Protein AF-A0A956L9K9-F1 (afdb_monomer_lite)

Secondary structure (DSSP, 8-state):
-HHHHHHHHHHH-TTSHHHHHHHHH--SHHHHHHHHHHHHHHHHHT--SSHHHHHHHHHHHHHHHHTT--HHHHHHHHHHHHHHTTT-HHHHHHHHHHHHHTT-HHHHHHHHHHHHHH-TT-HHHHHHHHHHHHHTT-HHHHHHHHHHHHHTT---HHHHHHHHT---GGGG--TT-S-HHHHHTT-SSHHHHHHHHHHHHHHGGGGGGTS---GGGGT--GGGPBPTT-S-HHHHHHHHHHHHTT----EEEEE--TT--SEEE-SSSPEEEEEGGGGGS-HHHHHHHHHHHHHHHHTT-THHHHS-HHHHHHHHHHHHHTTSTTTTTTTS-HHHHHHHHHHHHHHS-GGGHHHHHHHHHHHHTS-PPPHHHHHHHHHHHHH-

pLDDT: mean 89.5, std 8.59, range [49.66, 98.19]

Sequence (384 aa):
AIDTLAEAVAISGPRSASAKEMIERASSIEHWERYCDALQGYLNERASPGRARVALFDEIAQIQHERLADDNASMSTLIRGLRDSDGDSGLRMRLAQRLIGVRRPADAIQQLQILLLDEASRGETWRMLARCYGELGRHREQLLALHGLVALDEARPDEREQLHVWRSHTHGIRPGALVPGAWVELQLGGDPQTAVGNLLAAICDGLGKLRPPDLSVWGVASRDRIAPRSDHPLRVLVDRLGTFFALEELDVYVHRHQGQGVGIENTSRPSLLLPIWLGELPPSQQVFLVTQALAHIARGTYPVHLMPPRELALAVAAAIRSAVPGYGSKLAAPEVLDDRARLLLRGVPRRKRRVLESAAQVCATMIIPEPNVLVYWLHQTASR

Structure (mmCIF, N/CA/C/O backbone):
data_AF-A0A956L9K9-F1
#
_entry.id   AF-A0A956L9K9-F1
#
loop_
_atom_site.group_PDB
_atom_site.id
_atom_site.type_symbol
_atom_site.label_atom_id
_atom_site.label_alt_id
_atom_site.label_comp_id
_atom_site.label_asym_id
_atom_site.label_entity_id
_atom_site.label_seq_id
_atom_site.pdbx_PDB_ins_code
_atom_site.Cartn_x
_atom_site.Cartn_y
_atom_site.Cartn_z
_atom_site.occupancy
_atom_site.B_iso_or_equiv
_atom_site.auth_seq_id
_atom_site.auth_comp_id
_atom_site.auth_asym_id
_atom_site.auth_atom_id
_atom_site.pdbx_PDB_model_num
ATOM 1 N N . ALA A 1 1 ? -17.737 15.339 44.146 1.00 84.25 1 ALA A N 1
ATOM 2 C CA . ALA A 1 1 ? -17.066 14.020 44.219 1.00 84.25 1 ALA A CA 1
ATOM 3 C C . ALA A 1 1 ? -16.602 13.569 42.838 1.00 84.25 1 ALA A C 1
ATOM 5 O O . ALA A 1 1 ? -15.407 13.396 42.668 1.00 84.25 1 ALA A O 1
ATOM 6 N N . ILE A 1 2 ? -17.506 13.446 41.853 1.00 90.00 2 ILE A N 1
ATOM 7 C CA . ILE A 1 2 ? -17.137 13.126 40.460 1.00 90.00 2 ILE A CA 1
ATOM 8 C C . ILE A 1 2 ? -16.182 14.171 39.863 1.00 90.00 2 ILE A C 1
ATOM 10 O O . ILE A 1 2 ? -15.194 13.782 39.260 1.00 90.00 2 ILE A O 1
ATOM 14 N N . ASP A 1 3 ? -16.395 15.467 40.117 1.00 88.31 3 ASP A N 1
ATOM 15 C CA . ASP A 1 3 ? -15.497 16.529 39.620 1.00 88.31 3 ASP A CA 1
ATOM 16 C C . ASP A 1 3 ? -14.072 16.406 40.163 1.00 88.31 3 ASP A C 1
ATOM 18 O O . ASP A 1 3 ? -13.104 16.439 39.414 1.00 88.31 3 ASP A O 1
ATOM 22 N N . THR A 1 4 ? -13.940 16.152 41.464 1.00 91.50 4 THR A N 1
ATOM 23 C CA . THR A 1 4 ? -12.642 15.928 42.113 1.00 91.50 4 THR A CA 1
ATOM 24 C C . THR A 1 4 ? -11.936 14.686 41.562 1.00 91.50 4 THR A C 1
ATOM 26 O O . THR A 1 4 ? -10.717 14.676 41.412 1.00 91.50 4 THR A O 1
ATOM 29 N N . LEU A 1 5 ? -12.694 13.630 41.242 1.00 91.38 5 LEU A N 1
ATOM 30 C CA . LEU A 1 5 ? -12.146 12.440 40.591 1.00 91.38 5 LEU A CA 1
ATOM 31 C C . LEU A 1 5 ? -11.712 12.743 39.151 1.00 91.38 5 LEU A C 1
ATOM 33 O O . LEU A 1 5 ? -10.634 12.305 38.759 1.00 91.38 5 LEU A O 1
ATOM 37 N N . ALA A 1 6 ? -12.483 13.531 38.398 1.00 90.31 6 ALA A N 1
ATOM 38 C CA . ALA A 1 6 ? -12.145 13.949 37.038 1.00 90.31 6 ALA A CA 1
ATOM 39 C C . ALA A 1 6 ? -10.842 14.765 37.004 1.00 90.31 6 ALA A C 1
ATOM 41 O O . ALA A 1 6 ? -9.939 14.457 36.228 1.00 90.31 6 ALA A O 1
ATOM 42 N N . GLU A 1 7 ? -10.686 15.736 37.906 1.00 91.25 7 GLU A N 1
ATOM 43 C CA . GLU A 1 7 ? -9.437 16.494 38.061 1.00 91.25 7 GLU A CA 1
ATOM 44 C C . GLU A 1 7 ? -8.253 15.572 38.396 1.00 91.25 7 GLU A C 1
ATOM 46 O O . GLU A 1 7 ? -7.176 15.677 37.804 1.00 91.25 7 GLU A O 1
ATOM 51 N N . ALA A 1 8 ? -8.451 14.606 39.299 1.00 90.88 8 ALA A N 1
ATOM 52 C CA . ALA A 1 8 ? -7.413 13.640 39.645 1.00 90.88 8 ALA A CA 1
ATOM 53 C C . ALA A 1 8 ? -7.035 12.727 38.461 1.00 90.88 8 ALA A C 1
ATOM 55 O O . ALA A 1 8 ? -5.852 12.418 38.280 1.00 90.88 8 ALA A O 1
ATOM 56 N N . VAL A 1 9 ? -8.005 12.329 37.630 1.00 92.75 9 VAL A N 1
ATOM 57 C CA . VAL A 1 9 ? -7.776 11.574 36.386 1.00 92.75 9 VAL A CA 1
ATOM 58 C C . VAL A 1 9 ? -7.002 12.411 35.372 1.00 92.75 9 VAL A C 1
ATOM 60 O O . VAL A 1 9 ? -6.033 11.908 34.805 1.00 92.75 9 VAL A O 1
ATOM 63 N N . ALA A 1 10 ? -7.352 13.686 35.193 1.00 91.50 10 ALA A N 1
ATOM 64 C CA . ALA A 1 10 ? -6.631 14.594 34.299 1.00 91.50 10 ALA A CA 1
ATOM 65 C C . ALA A 1 10 ? -5.149 14.751 34.693 1.00 91.50 10 ALA A C 1
ATOM 67 O O . ALA A 1 10 ? -4.294 15.028 33.852 1.00 91.50 10 ALA A O 1
ATOM 68 N N . ILE A 1 11 ? -4.824 14.522 35.969 1.00 89.69 11 ILE A N 1
ATOM 69 C CA . ILE A 1 11 ? -3.457 14.578 36.491 1.00 89.69 11 ILE A CA 1
ATOM 70 C C . ILE A 1 11 ? -2.741 13.226 36.374 1.00 89.69 11 ILE A C 1
ATOM 72 O O . ILE A 1 11 ? -1.579 13.190 35.960 1.00 89.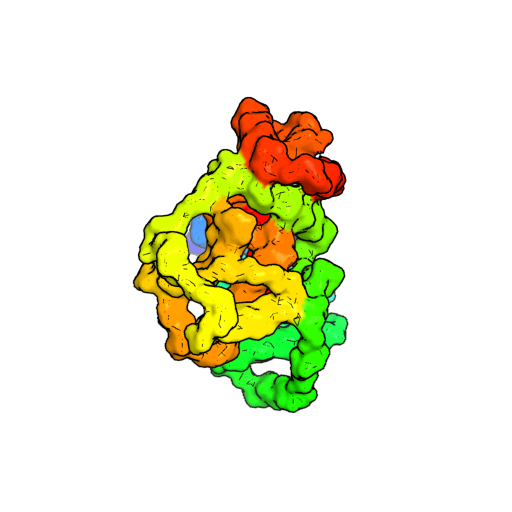69 11 ILE A O 1
ATOM 76 N N . SER A 1 12 ? -3.414 12.142 36.770 1.00 87.81 12 SER A N 1
ATOM 77 C CA . SER A 1 12 ? -2.809 10.824 37.020 1.00 87.81 12 SER A CA 1
ATOM 78 C C . SER A 1 12 ? -3.019 9.806 35.892 1.00 87.81 12 SER A C 1
ATOM 80 O O . SER A 1 12 ? -2.321 8.794 35.844 1.00 87.81 12 SER A O 1
ATOM 82 N N . GLY A 1 13 ? -3.950 10.062 34.971 1.00 88.38 13 GLY A N 1
ATOM 83 C CA . GLY A 1 13 ? -4.200 9.265 33.771 1.00 88.38 13 GLY A CA 1
ATOM 84 C C . GLY A 1 13 ? -5.172 8.081 33.940 1.00 88.38 13 GLY A C 1
ATOM 85 O O . GLY A 1 13 ? -5.669 7.813 35.042 1.00 88.38 13 GLY A O 1
ATOM 86 N N . PRO A 1 14 ? -5.426 7.333 32.844 1.00 85.44 14 PRO A N 1
ATOM 87 C CA . PRO A 1 14 ? -6.498 6.326 32.717 1.00 85.44 14 PRO A CA 1
ATOM 88 C C . PRO A 1 14 ? -6.347 5.085 33.610 1.00 85.44 14 PRO A C 1
ATOM 90 O O . PRO A 1 14 ? -7.319 4.408 33.915 1.00 85.44 14 PRO A O 1
ATOM 93 N N . ARG A 1 15 ? -5.129 4.769 34.068 1.00 86.56 15 ARG A N 1
ATOM 94 C CA . ARG A 1 15 ? -4.852 3.582 34.906 1.00 86.56 15 ARG A CA 1
ATOM 95 C C . ARG A 1 15 ? -4.701 3.900 36.393 1.00 86.56 15 ARG A C 1
ATOM 97 O O . ARG A 1 15 ? -4.296 3.034 37.169 1.00 86.56 15 ARG A O 1
ATOM 104 N N . SER A 1 16 ? -4.984 5.139 36.783 1.00 91.06 16 SER A N 1
ATOM 105 C CA . SER A 1 16 ? -4.906 5.583 38.172 1.00 91.06 16 SER A CA 1
ATOM 106 C C . SER A 1 16 ? -6.020 4.971 39.032 1.00 91.06 16 SER A C 1
ATOM 108 O O . SER A 1 16 ? -7.044 4.513 38.522 1.00 91.06 16 SER A O 1
ATOM 110 N N . ALA A 1 17 ? -5.835 4.970 40.356 1.00 92.25 17 ALA A N 1
ATOM 111 C CA . ALA A 1 17 ? -6.894 4.578 41.289 1.00 92.25 17 ALA A CA 1
ATOM 112 C C . ALA A 1 17 ? -8.138 5.471 41.122 1.00 92.25 17 ALA A C 1
ATOM 114 O O . ALA A 1 17 ? -9.254 4.960 41.094 1.00 92.25 17 ALA A O 1
ATOM 115 N N . SER A 1 18 ? -7.930 6.772 40.891 1.00 92.00 18 SER A N 1
ATOM 116 C CA . SER A 1 18 ? -8.997 7.744 40.641 1.00 92.00 18 SER A CA 1
ATOM 117 C C . SER A 1 18 ? -9.810 7.420 39.388 1.00 92.00 18 SER A C 1
ATOM 119 O O . SER A 1 18 ? -11.026 7.563 39.407 1.00 92.00 18 SER A O 1
ATOM 121 N N . ALA A 1 19 ? -9.167 6.941 38.315 1.00 91.00 19 ALA A N 1
ATOM 122 C CA . ALA A 1 19 ? -9.867 6.524 37.098 1.00 91.00 19 ALA A CA 1
ATOM 123 C C . ALA A 1 19 ? -10.775 5.316 37.348 1.00 91.00 19 ALA A C 1
ATOM 125 O O . ALA A 1 19 ? -11.935 5.328 36.945 1.00 91.00 19 ALA A O 1
ATOM 126 N N . LYS A 1 20 ? -10.278 4.305 38.072 1.00 92.94 20 LYS A N 1
ATOM 127 C CA . LYS A 1 20 ? -11.080 3.128 38.444 1.00 92.94 20 LYS A CA 1
ATOM 128 C C . LYS A 1 20 ? -12.277 3.515 39.306 1.00 92.94 20 LYS A C 1
ATOM 130 O O . LYS A 1 20 ? -13.398 3.126 39.002 1.00 92.94 20 LYS A O 1
ATOM 135 N N . GLU A 1 21 ? -12.046 4.334 40.328 1.00 93.56 21 GLU A N 1
ATOM 136 C CA . GLU A 1 21 ? -13.108 4.801 41.217 1.00 93.56 21 GLU A CA 1
ATOM 137 C C . GLU A 1 21 ? -14.141 5.667 40.478 1.00 93.56 21 GLU A C 1
ATOM 139 O O . GLU A 1 21 ? -15.338 5.582 40.750 1.00 93.56 21 GLU A O 1
ATOM 144 N N . MET A 1 22 ? -13.706 6.477 39.508 1.00 93.06 22 MET A N 1
ATOM 145 C CA . MET A 1 22 ? -14.616 7.263 38.677 1.00 93.06 22 MET A CA 1
ATOM 146 C C . MET A 1 22 ? -15.483 6.373 37.784 1.00 93.06 22 MET A C 1
ATOM 148 O O . MET A 1 22 ? -16.692 6.583 37.740 1.00 93.06 22 MET A O 1
ATOM 152 N N . ILE A 1 23 ? -14.896 5.359 37.136 1.00 93.44 23 ILE A N 1
ATOM 153 C CA . ILE A 1 23 ? -15.621 4.364 36.326 1.00 93.44 23 ILE A CA 1
ATOM 154 C C . ILE A 1 23 ? -16.667 3.630 37.176 1.00 93.44 23 ILE A C 1
ATOM 156 O O . ILE A 1 23 ? -17.806 3.475 36.743 1.00 93.44 23 ILE A O 1
ATOM 160 N N . GLU A 1 24 ? -16.311 3.211 38.393 1.00 94.06 24 GLU A N 1
ATOM 161 C CA . GLU A 1 24 ? -17.222 2.507 39.308 1.00 94.06 24 GLU A CA 1
ATOM 162 C C . GLU A 1 24 ? -18.395 3.383 39.774 1.00 94.06 24 GLU A C 1
ATOM 164 O O . GLU A 1 24 ? -19.498 2.883 40.000 1.00 94.06 24 GLU A O 1
ATOM 169 N N . ARG A 1 25 ? -18.178 4.697 39.906 1.00 93.81 25 ARG A N 1
ATOM 170 C CA . ARG A 1 25 ? -19.196 5.665 40.350 1.00 93.81 25 ARG A CA 1
ATOM 171 C C . ARG A 1 25 ? -19.960 6.331 39.198 1.00 93.81 25 ARG A C 1
ATOM 173 O O . ARG A 1 25 ? -20.903 7.088 39.447 1.00 93.81 25 ARG A O 1
ATOM 180 N N . ALA A 1 26 ? -19.569 6.096 37.947 1.00 93.38 26 ALA A N 1
ATOM 181 C CA . ALA A 1 26 ? -20.209 6.691 36.782 1.00 93.38 26 ALA A CA 1
ATOM 182 C C . ALA A 1 26 ? -21.558 6.010 36.490 1.00 93.38 26 ALA A C 1
ATOM 184 O O . ALA A 1 26 ? -21.621 4.870 36.035 1.00 93.38 26 ALA A O 1
ATOM 185 N N . SER A 1 27 ? -22.656 6.724 36.748 1.00 92.94 27 SER A N 1
ATOM 186 C CA . SER A 1 27 ? -24.030 6.233 36.590 1.00 92.94 27 SER A CA 1
ATOM 187 C C . SER A 1 27 ? -24.868 7.051 35.605 1.00 92.94 27 SER A C 1
ATOM 189 O O . SER A 1 27 ? -25.936 6.597 35.202 1.00 92.94 27 SER A O 1
ATOM 191 N N . SER A 1 28 ? -24.399 8.233 35.200 1.00 94.50 28 SER A N 1
ATOM 192 C CA . SER A 1 28 ? -25.081 9.135 34.269 1.00 94.50 28 SER A CA 1
ATOM 193 C C . SER A 1 28 ? -24.191 9.479 33.075 1.00 94.50 28 SER A C 1
ATOM 195 O O . SER A 1 28 ? -22.968 9.347 33.144 1.00 94.50 28 SER A O 1
ATOM 197 N N . ILE A 1 29 ? -24.810 9.950 31.989 1.00 94.56 29 ILE A N 1
ATOM 198 C CA . ILE A 1 29 ? -24.112 10.443 30.789 1.00 94.56 29 ILE A CA 1
ATOM 199 C C . ILE A 1 29 ? -23.121 11.553 31.170 1.00 94.56 29 ILE A C 1
ATOM 201 O O . ILE A 1 29 ? -21.955 11.473 30.803 1.00 94.56 29 ILE A O 1
ATOM 205 N N . GLU A 1 30 ? -23.535 12.499 32.019 1.00 95.38 30 GLU A N 1
ATOM 206 C CA . GLU A 1 30 ? -22.679 13.595 32.498 1.00 95.38 30 GLU A CA 1
ATOM 207 C C . GLU A 1 30 ? -21.405 13.100 33.211 1.00 95.38 30 GLU A C 1
ATOM 209 O O . GLU A 1 30 ? -20.343 13.708 33.086 1.00 95.38 30 GLU A O 1
ATOM 214 N N . HIS A 1 31 ? -21.470 11.990 33.961 1.00 95.81 31 HIS A N 1
ATOM 215 C CA . HIS A 1 31 ? -20.274 11.426 34.602 1.00 95.81 31 HIS A CA 1
ATOM 216 C C . HIS A 1 31 ? -19.278 10.896 33.560 1.00 95.81 31 HIS A C 1
ATOM 218 O O . HIS A 1 31 ? -18.069 11.061 33.728 1.00 95.81 31 HIS A O 1
ATOM 224 N N . TRP A 1 32 ? -19.780 10.278 32.487 1.00 96.38 32 TRP A N 1
ATOM 225 C CA . TRP A 1 32 ? -18.957 9.762 31.394 1.00 96.38 32 TRP A CA 1
ATOM 226 C C . TRP A 1 32 ? -18.377 10.879 30.524 1.00 96.38 32 TRP A C 1
ATOM 228 O O . TRP A 1 32 ? -17.215 10.780 30.137 1.00 96.38 32 TRP A O 1
ATOM 238 N N . GLU A 1 33 ? -19.126 11.958 30.284 1.00 95.94 33 GLU A N 1
ATOM 239 C CA . GLU A 1 33 ? -18.621 13.160 29.603 1.00 95.94 33 GLU A CA 1
ATOM 240 C C . GLU A 1 33 ? -17.442 13.761 30.373 1.00 95.94 33 GLU A C 1
ATOM 242 O O . GLU A 1 33 ? -16.356 13.914 29.817 1.00 95.94 33 GLU A O 1
ATOM 247 N N . ARG A 1 34 ? -17.597 13.964 31.690 1.00 95.06 34 ARG A N 1
ATOM 248 C CA . ARG A 1 34 ? -16.509 14.467 32.547 1.00 95.06 34 ARG A CA 1
ATOM 249 C C . ARG A 1 34 ? -15.291 1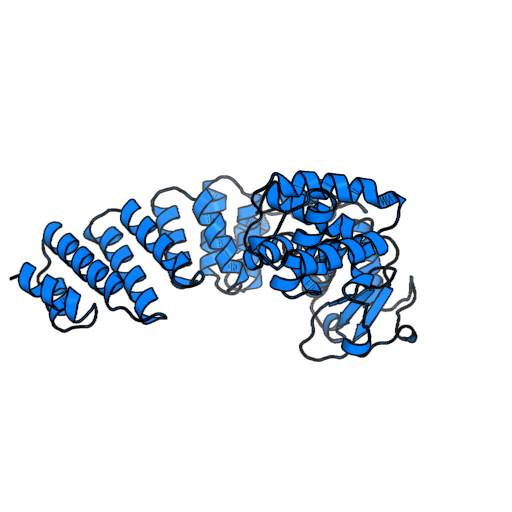3.548 32.554 1.00 95.06 34 ARG A C 1
ATOM 251 O O . ARG A 1 34 ? -14.159 14.026 32.621 1.00 95.06 34 ARG A O 1
ATOM 258 N N . TYR A 1 35 ? -15.500 12.233 32.495 1.00 96.06 35 TYR A N 1
ATOM 259 C CA . TYR A 1 35 ? -14.394 11.281 32.412 1.00 96.06 35 TYR A CA 1
ATOM 260 C C . TYR A 1 35 ? -13.666 11.383 31.066 1.00 96.06 35 TYR A C 1
ATOM 262 O O . TYR A 1 35 ? -12.437 11.456 31.039 1.00 96.06 35 TYR A O 1
ATOM 270 N N . CYS A 1 36 ? -14.405 11.464 29.955 1.00 95.69 36 CYS A N 1
ATOM 271 C CA . CYS A 1 36 ? -13.832 11.705 28.632 1.00 95.69 36 CYS A CA 1
ATOM 272 C C . CYS A 1 36 ? -13.038 13.016 28.581 1.00 95.69 36 CYS A C 1
ATOM 274 O O . CYS A 1 36 ? -11.918 13.008 28.072 1.00 95.69 36 CYS A O 1
ATOM 276 N N . ASP A 1 37 ? -13.566 14.105 29.140 1.00 95.62 37 ASP A N 1
ATOM 277 C CA . ASP A 1 37 ? -12.887 15.403 29.183 1.00 95.62 37 ASP A CA 1
ATOM 278 C C . ASP A 1 37 ? -11.585 15.333 29.989 1.00 95.62 37 ASP A C 1
ATOM 280 O O . ASP A 1 37 ? -10.541 15.808 29.536 1.00 95.62 37 ASP A O 1
ATOM 284 N N . ALA A 1 38 ? -11.603 14.656 31.142 1.00 95.62 38 ALA A N 1
ATOM 285 C CA . ALA A 1 38 ? -10.405 14.428 31.946 1.00 95.62 38 ALA A CA 1
ATOM 286 C C . ALA A 1 38 ? -9.336 13.623 31.186 1.00 95.62 38 ALA A C 1
ATOM 288 O O . ALA A 1 38 ? -8.153 13.978 31.197 1.00 95.62 38 ALA A O 1
ATOM 289 N N . LEU A 1 39 ? -9.743 12.559 30.486 1.00 95.69 39 LEU A N 1
ATOM 290 C CA . LEU A 1 39 ? -8.845 11.757 29.653 1.00 95.69 39 LEU A CA 1
ATOM 291 C C . LEU A 1 39 ? -8.289 12.557 28.466 1.00 95.69 39 LEU A C 1
ATOM 293 O O . LEU A 1 39 ? -7.109 12.421 28.142 1.00 95.69 39 LEU A O 1
ATOM 297 N N . GLN A 1 40 ? -9.099 13.414 27.839 1.00 94.69 40 GLN A N 1
ATOM 298 C CA . GLN A 1 40 ? -8.647 14.310 26.773 1.00 94.69 40 GLN A CA 1
ATOM 299 C C . GLN A 1 40 ? -7.657 15.363 27.288 1.00 94.69 40 GLN A C 1
ATOM 301 O O . GLN A 1 40 ? -6.653 15.621 26.621 1.00 94.69 40 GLN A O 1
ATOM 306 N N . GLY A 1 41 ? -7.889 15.925 28.477 1.00 93.31 41 GLY A N 1
ATOM 307 C CA . GLY A 1 41 ? -6.947 16.830 29.142 1.00 93.31 41 GLY A CA 1
ATOM 308 C C . GLY A 1 41 ? -5.596 16.155 29.386 1.00 93.31 41 GLY A C 1
ATOM 309 O O . GLY A 1 41 ? -4.558 16.653 28.945 1.00 93.31 41 GLY A O 1
ATOM 310 N N . TYR A 1 42 ? -5.610 14.952 29.970 1.00 94.06 42 TYR A N 1
ATOM 311 C CA . TYR A 1 42 ? -4.392 14.162 30.174 1.00 94.06 42 TYR A CA 1
ATOM 312 C C . TYR A 1 42 ? -3.685 13.827 28.848 1.00 94.06 42 TYR A C 1
ATOM 314 O O . TYR A 1 42 ? -2.458 13.926 28.747 1.00 94.06 42 TYR A O 1
ATOM 322 N N . LEU A 1 43 ? -4.448 13.463 27.811 1.00 93.50 43 LEU A N 1
ATOM 323 C CA . LEU A 1 43 ? -3.929 13.176 26.473 1.00 93.50 43 LEU A CA 1
ATOM 324 C C . LEU A 1 43 ? -3.199 14.384 25.870 1.00 93.50 43 LEU A C 1
ATOM 326 O O . LEU A 1 43 ? -2.131 14.220 25.281 1.00 93.50 43 LEU A O 1
ATOM 330 N N . ASN A 1 44 ? -3.760 15.584 25.999 1.00 90.56 44 ASN A N 1
ATOM 331 C CA . ASN A 1 44 ? -3.202 16.786 25.383 1.00 90.56 44 ASN A CA 1
ATOM 332 C C . ASN A 1 44 ? -1.967 17.308 26.128 1.00 90.56 44 ASN A C 1
ATOM 334 O O . ASN A 1 44 ? -1.026 17.768 25.487 1.00 90.56 44 ASN A O 1
ATOM 338 N N . GLU A 1 45 ? -1.951 17.220 27.459 1.00 90.56 45 GLU A N 1
ATOM 339 C CA . GLU A 1 45 ? -0.919 17.872 28.272 1.00 90.56 45 GLU A CA 1
ATOM 340 C C . GLU A 1 45 ? 0.215 16.942 28.719 1.00 90.56 45 GLU A C 1
ATOM 342 O O . GLU A 1 45 ? 1.333 17.404 28.945 1.00 90.56 45 GLU A O 1
ATOM 347 N N . ARG A 1 46 ? -0.059 15.643 28.911 1.00 88.38 46 ARG A N 1
ATOM 348 C CA . ARG A 1 46 ? 0.834 14.762 29.692 1.00 88.38 46 ARG A CA 1
ATOM 349 C C . ARG A 1 46 ? 1.134 13.415 29.051 1.00 88.38 46 ARG A C 1
ATOM 351 O O . ARG A 1 46 ? 2.144 12.799 29.393 1.00 88.38 46 ARG A O 1
ATOM 358 N N . ALA A 1 47 ? 0.288 12.931 28.146 1.00 87.06 47 ALA A N 1
ATOM 359 C CA . ALA A 1 47 ? 0.472 11.610 27.556 1.00 87.06 47 ALA A CA 1
ATOM 360 C C . ALA A 1 47 ? 1.707 11.559 26.641 1.00 87.06 47 ALA A C 1
ATOM 362 O O . ALA A 1 47 ? 1.728 12.154 25.559 1.00 87.06 47 ALA A O 1
ATOM 363 N N . SER A 1 48 ? 2.713 10.786 27.059 1.00 85.19 48 SER A N 1
ATOM 364 C CA . SER A 1 48 ? 3.921 10.539 26.269 1.00 85.19 48 SER A CA 1
ATOM 365 C C . SER A 1 48 ? 3.599 9.820 24.950 1.00 85.19 48 SER A C 1
ATOM 367 O O . SER A 1 48 ? 2.718 8.957 24.939 1.00 85.19 48 SER A O 1
ATOM 369 N N . PRO A 1 49 ? 4.318 10.115 23.850 1.00 85.38 49 PRO A N 1
ATOM 370 C CA . PRO A 1 49 ? 4.152 9.410 22.580 1.00 85.38 49 PRO A CA 1
ATOM 371 C C . PRO A 1 49 ? 4.324 7.888 22.707 1.00 85.38 49 PRO A C 1
ATOM 373 O O . PRO A 1 49 ? 5.064 7.396 23.561 1.00 85.38 49 PRO A O 1
ATOM 376 N N . GLY A 1 50 ? 3.664 7.137 21.823 1.00 87.06 50 GLY A N 1
ATOM 377 C CA . GLY A 1 50 ? 3.763 5.677 21.740 1.00 87.06 50 GLY A CA 1
ATOM 378 C C . GLY A 1 50 ? 2.510 4.937 22.216 1.00 87.06 50 GLY A C 1
ATOM 379 O O . GLY A 1 50 ? 1.411 5.489 22.259 1.00 87.06 50 GLY A O 1
ATOM 380 N N . ARG A 1 51 ? 2.667 3.654 22.576 1.00 86.75 51 ARG A N 1
ATOM 381 C CA . ARG A 1 51 ? 1.540 2.724 22.816 1.00 86.75 51 ARG A CA 1
ATOM 382 C C . ARG A 1 51 ? 0.557 3.184 23.896 1.00 86.75 51 ARG A C 1
ATOM 384 O O . ARG A 1 51 ? -0.633 2.917 23.784 1.00 86.75 51 ARG A O 1
ATOM 391 N N . ALA A 1 52 ? 1.033 3.867 24.937 1.00 87.25 52 ALA A N 1
ATOM 392 C CA . ALA A 1 52 ? 0.164 4.375 26.000 1.00 87.25 52 ALA A CA 1
ATOM 393 C C . ALA A 1 52 ? -0.795 5.462 25.487 1.00 87.25 52 ALA A C 1
ATOM 395 O O . ALA A 1 52 ? -1.960 5.487 25.875 1.00 87.25 52 ALA A O 1
ATOM 396 N N . ARG A 1 53 ? -0.323 6.318 24.572 1.00 91.88 53 ARG A N 1
ATOM 397 C CA . ARG A 1 53 ? -1.133 7.352 23.921 1.00 91.88 53 ARG A CA 1
ATOM 398 C C . ARG A 1 53 ? -2.176 6.741 22.990 1.00 91.88 53 ARG A C 1
ATOM 400 O O . ARG A 1 53 ? -3.330 7.153 23.028 1.00 91.88 53 ARG A O 1
ATOM 407 N N . VAL A 1 54 ? -1.789 5.725 22.216 1.00 93.38 54 VAL A N 1
ATOM 408 C CA . VAL A 1 54 ? -2.707 4.951 21.361 1.00 93.38 54 VAL A CA 1
ATOM 409 C C . VAL A 1 54 ? -3.832 4.338 22.195 1.00 93.38 54 VAL A C 1
ATOM 411 O O . VAL A 1 54 ? -4.999 4.545 21.881 1.00 93.38 54 VAL A O 1
ATOM 414 N N . ALA A 1 55 ? -3.497 3.675 23.306 1.00 92.25 55 ALA A N 1
ATOM 415 C CA . ALA A 1 55 ? -4.486 3.088 24.212 1.00 92.25 55 ALA A CA 1
ATOM 416 C C . ALA A 1 55 ? -5.453 4.126 24.814 1.00 92.25 55 ALA A C 1
ATOM 418 O O . ALA A 1 55 ? -6.601 3.804 25.094 1.00 92.25 55 ALA A O 1
ATOM 419 N N . LEU A 1 56 ? -5.012 5.374 24.991 1.00 94.38 56 LEU A N 1
ATOM 420 C CA . LEU A 1 56 ? -5.861 6.445 25.507 1.00 94.38 56 LEU A CA 1
ATOM 421 C C . LEU A 1 56 ? -6.859 6.955 24.456 1.00 94.38 56 LEU A C 1
ATOM 423 O O . LEU A 1 56 ? -8.029 7.150 24.772 1.00 94.38 56 LEU A O 1
ATOM 427 N N . PHE A 1 57 ? -6.429 7.128 23.201 1.00 96.81 57 PHE A N 1
ATOM 428 C CA . PHE A 1 57 ? -7.349 7.411 22.088 1.00 96.81 57 PHE A CA 1
ATOM 429 C C . PHE A 1 57 ? -8.430 6.341 21.964 1.00 96.81 57 PHE A C 1
ATOM 431 O O . PHE A 1 57 ? -9.610 6.639 21.788 1.00 96.81 57 PHE A O 1
ATOM 438 N N . ASP A 1 58 ? -7.985 5.100 22.073 1.00 95.31 58 ASP A N 1
ATOM 439 C CA . ASP A 1 58 ? -8.785 3.899 21.976 1.00 95.31 58 ASP A CA 1
ATOM 440 C C . ASP A 1 58 ? -9.858 3.816 23.078 1.00 95.31 58 ASP A C 1
ATOM 442 O O . ASP A 1 58 ? -11.022 3.526 22.800 1.00 95.31 58 ASP A O 1
ATOM 446 N N . GLU A 1 59 ? -9.482 4.140 24.317 1.00 95.38 59 GLU A N 1
ATOM 447 C CA . GLU A 1 59 ? -10.368 4.199 25.483 1.00 95.38 59 GLU A CA 1
ATOM 448 C C . GLU A 1 59 ? -11.384 5.347 25.390 1.00 95.38 59 GLU A C 1
ATOM 450 O O . GLU A 1 59 ? -12.582 5.120 25.566 1.00 95.38 59 GLU A O 1
ATOM 455 N N . ILE A 1 60 ? -10.943 6.561 25.034 1.00 97.06 60 ILE A N 1
ATOM 456 C CA . ILE A 1 60 ? -11.841 7.717 24.861 1.00 97.06 60 ILE A CA 1
ATOM 457 C C . ILE A 1 60 ? -12.892 7.415 23.786 1.00 97.06 60 ILE A C 1
ATOM 459 O O . ILE A 1 60 ? -14.086 7.612 24.015 1.00 97.06 60 ILE A O 1
ATOM 463 N N . ALA A 1 61 ? -12.463 6.896 22.631 1.00 97.31 61 ALA A N 1
ATOM 464 C CA . ALA A 1 61 ? -13.371 6.549 21.544 1.00 97.31 61 ALA A CA 1
ATOM 465 C C . ALA A 1 61 ? -14.360 5.443 21.942 1.00 97.31 61 ALA A C 1
ATOM 467 O O . ALA A 1 61 ? -15.517 5.466 21.513 1.00 97.31 61 ALA A O 1
ATOM 468 N N . GLN A 1 62 ? -13.925 4.481 22.760 1.00 96.00 62 GLN A N 1
ATOM 469 C CA . GLN A 1 62 ? -14.783 3.418 23.273 1.00 96.00 62 GLN A CA 1
ATOM 470 C C . GLN A 1 62 ? -15.882 3.971 24.185 1.00 96.00 62 GLN A C 1
ATOM 472 O O . GLN A 1 62 ? -17.047 3.631 23.996 1.00 96.00 62 GLN A O 1
ATOM 477 N N . ILE A 1 63 ? -15.535 4.853 25.126 1.00 96.38 63 ILE A N 1
ATOM 478 C CA . ILE A 1 63 ? -16.501 5.467 26.050 1.00 96.38 63 ILE A CA 1
ATOM 479 C C . ILE A 1 63 ? -17.507 6.328 25.279 1.00 96.38 63 ILE A C 1
ATOM 481 O O . ILE A 1 63 ? -18.711 6.210 25.508 1.00 96.38 63 ILE A O 1
ATOM 485 N N . GLN A 1 64 ? -17.034 7.127 24.318 1.00 97.12 64 GLN A N 1
ATOM 486 C CA . GLN A 1 64 ? -17.898 7.934 23.449 1.00 97.12 64 GLN A CA 1
ATOM 487 C C . GLN A 1 64 ? -18.931 7.074 22.712 1.00 97.12 64 GLN A C 1
ATOM 489 O O . GLN A 1 64 ? -20.107 7.419 22.672 1.00 97.12 64 GLN A O 1
ATOM 494 N N . HIS A 1 65 ? -18.522 5.915 22.198 1.00 96.12 65 HIS A N 1
ATOM 495 C CA . HIS A 1 65 ? -19.443 5.004 21.527 1.00 96.12 65 HIS A CA 1
ATOM 496 C C . HIS A 1 65 ? -20.386 4.280 22.501 1.00 96.12 65 HIS A C 1
ATOM 498 O O . HIS A 1 65 ? -21.600 4.327 22.341 1.00 96.12 65 HIS A O 1
ATOM 504 N N . GLU A 1 66 ? -19.849 3.588 23.508 1.00 95.25 66 GLU A N 1
ATOM 505 C CA . GLU A 1 66 ? -20.633 2.652 24.327 1.00 95.25 66 GLU A CA 1
ATOM 506 C C . GLU A 1 66 ? -21.433 3.324 25.440 1.00 95.25 66 GLU A C 1
ATOM 508 O O . GLU A 1 66 ? -22.480 2.815 25.839 1.00 95.25 66 GLU A O 1
ATOM 513 N N . ARG A 1 67 ? -20.918 4.426 25.993 1.00 96.06 67 ARG A N 1
ATOM 514 C CA . ARG A 1 67 ? -21.517 5.100 27.155 1.00 96.06 67 ARG A CA 1
ATOM 5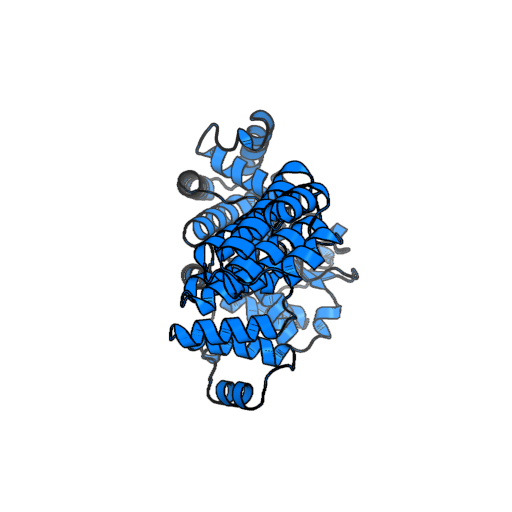15 C C . ARG A 1 67 ? -22.253 6.371 26.772 1.00 96.06 67 ARG A C 1
ATOM 517 O O . ARG A 1 67 ? -23.282 6.656 27.376 1.00 96.06 67 ARG A O 1
ATOM 524 N N . LEU A 1 68 ? -21.742 7.104 25.782 1.00 96.31 68 LEU A N 1
ATOM 525 C CA . LEU A 1 68 ? -22.339 8.362 25.324 1.00 96.31 68 LEU A CA 1
ATOM 526 C C . LEU A 1 68 ? -23.197 8.203 24.060 1.00 96.31 68 LEU A C 1
ATOM 528 O O . LEU A 1 68 ? -23.942 9.120 23.731 1.00 96.31 68 LEU A O 1
ATOM 532 N N . ALA A 1 69 ? -23.122 7.057 23.370 1.00 95.19 69 ALA A N 1
ATOM 533 C CA . ALA A 1 69 ? -23.786 6.827 22.083 1.00 95.19 69 ALA A CA 1
ATOM 534 C C . ALA A 1 69 ? -23.461 7.902 21.018 1.00 95.19 69 ALA A C 1
ATOM 536 O O . ALA A 1 69 ? -24.264 8.163 20.123 1.00 95.19 69 ALA A O 1
ATOM 537 N N . ASP A 1 70 ? -22.274 8.513 21.101 1.00 95.88 70 ASP A N 1
ATOM 538 C CA . ASP A 1 70 ? -21.786 9.516 20.154 1.00 95.88 70 ASP A CA 1
ATOM 539 C C . ASP A 1 70 ? -20.745 8.903 19.208 1.00 95.88 70 ASP A C 1
ATOM 541 O O . ASP A 1 70 ? -19.524 8.953 19.418 1.00 95.88 70 ASP A O 1
ATOM 545 N N . ASP A 1 71 ? -21.250 8.312 18.126 1.00 94.44 71 ASP A N 1
ATOM 546 C CA . ASP A 1 71 ? -20.424 7.723 17.074 1.00 94.44 71 ASP A CA 1
ATOM 547 C C . ASP A 1 71 ? -19.538 8.753 16.365 1.00 94.44 71 ASP A C 1
ATOM 549 O O . ASP A 1 71 ? -18.423 8.430 15.948 1.00 94.44 71 ASP A O 1
ATOM 553 N N . ASN A 1 72 ? -19.999 9.999 16.226 1.00 94.62 72 ASN A N 1
ATOM 554 C CA . ASN A 1 72 ? -19.249 11.036 15.520 1.00 94.62 72 ASN A CA 1
ATOM 555 C C . ASN A 1 72 ? -18.037 11.485 16.334 1.00 94.62 72 ASN A C 1
ATOM 557 O O . ASN A 1 72 ? -16.934 11.581 15.784 1.00 94.62 72 ASN A O 1
ATOM 561 N N . ALA A 1 73 ? -18.214 11.703 17.639 1.00 95.75 73 ALA A N 1
ATOM 562 C CA . ALA A 1 73 ? -17.104 11.990 18.539 1.00 95.75 73 ALA A CA 1
ATOM 563 C C . ALA A 1 73 ? -16.122 10.812 18.599 1.00 95.75 73 ALA A C 1
ATOM 565 O O . ALA A 1 73 ? -14.917 11.024 18.445 1.00 95.75 73 ALA A O 1
ATOM 566 N N . SER A 1 74 ? -16.631 9.576 18.709 1.00 97.06 74 SER A N 1
ATOM 567 C CA . SER A 1 74 ? -15.812 8.355 18.691 1.00 97.06 74 SER A CA 1
ATOM 568 C C . SER A 1 74 ? -14.944 8.264 17.429 1.00 97.06 74 SER A C 1
ATOM 570 O O . SER A 1 74 ? -13.720 8.128 17.512 1.00 97.06 74 SER A O 1
ATOM 572 N N . MET A 1 75 ? -15.545 8.428 16.245 1.00 96.31 75 MET A N 1
ATOM 573 C CA . MET A 1 75 ? -14.818 8.417 14.971 1.00 96.31 75 MET A CA 1
ATOM 574 C C . MET A 1 75 ? -13.799 9.558 14.873 1.00 96.31 75 MET A C 1
ATOM 576 O O . MET A 1 75 ? -12.676 9.330 14.421 1.00 96.31 75 MET A O 1
ATOM 580 N N . SER A 1 76 ? -14.152 10.771 15.311 1.00 95.81 76 SER A N 1
ATOM 581 C CA . SER A 1 76 ? -13.238 11.922 15.326 1.00 95.81 76 SER A CA 1
ATOM 582 C C . SER A 1 76 ? -12.004 11.653 16.194 1.00 95.81 76 SER A C 1
ATOM 584 O O . SER A 1 76 ? -10.869 11.882 15.761 1.00 95.81 76 SER A O 1
ATOM 586 N N . THR A 1 77 ? -12.208 11.073 17.381 1.00 97.25 77 THR A N 1
ATOM 587 C CA . THR A 1 77 ? -11.134 10.663 18.292 1.00 97.25 77 THR A CA 1
ATOM 588 C C . THR A 1 77 ? -10.221 9.616 17.652 1.00 97.25 77 THR A C 1
ATOM 590 O O . THR A 1 77 ? -9.000 9.773 17.698 1.00 97.25 77 THR A O 1
ATOM 593 N N . LEU A 1 78 ? -10.781 8.591 16.997 1.00 96.62 78 LEU A N 1
ATOM 594 C CA . LEU A 1 78 ? -10.003 7.557 16.298 1.00 96.62 78 LEU A CA 1
ATOM 595 C C . LEU A 1 78 ? -9.196 8.134 15.129 1.00 96.62 78 LEU A C 1
ATOM 597 O O . LEU A 1 78 ? -8.023 7.803 14.969 1.00 96.62 78 LEU A O 1
ATOM 601 N N . ILE A 1 79 ? -9.787 9.033 14.336 1.00 93.38 79 ILE A N 1
ATOM 602 C CA . ILE A 1 79 ? -9.097 9.707 13.225 1.00 93.38 79 ILE A CA 1
ATOM 603 C C . ILE A 1 79 ? -7.939 10.562 13.748 1.00 93.38 79 ILE A C 1
ATOM 605 O O . ILE A 1 79 ? -6.857 10.546 13.158 1.00 93.38 79 ILE A O 1
ATOM 609 N N . ARG A 1 80 ? -8.136 11.288 14.857 1.00 93.00 80 ARG A N 1
ATOM 610 C CA . ARG A 1 80 ? -7.053 12.034 15.513 1.00 93.00 80 ARG A CA 1
ATOM 611 C C . ARG A 1 80 ? -5.955 11.083 15.993 1.00 93.00 80 ARG A C 1
ATOM 613 O O . ARG A 1 80 ? -4.789 11.324 15.706 1.00 93.00 80 ARG A O 1
ATOM 620 N N . GLY A 1 81 ? -6.330 9.974 16.629 1.00 93.31 81 GLY A N 1
ATOM 621 C CA . GLY A 1 81 ? -5.390 8.954 17.087 1.00 93.31 81 GLY A CA 1
ATOM 622 C C . GLY A 1 81 ? -4.557 8.350 15.959 1.00 93.31 81 GLY A C 1
ATOM 623 O O . GLY A 1 81 ? -3.346 8.218 16.107 1.00 93.31 81 GLY A O 1
ATOM 624 N N . LEU A 1 82 ? -5.165 8.060 14.807 1.00 91.12 82 LEU A N 1
ATOM 625 C CA . LEU A 1 82 ? -4.456 7.547 13.629 1.00 91.12 82 LEU A CA 1
ATOM 626 C C . LEU A 1 82 ? -3.428 8.536 13.072 1.00 91.12 82 LEU A C 1
ATOM 628 O O . LEU A 1 82 ? -2.366 8.106 12.631 1.00 91.12 82 LEU A O 1
ATOM 632 N N . ARG A 1 83 ? -3.720 9.843 13.103 1.00 88.81 83 ARG A N 1
ATOM 633 C CA . ARG A 1 83 ? -2.762 10.885 12.692 1.00 88.81 83 ARG A CA 1
ATOM 634 C C . ARG A 1 83 ? -1.588 10.998 13.665 1.00 88.81 83 ARG A C 1
ATOM 636 O O . ARG A 1 83 ? -0.464 11.180 13.223 1.00 88.81 83 ARG A O 1
ATOM 643 N N . ASP A 1 84 ? -1.851 10.858 14.963 1.00 88.12 84 ASP A N 1
ATOM 644 C CA . ASP A 1 84 ? -0.841 10.964 16.025 1.00 88.12 84 ASP A CA 1
ATOM 645 C C . ASP A 1 84 ? 0.045 9.709 16.169 1.00 88.12 84 ASP A C 1
ATOM 647 O O . ASP A 1 84 ? 1.068 9.758 16.851 1.00 88.12 84 ASP A O 1
ATOM 651 N N . SER A 1 85 ? -0.362 8.570 15.600 1.00 85.44 85 SER A N 1
ATOM 652 C CA . SER A 1 85 ? 0.273 7.256 15.811 1.00 85.44 85 SER A CA 1
ATOM 653 C C . SER A 1 85 ? 0.794 6.597 14.535 1.00 85.44 85 SER A C 1
ATOM 655 O O . SER A 1 85 ? 0.970 5.381 14.507 1.00 85.44 85 SER A O 1
ATOM 657 N N . ASP A 1 86 ? 1.014 7.384 13.479 1.00 83.94 86 ASP A N 1
ATOM 658 C CA . ASP A 1 86 ? 1.461 6.901 12.166 1.00 83.94 86 ASP A CA 1
ATOM 659 C C . ASP A 1 86 ? 0.595 5.751 11.610 1.00 83.94 86 ASP A C 1
ATOM 661 O O . ASP A 1 86 ? 1.067 4.872 10.892 1.00 83.94 86 ASP A O 1
ATOM 665 N N . GLY A 1 87 ? -0.711 5.778 11.905 1.00 84.00 87 GLY A N 1
ATOM 666 C CA . GLY A 1 87 ? -1.687 4.869 11.311 1.00 84.00 87 GLY A CA 1
ATOM 667 C C . GLY A 1 87 ? -1.867 3.511 11.994 1.00 84.00 87 GLY A C 1
ATOM 668 O O . GLY A 1 87 ? -2.227 2.574 11.283 1.00 84.00 87 GLY A O 1
ATOM 669 N N . ASP A 1 88 ? -1.688 3.426 13.319 1.00 91.06 88 ASP A N 1
ATOM 670 C CA . ASP A 1 88 ? -1.859 2.211 14.140 1.00 91.06 88 ASP A CA 1
ATOM 671 C C . ASP A 1 88 ? -3.010 1.279 13.692 1.00 91.06 88 ASP A C 1
ATOM 673 O O . ASP A 1 88 ? -4.176 1.682 13.571 1.00 91.06 88 ASP A O 1
ATOM 677 N N . SER A 1 89 ? -2.681 -0.001 13.485 1.00 90.00 89 SER A N 1
ATOM 678 C CA . SER A 1 89 ? -3.606 -1.028 12.988 1.00 90.00 89 SER A CA 1
ATOM 679 C C . SER A 1 89 ? -4.791 -1.279 13.929 1.00 90.00 89 SER A C 1
ATOM 681 O O . SER A 1 89 ? -5.909 -1.544 13.477 1.00 90.00 89 SER A O 1
ATOM 683 N N . GLY A 1 90 ? -4.587 -1.179 15.246 1.00 92.38 90 GLY A N 1
ATOM 684 C CA . GLY A 1 90 ? -5.641 -1.375 16.240 1.00 92.38 90 GLY A CA 1
ATOM 685 C C . GLY A 1 90 ? -6.711 -0.290 16.149 1.00 92.38 90 GLY A C 1
ATOM 686 O O . GLY A 1 90 ? -7.899 -0.599 15.996 1.00 92.38 90 GLY A O 1
ATOM 687 N N . LEU A 1 91 ? -6.288 0.977 16.151 1.00 94.56 91 LEU A N 1
ATOM 688 C CA . LEU A 1 91 ? -7.193 2.122 15.991 1.00 94.56 91 LEU A CA 1
ATOM 689 C C . LEU A 1 91 ? -7.927 2.087 14.648 1.00 94.56 91 LEU A C 1
ATOM 691 O O . LEU A 1 91 ? -9.124 2.382 14.580 1.00 94.56 91 LEU A O 1
ATOM 695 N N . ARG A 1 92 ? -7.234 1.690 13.576 1.00 94.88 92 ARG A N 1
ATOM 696 C CA . ARG A 1 92 ? -7.823 1.607 12.235 1.00 94.88 92 ARG A CA 1
ATOM 697 C C . ARG A 1 92 ? -8.897 0.528 12.156 1.00 94.88 92 ARG A C 1
ATOM 699 O O . ARG A 1 92 ? -9.941 0.761 11.545 1.00 94.88 92 ARG A O 1
ATOM 706 N N . MET A 1 93 ? -8.683 -0.613 12.814 1.00 95.06 93 MET A N 1
ATOM 707 C CA . MET A 1 93 ? -9.695 -1.665 12.916 1.00 95.06 93 MET A CA 1
ATOM 708 C C . MET A 1 93 ? -10.940 -1.164 13.649 1.00 95.06 93 MET A C 1
ATOM 710 O O . MET A 1 93 ? -12.053 -1.336 13.149 1.00 95.06 93 MET A O 1
ATOM 714 N N . ARG A 1 94 ? -10.773 -0.470 14.782 1.00 95.88 94 ARG A N 1
ATOM 715 C CA . ARG A 1 94 ? -11.920 0.112 15.497 1.00 95.88 94 ARG A CA 1
ATOM 716 C C . ARG A 1 94 ? -12.664 1.134 14.651 1.00 95.88 94 ARG A C 1
ATOM 718 O O . ARG A 1 94 ? -13.891 1.101 14.610 1.00 95.88 94 ARG A O 1
ATOM 725 N N . LEU A 1 95 ? -11.952 1.989 13.917 1.00 95.94 95 LEU A N 1
ATOM 726 C CA . LEU A 1 95 ? -12.585 2.947 13.011 1.00 95.94 95 LEU A CA 1
ATOM 727 C C . LEU A 1 95 ? -13.413 2.233 11.933 1.00 95.94 95 LEU A C 1
ATOM 729 O O . LEU A 1 95 ? -14.557 2.615 11.692 1.00 95.94 95 LEU A O 1
ATOM 733 N N . ALA A 1 96 ? -12.880 1.169 11.327 1.00 95.56 96 ALA A N 1
ATOM 734 C CA . ALA A 1 96 ? -13.617 0.367 10.353 1.00 95.56 96 ALA A CA 1
ATOM 735 C C . ALA A 1 96 ? -14.882 -0.267 10.961 1.00 95.56 96 ALA A C 1
ATOM 737 O O . ALA A 1 96 ? -15.951 -0.202 10.355 1.00 95.56 96 ALA A O 1
ATOM 738 N N . GLN A 1 97 ? -14.789 -0.827 12.173 1.00 95.88 97 GLN A N 1
ATOM 739 C CA . GLN A 1 97 ? -15.939 -1.386 12.894 1.00 95.88 97 GLN A CA 1
ATOM 740 C C . GLN A 1 97 ? -17.017 -0.324 13.163 1.00 95.88 97 GLN A C 1
ATOM 742 O O . GLN A 1 97 ? -18.199 -0.581 12.924 1.00 95.88 97 GLN A O 1
ATOM 747 N N . ARG A 1 98 ? -16.623 0.885 13.591 1.00 95.19 98 ARG A N 1
ATOM 748 C CA . ARG A 1 98 ? -17.553 2.008 13.812 1.00 95.19 98 ARG A CA 1
ATOM 749 C C . ARG A 1 98 ? -18.238 2.436 12.521 1.00 95.19 98 ARG A C 1
ATOM 751 O O . ARG A 1 98 ? -19.460 2.540 12.501 1.00 95.19 98 ARG A O 1
ATOM 758 N N . LEU A 1 99 ? -17.481 2.592 11.432 1.00 94.88 99 LEU A N 1
ATOM 759 C CA . LEU A 1 99 ? -18.018 2.949 10.114 1.00 94.88 99 LEU A CA 1
ATOM 760 C C . LEU A 1 99 ? -19.058 1.936 9.612 1.00 94.88 99 LEU A C 1
ATOM 762 O O . LEU A 1 99 ? -20.082 2.333 9.059 1.00 94.88 99 LEU A O 1
ATOM 766 N N . ILE A 1 100 ? -18.838 0.639 9.844 1.00 95.50 100 ILE A N 1
ATOM 767 C CA . ILE A 1 100 ? -19.833 -0.402 9.538 1.00 95.50 100 ILE A CA 1
ATOM 768 C C . ILE A 1 100 ? -21.078 -0.238 10.419 1.00 95.50 100 ILE A C 1
ATOM 770 O O . ILE A 1 100 ? -22.196 -0.286 9.903 1.00 95.50 100 ILE A O 1
ATOM 774 N N . GLY A 1 101 ? -20.895 -0.005 11.724 1.00 93.69 101 GLY A N 1
ATOM 775 C CA . GLY A 1 101 ? -21.987 0.222 12.677 1.00 93.69 101 GLY A CA 1
ATOM 776 C C . GLY A 1 101 ? -22.912 1.373 12.270 1.00 93.69 101 GLY A C 1
ATOM 777 O O . GLY A 1 101 ? -24.130 1.208 12.275 1.00 93.69 101 GLY A O 1
ATOM 778 N N . VAL A 1 102 ? -22.344 2.487 11.796 1.00 94.62 102 VAL A N 1
ATOM 779 C CA . VAL A 1 102 ? -23.099 3.658 11.304 1.00 94.62 102 VAL A CA 1
ATOM 780 C C . VAL A 1 102 ? -23.513 3.566 9.830 1.00 94.62 102 VAL A C 1
ATOM 782 O O . VAL A 1 102 ? -23.866 4.574 9.219 1.00 94.62 102 VAL A O 1
ATOM 785 N N . ARG A 1 103 ? -23.478 2.367 9.230 1.00 94.50 103 ARG A N 1
ATOM 786 C CA . ARG A 1 103 ? -23.929 2.099 7.848 1.00 94.50 103 ARG A CA 1
ATOM 787 C C . ARG A 1 103 ? -23.169 2.906 6.786 1.00 94.50 103 ARG A C 1
ATOM 789 O O . ARG A 1 103 ? -23.733 3.288 5.762 1.00 94.50 103 ARG A O 1
ATOM 796 N N . ARG A 1 104 ? -21.861 3.098 6.987 1.00 93.06 104 ARG A N 1
ATOM 797 C CA . ARG A 1 104 ? -20.916 3.696 6.022 1.00 93.06 104 ARG A CA 1
ATOM 798 C C . ARG A 1 104 ? -19.900 2.662 5.498 1.00 93.06 104 ARG A C 1
ATOM 800 O O . ARG A 1 104 ? -18.689 2.851 5.646 1.00 93.06 104 ARG A O 1
ATOM 807 N N . PRO A 1 105 ? -20.344 1.562 4.855 1.00 92.62 105 PRO A N 1
ATOM 808 C CA . PRO A 1 105 ? -19.453 0.483 4.418 1.00 92.62 105 PRO A CA 1
ATOM 809 C C . PRO A 1 105 ? -18.434 0.927 3.356 1.00 92.62 105 PRO A C 1
ATOM 811 O O . PRO A 1 105 ? -17.340 0.374 3.298 1.00 92.62 105 PRO A O 1
ATOM 814 N N . ALA A 1 106 ? -18.746 1.945 2.544 1.00 86.19 106 ALA A N 1
ATOM 815 C CA . ALA A 1 106 ? -17.818 2.478 1.543 1.00 86.19 106 ALA A CA 1
ATOM 816 C C . ALA A 1 106 ? -16.544 3.069 2.175 1.00 86.19 106 ALA A C 1
ATOM 818 O O . ALA A 1 106 ? -15.438 2.801 1.705 1.00 86.19 106 ALA A O 1
ATOM 819 N N . ASP A 1 107 ? -16.693 3.807 3.275 1.00 84.69 107 ASP A N 1
ATOM 820 C CA . ASP A 1 107 ? -15.565 4.384 4.010 1.00 84.69 107 ASP A CA 1
ATOM 821 C C . ASP A 1 107 ? -14.806 3.302 4.793 1.00 84.69 107 ASP A C 1
ATOM 823 O O . ASP A 1 107 ? -13.574 3.317 4.855 1.00 84.69 107 ASP A O 1
ATOM 827 N N . ALA A 1 108 ? -15.526 2.315 5.345 1.00 91.81 108 ALA A N 1
ATOM 828 C CA . ALA A 1 108 ? -14.924 1.180 6.044 1.00 91.81 108 ALA A CA 1
ATOM 829 C C . ALA A 1 108 ? -14.024 0.345 5.121 1.00 91.81 108 ALA A C 1
ATOM 831 O O . ALA A 1 108 ? -12.928 -0.046 5.522 1.00 91.81 108 ALA A O 1
ATOM 832 N N . ILE A 1 109 ? -14.448 0.120 3.870 1.00 87.38 109 ILE A N 1
ATOM 833 C CA . ILE A 1 109 ? -13.664 -0.600 2.855 1.00 87.38 109 ILE A CA 1
ATOM 834 C C . ILE A 1 109 ? -12.275 0.021 2.689 1.00 87.38 109 ILE A C 1
ATOM 836 O O . ILE A 1 109 ? -11.295 -0.719 2.645 1.00 87.38 109 ILE A O 1
ATOM 840 N N . GLN A 1 110 ? -12.164 1.353 2.639 1.00 83.69 110 GLN A N 1
ATOM 841 C CA . GLN A 1 110 ? -10.863 2.017 2.498 1.00 83.69 110 GLN A CA 1
ATOM 842 C C . GLN A 1 110 ? -9.945 1.711 3.689 1.00 83.69 110 GLN A C 1
ATOM 844 O O . GLN A 1 110 ? -8.773 1.392 3.500 1.00 83.69 110 GLN A O 1
ATOM 849 N N . GLN A 1 111 ? -10.479 1.746 4.914 1.00 87.75 111 GLN A N 1
ATOM 850 C CA . GLN A 1 111 ? -9.704 1.456 6.125 1.00 87.75 111 GLN A CA 1
ATOM 851 C C . GLN A 1 111 ? -9.276 -0.015 6.206 1.00 87.75 111 GLN A C 1
ATOM 853 O O . GLN A 1 111 ? -8.124 -0.303 6.524 1.00 87.75 111 GLN A O 1
ATOM 858 N N . LEU A 1 112 ? -10.175 -0.944 5.868 1.00 90.56 112 LEU A N 1
ATOM 859 C CA . LEU A 1 112 ? -9.896 -2.385 5.851 1.00 90.56 112 LEU A CA 1
ATOM 860 C C . LEU A 1 112 ? -8.851 -2.755 4.796 1.00 90.56 112 LEU A C 1
ATOM 862 O O . LEU A 1 112 ? -7.987 -3.586 5.047 1.00 90.56 112 LEU A O 1
ATOM 866 N N . GLN A 1 113 ? -8.894 -2.118 3.626 1.00 85.81 113 GLN A N 1
ATOM 867 C CA . GLN A 1 113 ? -7.881 -2.322 2.593 1.00 85.81 113 GLN A CA 1
ATOM 868 C C . GLN A 1 113 ? -6.494 -1.876 3.053 1.00 85.81 113 GLN A C 1
ATOM 870 O O . GLN A 1 113 ? -5.528 -2.536 2.694 1.00 85.81 113 GLN A O 1
ATOM 875 N N . ILE A 1 114 ? -6.406 -0.803 3.850 1.00 83.38 114 ILE A N 1
ATOM 876 C CA . ILE A 1 114 ? -5.146 -0.372 4.469 1.00 83.38 114 ILE A CA 1
ATOM 877 C C . ILE A 1 114 ? -4.635 -1.397 5.471 1.00 83.38 114 ILE A C 1
ATOM 879 O O . ILE A 1 114 ? -3.484 -1.807 5.370 1.00 83.38 114 ILE A O 1
ATOM 883 N N . LEU A 1 115 ? -5.504 -1.912 6.341 1.00 87.31 115 LEU A N 1
ATOM 884 C CA . LEU A 1 115 ? -5.126 -2.977 7.275 1.00 87.31 115 LEU A CA 1
ATOM 885 C C . LEU A 1 115 ? -4.576 -4.223 6.583 1.00 87.31 115 LEU A C 1
ATOM 887 O O . LEU A 1 115 ? -3.615 -4.810 7.063 1.00 87.31 115 LEU A O 1
ATOM 891 N N . LEU A 1 116 ? -5.166 -4.628 5.457 1.00 85.69 116 LEU A N 1
ATOM 892 C CA . LEU A 1 116 ? -4.725 -5.819 4.729 1.00 85.69 116 LEU A CA 1
ATOM 893 C C . LEU A 1 116 ? -3.334 -5.694 4.106 1.00 85.69 116 LEU A C 1
ATOM 895 O O . LEU A 1 116 ? -2.790 -6.702 3.668 1.00 85.69 116 LEU A O 1
ATOM 899 N N . LEU A 1 117 ? -2.759 -4.496 4.035 1.00 75.69 117 LEU A N 1
ATOM 900 C CA . LEU A 1 117 ? -1.402 -4.323 3.513 1.00 75.69 117 LEU A CA 1
ATOM 901 C C . LEU A 1 117 ? -0.347 -4.440 4.590 1.00 75.69 117 LEU A C 1
ATOM 903 O O . LEU A 1 117 ? 0.736 -4.941 4.301 1.00 75.69 117 LEU A O 1
ATOM 907 N N . ASP A 1 118 ? -0.693 -4.046 5.808 1.00 77.56 118 ASP A N 1
ATOM 908 C CA . ASP A 1 118 ? 0.176 -4.221 6.962 1.00 77.56 118 ASP A CA 1
ATOM 909 C C . ASP A 1 118 ? 0.055 -5.656 7.506 1.00 77.56 118 ASP A C 1
ATOM 911 O O . ASP A 1 118 ? 1.053 -6.309 7.801 1.00 77.56 118 ASP A O 1
ATOM 915 N N . GLU A 1 119 ? -1.172 -6.184 7.581 1.00 83.19 119 GLU A N 1
ATOM 916 C CA . GLU A 1 119 ? -1.497 -7.474 8.200 1.00 83.19 119 GLU A CA 1
ATOM 917 C C . GLU A 1 119 ? -2.487 -8.286 7.345 1.00 83.19 119 GLU A C 1
ATOM 919 O O . GLU A 1 119 ? -3.641 -8.529 7.714 1.00 83.19 119 GLU A O 1
ATOM 924 N N . ALA A 1 120 ? -2.021 -8.766 6.188 1.00 85.69 120 ALA A N 1
ATOM 925 C CA . ALA A 1 120 ? -2.818 -9.597 5.278 1.00 85.69 120 ALA A CA 1
ATOM 926 C C . ALA A 1 120 ? -3.273 -10.939 5.886 1.00 85.69 120 ALA A C 1
ATOM 928 O O . ALA A 1 120 ? -4.214 -11.549 5.383 1.00 85.69 120 ALA A O 1
ATOM 929 N N . SER A 1 121 ? -2.616 -11.417 6.947 1.00 86.44 121 SER A N 1
ATOM 930 C CA . SER A 1 121 ? -2.927 -12.690 7.609 1.00 86.44 121 SER A CA 1
ATOM 931 C C . SER A 1 121 ? -4.132 -12.628 8.547 1.00 86.44 121 SER A C 1
ATOM 933 O O . SER A 1 121 ? -4.575 -13.661 9.037 1.00 86.44 121 SER A O 1
ATOM 935 N N . ARG A 1 122 ? -4.688 -11.440 8.813 1.00 90.44 122 ARG A N 1
ATOM 936 C CA . ARG A 1 122 ? -5.815 -11.292 9.736 1.00 90.44 122 ARG A CA 1
ATOM 937 C C . ARG A 1 122 ? -7.140 -11.613 9.039 1.00 90.44 122 ARG A C 1
ATOM 939 O O . ARG A 1 122 ? -7.736 -10.749 8.392 1.00 90.44 122 ARG A O 1
ATOM 946 N N . GLY A 1 123 ? -7.647 -12.837 9.208 1.00 92.50 123 GLY A N 1
ATOM 947 C CA . GLY A 1 123 ? -8.899 -13.268 8.572 1.00 92.50 123 GLY A CA 1
ATOM 948 C C . GLY A 1 123 ? -10.132 -12.444 8.964 1.00 92.50 123 GLY A C 1
ATOM 949 O O . GLY A 1 123 ? -11.027 -12.240 8.146 1.00 92.50 123 GLY A O 1
ATOM 950 N N . GLU A 1 124 ? -10.177 -11.870 10.171 1.00 95.31 124 GLU A N 1
ATOM 951 C CA . GLU A 1 124 ? -11.248 -10.939 10.571 1.00 95.31 124 GLU A CA 1
ATOM 952 C C . GLU A 1 124 ? -11.391 -9.761 9.588 1.00 95.31 124 GLU A C 1
ATOM 954 O O . GLU A 1 124 ? -12.506 -9.436 9.171 1.00 95.31 124 GLU A O 1
ATOM 959 N N . THR A 1 125 ? -10.269 -9.180 9.148 1.00 95.31 125 THR A N 1
ATOM 960 C CA . THR A 1 125 ? -10.242 -8.049 8.211 1.00 95.31 125 THR A CA 1
ATOM 961 C C . THR A 1 125 ? -10.843 -8.435 6.858 1.00 95.31 125 THR A C 1
ATOM 963 O O . THR A 1 125 ? -11.678 -7.705 6.320 1.00 95.31 125 THR A O 1
ATOM 966 N N . TRP A 1 126 ? -10.482 -9.609 6.328 1.00 95.75 126 TRP A N 1
ATOM 967 C CA . TRP A 1 126 ? -11.038 -10.142 5.077 1.00 95.75 126 TRP A CA 1
ATOM 968 C C . TRP A 1 126 ? -12.544 -10.379 5.164 1.00 95.75 126 TRP A C 1
ATOM 970 O O . TRP A 1 126 ? -13.288 -10.009 4.256 1.00 95.75 126 TRP A O 1
ATOM 980 N N . ARG A 1 127 ? -13.011 -10.949 6.278 1.00 96.44 127 ARG A N 1
ATOM 981 C CA . ARG A 1 127 ? -14.433 -11.234 6.504 1.00 96.44 127 ARG A CA 1
ATOM 982 C C . ARG A 1 127 ? -15.261 -9.952 6.610 1.00 96.44 127 ARG A C 1
ATOM 984 O O . ARG A 1 127 ? -16.330 -9.856 6.005 1.00 96.44 127 ARG A O 1
ATOM 991 N N . MET A 1 128 ? -14.754 -8.941 7.318 1.00 96.94 128 MET A N 1
ATOM 992 C CA . MET A 1 128 ? -15.379 -7.615 7.367 1.00 96.94 128 MET A CA 1
ATOM 993 C C . MET A 1 128 ? -15.416 -6.952 5.987 1.00 96.94 128 MET A C 1
ATOM 995 O O . MET A 1 128 ? -16.434 -6.364 5.616 1.00 96.94 128 MET A O 1
ATOM 999 N N . LEU A 1 129 ? -14.340 -7.080 5.207 1.00 95.81 129 LEU A N 1
ATOM 1000 C CA . LEU A 1 129 ? -14.263 -6.530 3.858 1.00 95.81 129 LEU A CA 1
ATOM 1001 C C . LEU A 1 129 ? -15.286 -7.195 2.923 1.00 95.81 129 LEU A C 1
ATOM 1003 O O . LEU A 1 129 ? -16.028 -6.495 2.232 1.00 95.81 129 LEU A O 1
ATOM 1007 N N . ALA A 1 130 ? -15.386 -8.528 2.961 1.00 95.94 130 ALA A N 1
ATOM 1008 C CA . ALA A 1 130 ? -16.387 -9.286 2.213 1.00 95.94 130 ALA A CA 1
ATOM 1009 C C . ALA A 1 130 ? -17.813 -8.842 2.570 1.00 95.94 130 ALA A C 1
ATOM 1011 O O . ALA A 1 130 ? -18.624 -8.586 1.678 1.00 95.94 130 ALA A O 1
ATOM 1012 N N . ARG A 1 131 ? -18.104 -8.669 3.867 1.00 96.44 131 ARG A N 1
ATOM 1013 C CA . ARG A 1 131 ? -19.400 -8.162 4.336 1.00 96.44 131 ARG A CA 1
ATOM 1014 C C . ARG A 1 131 ? -19.707 -6.769 3.783 1.00 96.44 131 ARG A C 1
ATOM 1016 O O . ARG A 1 131 ? -20.801 -6.563 3.267 1.00 96.44 131 ARG A O 1
ATOM 1023 N N . CYS A 1 132 ? -18.757 -5.835 3.844 1.00 96.19 132 CYS A N 1
ATOM 1024 C CA . CYS A 1 132 ? -18.960 -4.479 3.324 1.00 96.19 132 CYS A CA 1
ATOM 1025 C C . CYS A 1 132 ? -19.254 -4.479 1.818 1.00 96.19 132 CYS A C 1
ATOM 1027 O O . CYS A 1 132 ? -20.124 -3.741 1.359 1.00 96.19 132 CYS A O 1
ATOM 1029 N N . TYR A 1 133 ? -18.556 -5.316 1.043 1.00 94.25 133 TYR A N 1
ATOM 1030 C CA . TYR A 1 133 ? -18.837 -5.463 -0.385 1.00 94.25 133 TYR A CA 1
ATOM 1031 C C . TYR A 1 133 ? -20.220 -6.064 -0.651 1.00 94.25 133 TYR A C 1
ATOM 1033 O O . TYR A 1 133 ? -20.928 -5.564 -1.525 1.00 94.25 133 TYR A O 1
ATOM 1041 N N . GLY A 1 134 ? -20.630 -7.069 0.127 1.00 94.25 134 GLY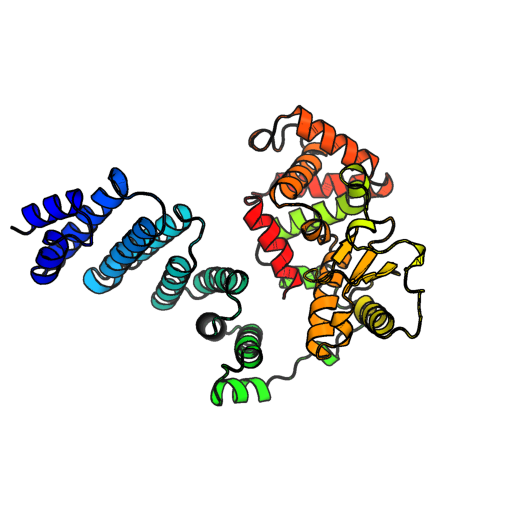 A N 1
ATOM 1042 C CA . GLY A 1 134 ? -21.972 -7.647 0.047 1.00 94.25 134 GLY A CA 1
ATOM 1043 C C . GLY A 1 134 ? -23.076 -6.625 0.342 1.00 94.25 134 GLY A C 1
ATOM 1044 O O . GLY A 1 134 ? -24.036 -6.533 -0.419 1.00 94.25 134 GLY A O 1
ATOM 1045 N N . GLU A 1 135 ? -22.910 -5.795 1.379 1.00 95.50 135 GLU A N 1
ATOM 1046 C CA . GLU A 1 135 ? -23.861 -4.722 1.725 1.00 95.50 135 GLU A CA 1
ATOM 1047 C C . GLU A 1 135 ? -23.996 -3.660 0.615 1.00 95.50 135 GLU A C 1
ATOM 1049 O O . GLU A 1 135 ? -25.052 -3.048 0.474 1.00 95.50 135 GLU A O 1
ATOM 1054 N N . LEU A 1 136 ? -22.956 -3.473 -0.205 1.00 91.31 136 LEU A N 1
ATOM 1055 C CA . LEU A 1 136 ? -22.958 -2.571 -1.363 1.00 91.31 136 LEU A CA 1
ATOM 1056 C C . LEU A 1 136 ? -23.370 -3.250 -2.685 1.00 91.31 136 LEU A C 1
ATOM 1058 O O . LEU A 1 136 ? -23.310 -2.609 -3.733 1.00 91.31 136 LEU A O 1
ATOM 1062 N N . GLY A 1 137 ? -23.730 -4.539 -2.676 1.00 90.12 137 GLY A N 1
ATOM 1063 C CA . GLY A 1 137 ? -24.051 -5.301 -3.893 1.00 90.12 137 GLY A CA 1
ATOM 1064 C C . GLY A 1 137 ? -22.845 -5.576 -4.806 1.00 90.12 137 GLY A C 1
ATOM 1065 O O . GLY A 1 137 ? -23.003 -5.981 -5.958 1.00 90.12 137 GLY A O 1
ATOM 1066 N N . ARG A 1 138 ? -21.619 -5.376 -4.309 1.00 85.81 138 ARG A N 1
ATOM 1067 C CA . ARG A 1 138 ? -20.359 -5.602 -5.034 1.00 85.81 138 ARG A CA 1
ATOM 1068 C C . ARG A 1 138 ? -19.943 -7.071 -4.944 1.00 85.81 138 ARG A C 1
ATOM 1070 O O . ARG A 1 138 ? -18.960 -7.430 -4.297 1.00 85.81 138 ARG A O 1
ATOM 1077 N N . HIS A 1 139 ? -20.738 -7.941 -5.567 1.00 86.69 139 HIS A N 1
ATOM 1078 C CA . HIS A 1 139 ? -20.611 -9.397 -5.427 1.00 86.69 139 HIS A CA 1
ATOM 1079 C C . HIS A 1 139 ? -19.251 -9.950 -5.858 1.00 86.69 139 HIS A C 1
ATOM 1081 O O . HIS A 1 139 ? -18.726 -10.862 -5.224 1.00 86.69 139 HIS A O 1
ATOM 1087 N N . ARG A 1 140 ? -18.650 -9.402 -6.920 1.00 82.38 140 ARG A N 1
ATOM 1088 C CA . ARG A 1 140 ? -17.336 -9.863 -7.385 1.00 82.38 140 ARG A CA 1
ATOM 1089 C C . ARG A 1 140 ? -16.270 -9.626 -6.315 1.00 82.38 140 ARG A C 1
ATOM 1091 O O . ARG A 1 140 ? -15.492 -10.523 -6.013 1.00 82.38 140 ARG A O 1
ATOM 1098 N N . GLU A 1 141 ? -16.244 -8.436 -5.735 1.00 83.31 141 GLU A N 1
ATOM 1099 C CA . GLU A 1 141 ? -15.281 -8.033 -4.715 1.00 83.31 141 GLU A CA 1
ATOM 1100 C C . GLU A 1 141 ? -15.519 -8.742 -3.383 1.00 83.31 141 GLU A C 1
ATOM 1102 O O . GLU A 1 141 ? -14.558 -9.104 -2.706 1.00 83.31 141 GLU A O 1
ATOM 1107 N N . GLN A 1 142 ? -16.781 -9.017 -3.043 1.00 91.44 142 GLN A N 1
ATOM 1108 C CA . GLN A 1 142 ? -17.133 -9.881 -1.919 1.00 91.44 142 GLN A CA 1
ATOM 1109 C C . GLN A 1 142 ? -16.484 -11.265 -2.065 1.00 91.44 142 GLN A C 1
ATOM 1111 O O . GLN A 1 142 ? -15.806 -11.720 -1.146 1.00 91.44 142 GLN A O 1
ATOM 1116 N N . LEU A 1 143 ? -16.643 -11.912 -3.224 1.00 88.62 143 LEU A N 1
ATOM 1117 C CA . LEU A 1 143 ? -16.068 -13.236 -3.485 1.00 88.62 143 LEU A CA 1
ATOM 1118 C C . LEU A 1 143 ? -14.533 -13.201 -3.484 1.00 88.62 143 LEU A C 1
ATOM 1120 O O . LEU A 1 143 ? -13.899 -14.088 -2.919 1.00 88.62 143 LEU A O 1
ATOM 1124 N N . LEU A 1 144 ? -13.920 -12.150 -4.040 1.00 86.88 144 LEU A N 1
ATOM 1125 C CA . LEU A 1 144 ? -12.466 -11.960 -3.966 1.00 86.88 144 LEU A CA 1
ATOM 1126 C C . LEU A 1 144 ? -11.970 -11.841 -2.517 1.00 86.88 144 LEU A C 1
ATOM 1128 O O . LEU A 1 144 ? -10.956 -12.441 -2.168 1.00 86.88 144 LEU A O 1
ATOM 1132 N N . ALA A 1 145 ? -12.693 -11.121 -1.657 1.00 90.50 145 ALA A N 1
ATOM 1133 C CA . ALA A 1 145 ? -12.349 -11.029 -0.242 1.00 90.50 145 ALA A CA 1
ATOM 1134 C C . ALA A 1 145 ? -12.504 -12.382 0.485 1.00 90.50 145 ALA A C 1
ATOM 1136 O O . ALA A 1 145 ? -11.650 -12.739 1.297 1.00 90.50 145 ALA A O 1
ATOM 1137 N N . LEU A 1 146 ? -13.530 -13.176 0.151 1.00 93.44 146 LEU A N 1
ATOM 1138 C CA . LEU A 1 146 ? -13.696 -14.541 0.675 1.00 93.44 146 LEU A CA 1
ATOM 1139 C C . LEU A 1 146 ? -12.583 -15.492 0.209 1.00 93.44 146 LEU A C 1
ATOM 1141 O O . LEU A 1 146 ? -12.151 -16.352 0.974 1.00 93.44 146 LEU A O 1
ATOM 1145 N N . HIS A 1 147 ? -12.055 -15.322 -1.005 1.00 87.94 147 HIS A N 1
ATOM 1146 C CA . HIS A 1 147 ? -10.876 -16.071 -1.448 1.00 87.94 147 HIS A CA 1
ATOM 1147 C C . HIS A 1 147 ? -9.639 -15.802 -0.588 1.00 87.94 147 HIS A C 1
ATOM 1149 O O . HIS A 1 147 ? -8.841 -16.720 -0.392 1.00 87.94 147 HIS A O 1
ATOM 1155 N N . GLY A 1 148 ? -9.506 -14.596 -0.024 1.00 87.12 148 GLY A N 1
ATOM 1156 C CA . GLY A 1 148 ? -8.484 -14.297 0.981 1.00 87.12 148 GLY A CA 1
ATOM 1157 C C . GLY A 1 148 ? -8.583 -15.230 2.192 1.00 87.12 148 GLY A C 1
ATOM 1158 O O . GLY A 1 148 ? -7.583 -15.807 2.605 1.00 87.12 148 GLY A O 1
ATOM 1159 N N . LEU A 1 149 ? -9.797 -15.489 2.690 1.00 91.44 149 LEU A N 1
ATOM 1160 C CA . LEU A 1 149 ? -10.024 -16.435 3.791 1.00 91.44 149 LEU A CA 1
ATOM 1161 C C . LEU A 1 149 ? -9.661 -17.875 3.416 1.00 91.44 149 LEU A C 1
ATOM 1163 O O . LEU A 1 149 ? -9.159 -18.614 4.257 1.00 91.44 149 LEU A O 1
ATOM 1167 N N . VAL A 1 150 ? -9.895 -18.285 2.166 1.00 89.38 150 VAL A N 1
ATOM 1168 C CA . VAL A 1 150 ? -9.479 -19.614 1.685 1.00 89.38 150 VAL A CA 1
ATOM 1169 C C . VAL A 1 150 ? -7.959 -19.716 1.631 1.00 89.38 150 VAL A C 1
ATOM 1171 O O . VAL A 1 150 ? -7.407 -20.732 2.038 1.00 89.38 150 VAL A O 1
ATOM 1174 N N . ALA A 1 151 ? -7.281 -18.667 1.162 1.00 84.62 151 ALA A N 1
ATOM 1175 C CA . ALA A 1 151 ? -5.822 -18.631 1.099 1.00 84.62 151 ALA A CA 1
ATOM 1176 C C . ALA A 1 151 ? -5.167 -18.704 2.490 1.00 84.62 151 ALA A C 1
ATOM 1178 O O . ALA A 1 151 ? -4.075 -19.251 2.614 1.00 84.62 151 ALA A O 1
ATOM 1179 N N . LEU A 1 152 ? -5.845 -18.188 3.520 1.00 85.56 152 LEU A N 1
ATOM 1180 C CA . LEU A 1 152 ? -5.430 -18.278 4.923 1.00 85.56 152 LEU A CA 1
ATOM 1181 C C . LEU A 1 152 ? -5.867 -19.579 5.620 1.00 85.56 152 LEU A C 1
ATOM 1183 O O . LEU A 1 152 ? -5.554 -19.768 6.788 1.00 85.56 152 LEU A O 1
ATOM 1187 N N . ASP A 1 153 ? -6.610 -20.451 4.931 1.00 88.88 153 ASP A N 1
ATOM 1188 C CA . ASP A 1 153 ? -7.293 -21.623 5.502 1.00 88.88 153 ASP A CA 1
ATOM 1189 C C . ASP A 1 153 ? -8.252 -21.295 6.673 1.00 88.88 153 ASP A C 1
ATOM 1191 O O . ASP A 1 153 ? -8.576 -22.135 7.507 1.00 88.88 153 ASP A O 1
ATOM 1195 N N . GLU A 1 154 ? -8.781 -20.068 6.707 1.00 93.25 154 GLU A N 1
ATOM 1196 C CA . GLU A 1 154 ? -9.740 -19.582 7.714 1.00 93.25 154 GLU A CA 1
ATOM 1197 C C . GLU A 1 154 ? -11.187 -19.489 7.190 1.00 93.25 154 GLU A C 1
ATOM 1199 O O . GLU A 1 154 ? -12.094 -19.032 7.898 1.00 93.25 154 GLU A O 1
ATOM 1204 N N . ALA A 1 155 ? -11.419 -19.882 5.933 1.00 94.06 155 ALA A N 1
ATOM 1205 C CA . ALA A 1 155 ? -12.746 -19.866 5.321 1.00 94.06 155 ALA A CA 1
ATOM 1206 C C . ALA A 1 155 ? -13.669 -20.924 5.938 1.00 94.06 155 ALA A C 1
ATOM 1208 O O . ALA A 1 155 ? -13.360 -22.122 5.919 1.00 94.06 155 ALA A O 1
ATOM 1209 N N . ARG A 1 156 ? -14.835 -20.476 6.410 1.00 95.75 156 ARG A N 1
ATOM 1210 C CA . ARG A 1 156 ? -15.914 -21.317 6.944 1.00 95.75 156 ARG A CA 1
ATOM 1211 C C . ARG A 1 156 ? -16.614 -22.115 5.830 1.00 95.75 156 ARG A C 1
ATOM 1213 O O . ARG A 1 156 ? -16.521 -21.732 4.664 1.00 95.75 156 ARG A O 1
ATOM 1220 N N . PRO A 1 157 ? -17.321 -23.218 6.145 1.00 94.81 157 PRO A N 1
ATOM 1221 C CA . PRO A 1 157 ? -17.982 -24.042 5.128 1.00 94.81 157 PRO A CA 1
ATOM 1222 C C . PRO A 1 157 ? -18.983 -23.280 4.245 1.00 94.81 157 PRO A C 1
ATOM 1224 O O . PRO A 1 157 ? -18.975 -23.460 3.031 1.00 94.81 157 PRO A O 1
ATOM 1227 N N . ASP A 1 158 ? -19.783 -22.387 4.828 1.00 93.75 158 ASP A N 1
ATOM 1228 C CA . ASP A 1 158 ? -20.735 -21.517 4.124 1.00 93.75 158 ASP A CA 1
ATOM 1229 C C . ASP A 1 158 ? -20.029 -20.492 3.218 1.00 93.75 158 ASP A C 1
ATOM 1231 O O . ASP A 1 158 ? -20.465 -20.228 2.097 1.00 93.75 158 ASP A O 1
ATOM 1235 N N . GLU A 1 159 ? -18.895 -19.951 3.670 1.00 94.19 159 GLU A N 1
ATOM 1236 C CA . GLU A 1 159 ? -18.035 -19.069 2.870 1.00 94.19 159 GLU A CA 1
ATOM 1237 C C . GLU A 1 159 ? -17.422 -19.826 1.677 1.00 94.19 159 GLU A C 1
ATOM 1239 O O . GLU A 1 159 ? -17.371 -19.292 0.569 1.00 94.19 159 GLU A O 1
ATOM 1244 N N . ARG A 1 160 ? -17.007 -21.088 1.869 1.00 91.81 160 ARG A N 1
ATOM 1245 C CA . ARG A 1 160 ? -16.491 -21.958 0.792 1.00 91.81 160 ARG A CA 1
ATOM 1246 C C . ARG A 1 160 ? -17.584 -22.324 -0.217 1.00 91.81 160 ARG A C 1
ATOM 1248 O O . ARG A 1 160 ? -17.323 -22.330 -1.419 1.00 91.81 160 ARG A O 1
ATOM 1255 N N . GLU A 1 161 ? -18.808 -22.577 0.242 1.00 89.94 161 GLU A N 1
ATOM 1256 C CA . GLU A 1 161 ? -19.955 -22.869 -0.626 1.00 89.94 161 GLU A CA 1
ATOM 1257 C C . GLU A 1 161 ? -20.286 -21.697 -1.560 1.00 89.94 161 GLU A C 1
ATOM 1259 O O . GLU A 1 161 ? -20.468 -21.898 -2.763 1.00 89.94 161 GLU A O 1
ATOM 1264 N N . GLN A 1 162 ? -20.249 -20.460 -1.051 1.00 87.88 162 GLN A N 1
ATOM 1265 C CA . GLN A 1 162 ? -20.430 -19.257 -1.875 1.00 87.88 162 GLN A CA 1
ATOM 1266 C C . GLN A 1 162 ? -19.396 -19.162 -3.008 1.00 87.88 162 GLN A C 1
ATOM 1268 O O . GLN A 1 162 ? -19.719 -18.723 -4.115 1.00 87.88 162 GLN A O 1
ATOM 1273 N N . LEU A 1 163 ? -18.163 -19.610 -2.761 1.00 87.31 163 LEU A N 1
ATOM 1274 C CA . LEU A 1 163 ? -17.095 -19.604 -3.759 1.00 87.31 163 LEU A CA 1
ATOM 1275 C C . LEU A 1 163 ? -17.254 -20.704 -4.815 1.00 87.31 163 LEU A C 1
ATOM 1277 O O . LEU A 1 163 ? -16.835 -20.505 -5.953 1.00 87.31 163 LEU A O 1
ATOM 1281 N N . HIS A 1 164 ? -17.893 -21.833 -4.496 1.00 83.06 164 HIS A N 1
ATOM 1282 C CA . HIS A 1 164 ? -18.123 -22.910 -5.469 1.00 83.06 164 HIS A CA 1
ATOM 1283 C C . HIS A 1 164 ? -19.018 -22.485 -6.642 1.00 83.06 164 HIS A C 1
ATOM 1285 O O . HIS A 1 164 ? -18.884 -23.013 -7.748 1.00 83.06 164 HIS A O 1
ATOM 1291 N N . VAL A 1 165 ? -19.899 -21.506 -6.425 1.00 78.12 165 VAL A N 1
ATOM 1292 C CA . VAL A 1 165 ? -20.756 -20.933 -7.475 1.00 78.12 165 VAL A CA 1
ATOM 1293 C C . VAL A 1 165 ? -19.974 -19.959 -8.367 1.00 78.12 165 VAL A C 1
ATOM 1295 O O . VAL A 1 165 ? -20.354 -19.706 -9.514 1.00 78.12 165 VAL A O 1
ATOM 1298 N N . TRP A 1 166 ? -18.848 -19.428 -7.883 1.00 72.44 166 TRP A N 1
ATOM 1299 C CA . TRP A 1 166 ? -18.062 -18.460 -8.627 1.00 72.44 166 TRP A CA 1
ATOM 1300 C C . TRP A 1 166 ? -17.225 -19.125 -9.718 1.00 72.44 166 TRP A C 1
ATOM 1302 O O . TRP A 1 166 ? -16.265 -19.852 -9.470 1.00 72.44 166 TRP A O 1
ATOM 1312 N N . ARG A 1 167 ? -17.547 -18.807 -10.972 1.00 63.88 167 ARG A N 1
ATOM 1313 C CA . ARG A 1 167 ? -16.673 -19.099 -12.108 1.00 63.88 167 ARG A CA 1
ATOM 1314 C C . ARG A 1 167 ? -15.841 -17.867 -12.416 1.00 63.88 167 ARG A C 1
ATOM 1316 O O . ARG A 1 167 ? -16.348 -16.874 -12.947 1.00 63.88 167 ARG A O 1
ATOM 1323 N N . SER A 1 168 ? -14.549 -17.936 -12.103 1.00 59.69 168 SER A N 1
ATOM 1324 C CA . SER A 1 168 ? -13.615 -16.904 -12.536 1.00 59.69 168 SER A CA 1
ATOM 1325 C C . SER A 1 168 ? -13.602 -16.836 -14.066 1.00 59.69 168 SER A C 1
ATOM 1327 O O . SER A 1 168 ? -13.224 -17.791 -14.753 1.00 59.69 168 SER A O 1
ATOM 1329 N N . HIS A 1 169 ? -13.980 -15.677 -14.602 1.00 57.47 169 HIS A N 1
ATOM 1330 C CA . HIS A 1 169 ? -13.967 -15.396 -16.040 1.00 57.47 169 HIS A CA 1
ATOM 1331 C C . HIS A 1 169 ? -12.534 -15.242 -16.591 1.00 57.47 169 HIS A C 1
ATOM 1333 O O . HIS A 1 169 ? -12.344 -14.988 -17.779 1.00 57.47 169 HIS A O 1
ATOM 1339 N N . THR A 1 170 ? -11.509 -15.435 -15.750 1.00 56.62 170 THR A N 1
ATOM 1340 C CA . THR A 1 170 ? -10.090 -15.314 -16.118 1.00 56.62 170 THR A CA 1
ATOM 1341 C C . THR A 1 170 ? -9.647 -16.299 -17.200 1.00 56.62 170 THR A C 1
ATOM 1343 O O . THR A 1 170 ? -8.669 -16.032 -17.889 1.00 56.62 170 THR A O 1
ATOM 1346 N N . HIS A 1 171 ? -10.390 -17.388 -17.423 1.00 51.59 171 HIS A N 1
ATOM 1347 C CA . HIS A 1 171 ? -10.133 -18.351 -18.502 1.00 51.59 171 HIS A CA 1
ATOM 1348 C C . HIS A 1 171 ? -10.295 -17.748 -19.913 1.00 51.59 171 HIS A C 1
ATOM 1350 O O . HIS A 1 171 ? -9.831 -18.341 -20.883 1.00 51.59 171 HIS A O 1
ATOM 1356 N N . GLY A 1 172 ? -10.939 -16.579 -20.039 1.00 57.00 172 GLY A N 1
ATOM 1357 C CA . GLY A 1 172 ? -11.148 -15.871 -21.307 1.00 57.00 172 GLY A CA 1
ATOM 1358 C C . GLY A 1 172 ? -10.236 -14.661 -21.538 1.00 57.00 172 GLY A C 1
ATOM 1359 O O . GLY A 1 172 ? -10.451 -13.935 -22.511 1.00 57.00 172 GLY A O 1
ATOM 1360 N N . ILE A 1 173 ? -9.254 -14.403 -20.664 1.00 68.94 173 ILE A N 1
ATOM 1361 C CA . ILE A 1 173 ? -8.335 -13.265 -20.822 1.00 68.94 173 ILE A CA 1
ATOM 1362 C C . ILE A 1 173 ? -7.477 -13.505 -22.066 1.00 68.94 173 ILE A C 1
ATOM 1364 O O . ILE A 1 173 ? -6.678 -14.437 -22.129 1.00 68.94 173 ILE A O 1
ATOM 1368 N N . ARG A 1 174 ? -7.665 -12.662 -23.084 1.00 78.75 174 ARG A N 1
ATOM 1369 C CA . ARG A 1 174 ? -6.881 -12.712 -24.322 1.00 78.75 174 ARG A CA 1
ATOM 1370 C C . ARG A 1 174 ? -5.475 -12.142 -24.083 1.00 78.75 174 ARG A C 1
ATOM 1372 O O . ARG A 1 174 ? -5.310 -11.292 -23.207 1.00 78.75 174 ARG A O 1
ATOM 1379 N N . PRO A 1 175 ? -4.461 -12.546 -24.867 1.00 81.56 175 PRO A N 1
ATOM 1380 C CA . PRO A 1 175 ? -3.197 -11.817 -24.922 1.00 81.56 175 PRO A CA 1
ATOM 1381 C C . PRO A 1 175 ? -3.447 -10.318 -25.138 1.00 81.56 175 PRO A C 1
ATOM 1383 O O . PRO A 1 175 ? -4.298 -9.940 -25.944 1.00 81.56 175 PRO A O 1
ATOM 1386 N N . GLY A 1 176 ? -2.753 -9.476 -24.377 1.00 80.62 176 GLY A N 1
ATOM 1387 C CA . GLY A 1 176 ? -2.946 -8.028 -24.374 1.00 80.62 176 GLY A CA 1
ATOM 1388 C C . GLY A 1 176 ? -4.277 -7.546 -23.787 1.00 80.62 176 GLY A C 1
ATOM 1389 O O . GLY A 1 176 ? -4.653 -6.409 -24.037 1.00 80.62 176 GLY A O 1
ATOM 1390 N N . ALA A 1 177 ? -5.024 -8.363 -23.039 1.00 79.75 177 ALA A N 1
ATOM 1391 C CA . ALA A 1 177 ? -6.250 -7.904 -22.376 1.00 79.75 177 ALA A CA 1
ATOM 1392 C C . ALA A 1 177 ? -5.976 -7.048 -21.126 1.00 79.75 177 ALA A C 1
ATOM 1394 O O . ALA A 1 177 ? -6.832 -6.265 -20.717 1.00 79.75 177 ALA A O 1
ATOM 1395 N N . LEU A 1 178 ? -4.787 -7.162 -20.533 1.00 77.50 178 LEU A N 1
ATOM 1396 C CA . LEU A 1 178 ? -4.361 -6.362 -19.388 1.00 77.50 178 LEU A CA 1
ATOM 1397 C C . LEU A 1 178 ? -3.704 -5.053 -19.870 1.00 77.50 178 LEU A C 1
ATOM 1399 O O . LEU A 1 178 ? -2.499 -4.842 -19.751 1.00 77.50 178 LEU A O 1
ATOM 1403 N N . VAL A 1 179 ? -4.517 -4.194 -20.494 1.00 71.38 179 VAL A N 1
ATOM 1404 C CA . VAL A 1 179 ? -4.119 -2.896 -21.076 1.00 71.38 179 VAL A CA 1
ATOM 1405 C C . VAL A 1 179 ? -4.270 -1.733 -20.093 1.00 71.38 179 VAL A C 1
ATOM 1407 O O . VAL A 1 179 ? -5.033 -1.847 -19.136 1.00 71.38 179 VAL A O 1
ATOM 1410 N N . PRO A 1 180 ? -3.636 -0.569 -20.364 1.00 68.62 180 PRO A N 1
ATOM 1411 C CA . PRO A 1 180 ? -3.778 0.657 -19.578 1.00 68.62 180 PRO A CA 1
ATOM 1412 C C . PRO A 1 180 ? -5.185 0.983 -19.061 1.00 68.62 180 PRO A C 1
ATOM 1414 O O . PRO A 1 180 ? -5.331 1.354 -17.899 1.00 68.62 180 PRO A O 1
ATOM 1417 N N . GLY A 1 181 ? -6.218 0.790 -19.888 1.00 66.19 181 GLY A N 1
ATOM 1418 C CA . GLY A 1 181 ? -7.611 1.033 -19.500 1.00 66.19 181 GLY A CA 1
ATOM 1419 C C . GLY A 1 181 ? -8.145 0.078 -18.426 1.00 66.19 181 GLY A C 1
ATOM 1420 O O . GLY A 1 181 ? -8.891 0.512 -17.557 1.00 66.19 181 GLY A O 1
ATOM 1421 N N . ALA A 1 182 ? -7.712 -1.187 -18.422 1.00 68.94 182 ALA A N 1
ATOM 1422 C CA . ALA A 1 182 ? -8.107 -2.164 -17.406 1.00 68.94 182 ALA A CA 1
ATOM 1423 C C . ALA A 1 182 ? -7.491 -1.850 -16.029 1.00 68.94 182 ALA A C 1
ATOM 1425 O O . ALA A 1 182 ? -8.047 -2.217 -14.997 1.00 68.94 182 ALA A O 1
ATOM 1426 N N . TRP A 1 183 ? -6.362 -1.130 -15.990 1.00 70.31 183 TRP A N 1
ATOM 1427 C CA . TRP A 1 183 ? -5.696 -0.778 -14.734 1.00 70.31 183 TRP A CA 1
ATOM 1428 C C . TRP A 1 183 ? -6.440 0.262 -13.920 1.00 70.31 183 TRP A C 1
ATOM 1430 O O . TRP A 1 183 ? -6.284 0.269 -12.703 1.00 70.31 183 TRP A O 1
ATOM 1440 N N . VAL A 1 184 ? -7.213 1.139 -14.563 1.00 67.75 184 VAL A N 1
ATOM 1441 C CA . VAL A 1 184 ? -7.973 2.189 -13.869 1.00 67.75 184 VAL A CA 1
ATOM 1442 C C . VAL A 1 184 ? -8.948 1.565 -12.868 1.00 67.75 184 VAL A C 1
ATOM 1444 O O . VAL A 1 184 ? -9.071 2.057 -11.752 1.00 67.75 184 VAL A O 1
ATOM 1447 N N . GLU A 1 185 ? -9.543 0.418 -1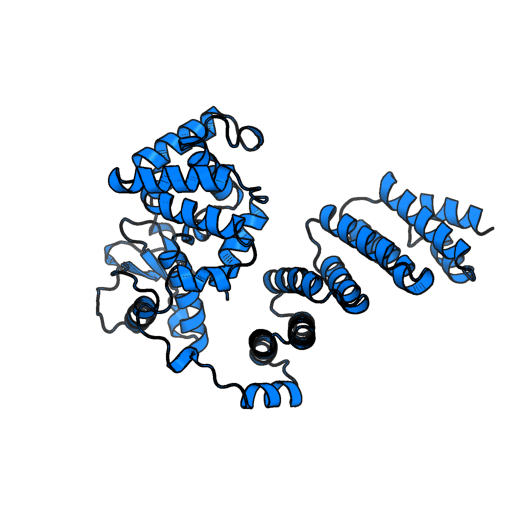3.205 1.00 65.06 185 GLU A N 1
ATOM 1448 C CA . GLU A 1 185 ? -10.455 -0.314 -12.315 1.00 65.06 185 GLU A CA 1
ATOM 1449 C C . GLU A 1 185 ? -9.757 -0.931 -11.089 1.00 65.06 185 GLU A C 1
ATOM 1451 O O . GLU A 1 185 ? -10.402 -1.198 -10.075 1.00 65.06 185 GLU A O 1
ATOM 1456 N N . LEU A 1 186 ? -8.437 -1.141 -11.152 1.00 67.00 186 LEU A N 1
ATOM 1457 C CA . LEU A 1 186 ? -7.635 -1.696 -10.054 1.00 67.00 186 LEU A CA 1
ATOM 1458 C C . LEU A 1 186 ? -7.028 -0.605 -9.149 1.00 67.00 186 LEU A C 1
ATOM 1460 O O . LEU A 1 186 ? -6.360 -0.912 -8.153 1.00 67.00 186 LEU A O 1
ATOM 1464 N N . GLN A 1 187 ? -7.224 0.674 -9.482 1.00 68.62 187 GLN A N 1
ATOM 1465 C CA . GLN A 1 187 ? -6.700 1.799 -8.710 1.00 68.62 187 GLN A CA 1
ATOM 1466 C C . GLN A 1 187 ? -7.558 2.120 -7.487 1.00 68.62 187 GLN A C 1
ATOM 1468 O O . GLN A 1 187 ? -8.775 1.961 -7.483 1.00 68.62 187 GLN A O 1
ATOM 1473 N N . LEU A 1 188 ? -6.895 2.590 -6.431 1.00 66.75 188 LEU A N 1
ATOM 1474 C CA . LEU A 1 188 ? -7.526 3.000 -5.176 1.00 66.75 188 LEU A CA 1
ATOM 1475 C C . LEU A 1 188 ? -7.445 4.505 -4.948 1.00 66.75 188 LEU A C 1
ATOM 1477 O O . LEU A 1 188 ? -8.375 5.091 -4.403 1.00 66.75 188 LEU A O 1
ATOM 1481 N N . GLY A 1 189 ? -6.360 5.135 -5.395 1.00 65.88 189 GLY A N 1
ATOM 1482 C CA . GLY A 1 189 ? -6.158 6.576 -5.277 1.00 65.88 189 GLY A CA 1
ATOM 1483 C C . GLY A 1 189 ? -6.780 7.390 -6.413 1.00 65.88 189 GLY A C 1
ATOM 1484 O O . GLY A 1 189 ? -6.471 8.571 -6.512 1.00 65.88 189 GLY A O 1
ATOM 1485 N N . GLY A 1 190 ? -7.603 6.781 -7.277 1.00 78.38 190 GLY A N 1
ATOM 1486 C CA . GLY A 1 190 ? -8.324 7.456 -8.365 1.00 78.38 190 GLY A CA 1
ATOM 1487 C C . GLY A 1 190 ? -7.425 8.274 -9.301 1.00 78.38 190 GLY A C 1
ATOM 1488 O O . GLY A 1 190 ? -6.316 7.857 -9.647 1.00 78.38 190 GLY A O 1
ATOM 1489 N N . ASP A 1 191 ? -7.893 9.462 -9.692 1.00 82.62 191 ASP A N 1
ATOM 1490 C CA . ASP A 1 191 ? -7.196 10.339 -10.642 1.00 82.62 191 ASP A CA 1
ATOM 1491 C C . ASP A 1 191 ? -5.772 10.731 -10.198 1.00 82.62 191 ASP A C 1
ATOM 1493 O O . ASP A 1 191 ? -4.857 10.629 -11.025 1.00 82.62 191 ASP A O 1
ATOM 1497 N N . PRO A 1 192 ? -5.510 11.097 -8.921 1.00 84.50 192 PRO A N 1
ATOM 1498 C CA . PRO A 1 192 ? -4.148 11.318 -8.434 1.00 84.50 192 PRO A CA 1
ATOM 1499 C C . PRO A 1 192 ? -3.209 10.130 -8.668 1.00 84.50 192 PRO A C 1
ATOM 1501 O O . PRO A 1 192 ? -2.063 10.310 -9.089 1.00 84.50 192 PRO A O 1
ATOM 1504 N N . GLN A 1 193 ? -3.685 8.905 -8.435 1.00 85.00 193 GLN A N 1
ATOM 1505 C CA . GLN A 1 193 ? -2.878 7.708 -8.645 1.00 85.00 193 GLN A CA 1
ATOM 1506 C C . GLN A 1 193 ? -2.592 7.467 -10.132 1.00 85.00 193 GLN A C 1
ATOM 1508 O O . GLN A 1 193 ? -1.453 7.144 -10.486 1.00 85.00 193 GLN A O 1
ATOM 1513 N N . THR A 1 194 ? -3.588 7.653 -11.006 1.00 86.38 194 THR A N 1
ATOM 1514 C CA . THR A 1 194 ? -3.389 7.587 -12.463 1.00 86.38 194 THR A CA 1
ATOM 1515 C C . THR A 1 194 ? -2.358 8.613 -12.917 1.00 86.38 194 THR A C 1
ATOM 1517 O O . THR A 1 194 ? -1.434 8.264 -13.655 1.00 86.38 194 THR A O 1
ATOM 1520 N N . ALA A 1 195 ? -2.481 9.862 -12.463 1.00 89.94 195 ALA A N 1
ATOM 1521 C CA . ALA A 1 195 ? -1.580 10.938 -12.849 1.00 89.94 195 ALA A CA 1
ATOM 1522 C C . ALA A 1 195 ? -0.127 10.589 -12.495 1.00 89.94 195 ALA A C 1
ATOM 1524 O O . ALA A 1 195 ? 0.743 10.592 -13.372 1.00 89.94 195 ALA A O 1
ATOM 1525 N N . VAL A 1 196 ? 0.130 10.196 -11.241 1.00 91.19 196 VAL A N 1
ATOM 1526 C CA . VAL A 1 196 ? 1.492 9.852 -10.812 1.00 91.19 196 VAL A CA 1
ATOM 1527 C C . VAL A 1 196 ? 2.003 8.587 -11.501 1.00 91.19 196 VAL A C 1
ATOM 1529 O O . VAL A 1 196 ? 3.163 8.551 -11.906 1.00 91.19 196 VAL A O 1
ATOM 1532 N N . GLY A 1 197 ? 1.154 7.576 -11.707 1.00 90.62 197 GLY A N 1
ATOM 1533 C CA . GLY A 1 197 ? 1.520 6.379 -12.468 1.00 90.62 197 GLY A CA 1
ATOM 1534 C C . GLY A 1 197 ? 1.972 6.706 -13.895 1.00 90.62 197 GLY A C 1
ATOM 1535 O O . GLY A 1 197 ? 3.024 6.238 -14.330 1.00 90.62 197 GLY A O 1
ATOM 1536 N N . ASN A 1 198 ? 1.239 7.578 -14.591 1.00 92.06 198 ASN A N 1
ATOM 1537 C CA . ASN A 1 198 ? 1.586 8.030 -15.940 1.00 92.06 198 ASN A CA 1
ATOM 1538 C C . ASN A 1 198 ? 2.891 8.835 -15.963 1.00 92.06 198 ASN A C 1
ATOM 1540 O O . ASN A 1 198 ? 3.705 8.680 -16.876 1.00 92.06 198 ASN A O 1
ATOM 1544 N N . LEU A 1 199 ? 3.112 9.678 -14.952 1.00 94.50 199 LEU A N 1
ATOM 1545 C CA . LEU A 1 199 ? 4.356 10.428 -14.814 1.00 94.50 199 LEU A CA 1
ATOM 1546 C C . LEU A 1 199 ? 5.554 9.500 -14.574 1.00 94.50 199 LEU A C 1
ATOM 1548 O O . LEU A 1 199 ? 6.590 9.679 -15.212 1.00 94.50 199 LEU A O 1
ATOM 1552 N N . LEU A 1 200 ? 5.408 8.491 -13.707 1.00 93.81 200 LEU A N 1
ATOM 1553 C CA . LEU A 1 200 ? 6.440 7.476 -13.474 1.00 93.81 200 LEU A CA 1
ATOM 1554 C C . LEU A 1 200 ? 6.783 6.728 -14.764 1.00 93.81 200 LEU A C 1
ATOM 1556 O O . LEU A 1 200 ? 7.954 6.674 -15.143 1.00 93.81 200 LEU A O 1
ATOM 1560 N N . ALA A 1 201 ? 5.767 6.269 -15.495 1.00 92.62 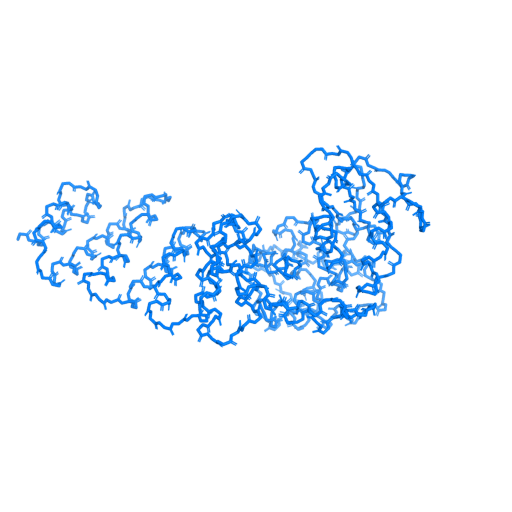201 ALA A N 1
ATOM 1561 C CA . ALA A 1 201 ? 5.954 5.609 -16.782 1.00 92.62 201 ALA A CA 1
ATOM 1562 C C . ALA A 1 201 ? 6.707 6.492 -17.793 1.00 92.62 201 ALA A C 1
ATOM 1564 O O . ALA A 1 201 ? 7.539 6.000 -18.558 1.00 92.62 201 ALA A O 1
ATOM 1565 N N . ALA A 1 202 ? 6.455 7.806 -17.780 1.00 93.88 202 ALA A N 1
ATOM 1566 C CA . ALA A 1 202 ? 7.126 8.758 -18.660 1.00 93.88 202 ALA A CA 1
ATOM 1567 C C . ALA A 1 202 ? 8.602 9.001 -18.293 1.00 93.88 202 ALA A C 1
ATOM 1569 O O . ALA A 1 202 ? 9.399 9.316 -19.182 1.00 93.88 202 ALA A O 1
ATOM 1570 N N . ILE A 1 203 ? 8.982 8.848 -17.017 1.00 93.19 203 ILE A N 1
ATOM 1571 C CA . ILE A 1 203 ? 10.367 9.051 -16.561 1.00 93.19 203 ILE A CA 1
ATOM 1572 C C . ILE A 1 203 ? 11.207 7.777 -16.497 1.00 93.19 203 ILE A C 1
ATOM 1574 O O . ILE A 1 203 ? 12.422 7.910 -16.375 1.00 93.19 203 ILE A O 1
ATOM 1578 N N . CYS A 1 204 ? 10.619 6.579 -16.606 1.00 91.06 204 CYS A N 1
ATOM 1579 C CA . CYS A 1 204 ? 11.328 5.295 -16.498 1.00 91.06 204 CYS A CA 1
ATOM 1580 C C . CYS A 1 204 ? 12.627 5.230 -17.320 1.00 91.06 204 CYS A C 1
ATOM 1582 O O . CYS A 1 204 ? 13.693 4.943 -16.771 1.00 91.06 204 CYS A O 1
ATOM 1584 N N . ASP A 1 205 ? 12.576 5.616 -18.600 1.00 86.38 205 ASP A N 1
ATOM 1585 C CA . ASP A 1 205 ? 13.756 5.658 -19.480 1.00 86.38 205 ASP A CA 1
ATOM 1586 C C . ASP A 1 205 ? 14.859 6.603 -18.955 1.00 86.38 205 ASP A C 1
ATOM 1588 O O . ASP A 1 205 ? 16.048 6.402 -19.201 1.00 86.38 205 ASP A O 1
ATOM 1592 N N . GLY A 1 206 ? 14.472 7.659 -18.235 1.00 89.12 206 GLY A N 1
ATOM 1593 C CA . GLY A 1 206 ? 15.378 8.646 -17.657 1.00 89.12 206 GLY A CA 1
ATOM 1594 C C . GLY A 1 206 ? 16.000 8.240 -16.325 1.00 89.12 206 GLY A C 1
ATOM 1595 O O . GLY A 1 206 ? 17.021 8.810 -15.932 1.00 89.12 206 GLY A O 1
ATOM 1596 N N . LEU A 1 207 ? 15.434 7.243 -15.639 1.00 90.94 207 LEU A N 1
ATOM 1597 C CA . LEU A 1 207 ? 15.858 6.870 -14.288 1.00 90.94 207 LEU A CA 1
ATOM 1598 C C . LEU A 1 207 ? 17.292 6.350 -14.230 1.00 90.94 207 LEU A C 1
ATOM 1600 O O . LEU A 1 207 ? 17.958 6.589 -13.229 1.00 90.94 207 LEU A O 1
ATOM 1604 N N . GLY A 1 208 ? 17.811 5.753 -15.308 1.00 90.94 208 GLY A N 1
ATOM 1605 C CA . GLY A 1 208 ? 19.205 5.297 -15.382 1.00 90.94 208 GLY A CA 1
ATOM 1606 C C . GLY A 1 208 ? 20.241 6.412 -15.164 1.00 90.94 208 GLY A C 1
ATOM 1607 O O . GLY A 1 208 ? 21.392 6.133 -14.840 1.00 90.94 208 GLY A O 1
ATOM 1608 N N . LYS A 1 209 ? 19.850 7.688 -15.329 1.00 93.38 209 LYS A N 1
ATOM 1609 C CA . LYS A 1 209 ? 20.700 8.853 -15.026 1.00 93.38 209 LYS A CA 1
ATOM 1610 C C . LYS A 1 209 ? 20.654 9.286 -13.562 1.00 93.38 209 LYS A C 1
ATOM 1612 O O . LYS A 1 209 ? 21.599 9.928 -13.119 1.00 93.38 209 LYS A O 1
ATOM 1617 N N . LEU A 1 210 ? 19.581 8.968 -12.840 1.00 91.19 210 LEU A N 1
ATOM 1618 C CA . LEU A 1 210 ? 19.485 9.192 -11.394 1.00 91.19 210 LEU A CA 1
ATOM 1619 C C . LEU A 1 210 ? 20.078 8.021 -10.612 1.00 91.19 210 LEU A C 1
ATOM 1621 O O . LEU A 1 210 ? 20.790 8.225 -9.636 1.00 91.19 210 LEU A O 1
ATOM 1625 N N . ARG A 1 211 ? 19.774 6.806 -11.062 1.00 91.69 211 ARG A N 1
ATOM 1626 C CA . ARG A 1 211 ? 20.210 5.544 -10.483 1.00 91.69 211 ARG A CA 1
ATOM 1627 C C . ARG A 1 211 ? 20.618 4.615 -11.628 1.00 91.69 211 ARG A C 1
ATOM 1629 O O . ARG A 1 211 ? 19.738 4.045 -12.277 1.00 91.69 211 ARG A O 1
ATOM 1636 N N . PRO A 1 212 ? 21.924 4.479 -11.907 1.00 92.31 212 PRO A N 1
ATOM 1637 C CA . PRO A 1 212 ? 22.411 3.482 -12.848 1.00 92.31 212 PRO A CA 1
ATOM 1638 C C . PRO A 1 212 ? 21.962 2.072 -12.426 1.00 92.31 212 PRO A C 1
ATOM 1640 O O . PRO A 1 212 ? 21.920 1.800 -11.226 1.00 92.31 212 PRO A O 1
ATOM 1643 N N . PRO A 1 213 ? 21.618 1.187 -13.376 1.00 93.44 213 PRO A N 1
ATOM 1644 C CA . PRO A 1 213 ? 21.245 -0.185 -13.049 1.00 93.44 213 PRO A CA 1
ATOM 1645 C C . PRO A 1 213 ? 22.429 -0.947 -12.454 1.00 93.44 213 PRO A C 1
ATOM 1647 O O . PRO A 1 213 ? 23.551 -0.825 -12.951 1.00 93.44 213 PRO A O 1
ATOM 1650 N N . ASP A 1 214 ? 22.163 -1.776 -11.444 1.00 93.69 214 ASP A N 1
ATOM 1651 C CA . ASP A 1 214 ? 23.187 -2.579 -10.779 1.00 93.69 214 ASP A CA 1
ATOM 1652 C C . ASP A 1 214 ? 22.729 -4.030 -10.568 1.00 93.69 214 ASP A C 1
ATOM 1654 O O . ASP A 1 214 ? 22.108 -4.391 -9.570 1.00 93.69 214 ASP A O 1
ATOM 1658 N N . LEU A 1 215 ? 23.080 -4.893 -11.525 1.00 95.50 215 LEU A N 1
ATOM 1659 C CA . LEU A 1 215 ? 22.808 -6.330 -11.440 1.00 95.50 215 LEU A CA 1
ATOM 1660 C C . LEU A 1 215 ? 23.649 -7.031 -10.358 1.00 95.50 215 LEU A C 1
ATOM 1662 O O . LEU A 1 215 ? 23.274 -8.109 -9.892 1.00 95.50 215 LEU A O 1
ATOM 1666 N N . SER A 1 216 ? 24.762 -6.428 -9.921 1.00 94.38 216 SER A N 1
ATOM 1667 C CA . SER A 1 216 ? 25.664 -7.051 -8.948 1.00 94.38 216 SER A CA 1
ATOM 1668 C C . SER A 1 216 ? 25.037 -7.154 -7.556 1.00 94.38 216 SER A C 1
ATOM 1670 O O . SER A 1 216 ? 25.273 -8.143 -6.859 1.00 94.38 216 SER A O 1
ATOM 1672 N N . VAL A 1 217 ? 24.134 -6.226 -7.205 1.00 92.69 217 VAL A N 1
ATOM 1673 C CA . VAL A 1 217 ? 23.290 -6.291 -5.993 1.00 92.69 217 VAL A CA 1
ATOM 1674 C C . VAL A 1 217 ? 22.478 -7.586 -5.945 1.00 92.69 217 VAL A C 1
ATOM 1676 O O . VAL A 1 217 ? 22.211 -8.119 -4.871 1.00 92.69 217 VAL A O 1
ATOM 1679 N N . TRP A 1 218 ? 22.153 -8.135 -7.114 1.00 94.31 218 TRP A N 1
ATOM 1680 C CA . TRP A 1 218 ? 21.394 -9.368 -7.275 1.00 94.31 218 TRP A CA 1
ATOM 1681 C C . TRP A 1 218 ? 22.278 -10.597 -7.501 1.00 94.31 218 TRP A C 1
ATOM 1683 O O . TRP A 1 218 ? 21.773 -11.703 -7.672 1.00 94.31 218 TRP A O 1
ATOM 1693 N N . GLY A 1 219 ? 23.604 -10.437 -7.468 1.00 95.12 219 GLY A N 1
ATOM 1694 C CA . GLY A 1 219 ? 24.548 -11.541 -7.640 1.00 95.12 219 GLY A CA 1
ATOM 1695 C C . GLY A 1 219 ? 24.515 -12.153 -9.041 1.00 95.12 219 GLY A C 1
ATOM 1696 O O . GLY A 1 219 ? 24.930 -13.298 -9.210 1.00 95.12 219 GLY A O 1
ATOM 1697 N N . VAL A 1 220 ? 24.013 -11.408 -10.030 1.00 96.75 220 VAL A N 1
ATOM 1698 C CA . VAL A 1 220 ? 23.952 -11.816 -11.436 1.00 96.75 220 VAL A CA 1
ATOM 1699 C C . VAL A 1 220 ? 24.695 -10.809 -12.307 1.00 96.75 220 VAL A C 1
ATOM 1701 O O . VAL A 1 220 ? 24.876 -9.644 -11.955 1.00 96.75 220 VAL A O 1
ATOM 1704 N N . ALA A 1 221 ? 25.139 -11.258 -13.470 1.00 96.31 221 ALA A N 1
ATOM 1705 C CA . ALA A 1 221 ? 25.753 -10.439 -14.500 1.00 96.31 221 ALA A CA 1
ATOM 1706 C C . ALA A 1 221 ? 25.028 -10.642 -15.835 1.00 96.31 221 ALA A C 1
ATOM 1708 O O . ALA A 1 221 ? 24.264 -11.585 -16.014 1.00 96.31 221 ALA A O 1
ATOM 1709 N N . SER A 1 222 ? 25.315 -9.797 -16.828 1.00 95.00 222 SER A N 1
ATOM 1710 C CA . SER A 1 222 ? 24.670 -9.871 -18.151 1.00 95.00 222 SER A CA 1
ATOM 1711 C C . SER A 1 222 ? 24.819 -11.233 -18.851 1.00 95.00 222 SER A C 1
ATOM 1713 O O . SER A 1 222 ? 23.988 -11.583 -19.684 1.00 95.00 222 SER A O 1
ATOM 1715 N N . ARG A 1 223 ? 25.855 -12.015 -18.512 1.00 95.81 223 ARG A N 1
ATOM 1716 C CA . ARG A 1 223 ? 26.062 -13.383 -19.024 1.00 95.81 223 ARG A CA 1
ATOM 1717 C C . ARG A 1 223 ? 25.091 -14.414 -18.441 1.00 95.81 223 ARG A C 1
ATOM 1719 O O . ARG A 1 223 ? 24.868 -15.437 -19.070 1.00 95.81 223 ARG A O 1
ATOM 1726 N N . ASP A 1 224 ? 24.525 -14.135 -17.269 1.00 97.00 224 ASP A N 1
ATOM 1727 C CA . ASP A 1 224 ? 23.596 -15.025 -16.562 1.00 97.00 224 ASP A CA 1
ATOM 1728 C C . ASP A 1 224 ? 22.151 -14.840 -17.058 1.00 97.00 224 ASP A C 1
ATOM 1730 O O . ASP A 1 224 ? 21.214 -15.445 -16.536 1.00 97.00 224 ASP A O 1
ATOM 1734 N N . ARG A 1 225 ? 21.955 -13.987 -18.073 1.00 97.31 225 ARG A N 1
ATOM 1735 C CA . ARG A 1 225 ? 20.658 -13.741 -18.695 1.00 97.31 225 ARG A CA 1
ATOM 1736 C C . ARG A 1 225 ? 20.120 -15.022 -19.322 1.00 97.31 225 ARG A C 1
ATOM 1738 O O . ARG A 1 225 ? 20.748 -15.611 -20.204 1.00 97.31 225 ARG A O 1
ATOM 1745 N N . ILE A 1 226 ? 18.896 -15.381 -18.957 1.00 96.81 226 ILE A N 1
ATOM 1746 C CA . ILE A 1 226 ? 18.173 -16.482 -19.580 1.00 96.81 226 ILE A CA 1
ATOM 1747 C C . ILE A 1 226 ? 17.754 -16.073 -20.993 1.00 96.81 226 ILE A C 1
ATOM 1749 O O . ILE A 1 226 ? 16.999 -15.112 -21.183 1.00 96.81 226 ILE A O 1
ATOM 1753 N N . ALA A 1 227 ? 18.227 -16.823 -21.989 1.00 95.00 227 ALA A N 1
ATOM 1754 C CA . ALA A 1 227 ? 17.958 -16.541 -23.391 1.00 95.00 227 ALA A CA 1
ATOM 1755 C C . ALA A 1 227 ? 16.444 -16.500 -23.703 1.00 95.00 227 ALA A C 1
ATOM 1757 O O . ALA A 1 227 ? 15.670 -17.278 -23.121 1.00 95.00 227 ALA A O 1
ATOM 1758 N N . PRO A 1 228 ? 16.017 -15.621 -24.633 1.00 92.19 228 PRO A N 1
ATOM 1759 C CA . PRO A 1 228 ? 14.666 -15.635 -25.179 1.00 92.19 228 PRO A CA 1
ATOM 1760 C C . PRO A 1 228 ? 14.250 -17.011 -25.681 1.00 92.19 228 PRO A C 1
ATOM 1762 O O . PRO A 1 228 ? 15.034 -17.674 -26.356 1.00 92.19 228 PRO A O 1
ATOM 1765 N N . ARG A 1 229 ? 13.014 -17.422 -25.359 1.00 87.44 229 ARG A N 1
ATOM 1766 C CA . ARG A 1 229 ? 12.422 -18.704 -25.785 1.00 87.44 229 ARG A CA 1
ATOM 1767 C C . ARG A 1 229 ? 13.205 -19.950 -25.350 1.00 87.44 229 ARG A C 1
ATOM 1769 O O . ARG A 1 229 ? 13.109 -20.984 -26.000 1.00 87.44 229 ARG A O 1
ATOM 1776 N N . SER A 1 230 ? 13.999 -19.858 -24.286 1.00 94.38 230 SER A N 1
ATOM 1777 C CA . SER A 1 230 ? 14.612 -21.048 -23.689 1.00 94.38 230 SER A CA 1
ATOM 1778 C C . SER A 1 230 ? 13.575 -21.904 -22.960 1.00 94.38 230 SER A C 1
ATOM 1780 O O . SER A 1 230 ? 12.587 -21.387 -22.438 1.00 94.38 230 SER A O 1
ATOM 1782 N N . ASP A 1 231 ? 13.861 -23.199 -22.834 1.00 95.44 231 ASP A N 1
ATOM 1783 C CA . ASP A 1 231 ? 13.018 -24.163 -22.110 1.00 95.44 231 ASP A CA 1
ATOM 1784 C C . ASP A 1 231 ? 13.119 -24.035 -20.577 1.00 95.44 231 ASP A C 1
ATOM 1786 O O . ASP A 1 231 ? 12.610 -24.873 -19.832 1.00 95.44 231 ASP A O 1
ATOM 1790 N N . HIS A 1 232 ? 13.783 -22.991 -20.066 1.00 96.31 232 HIS A N 1
ATOM 1791 C CA . HIS A 1 232 ? 13.888 -22.763 -18.630 1.00 96.31 232 HIS A CA 1
ATOM 1792 C C . HIS A 1 232 ? 12.483 -22.519 -18.034 1.00 96.31 232 HIS A C 1
ATOM 1794 O O . HIS A 1 232 ? 11.798 -21.593 -18.477 1.00 96.31 232 HIS A O 1
ATOM 1800 N N . PRO A 1 233 ? 12.044 -23.243 -16.984 1.00 95.56 233 PRO A N 1
ATOM 1801 C CA . PRO A 1 233 ? 10.659 -23.178 -16.497 1.00 95.56 233 PRO A CA 1
ATOM 1802 C C . PRO A 1 233 ? 10.180 -21.763 -16.147 1.00 95.56 233 PRO A C 1
ATOM 1804 O O . PRO A 1 233 ? 9.103 -21.337 -16.563 1.00 95.56 233 PRO A O 1
ATOM 1807 N N . LEU A 1 234 ? 11.019 -20.990 -15.448 1.00 95.88 234 LEU A N 1
ATOM 1808 C CA . LEU A 1 234 ? 10.699 -19.599 -15.110 1.00 95.88 234 LEU A CA 1
ATOM 1809 C C . LEU A 1 234 ? 10.647 -18.682 -16.341 1.00 95.88 234 LEU A C 1
ATOM 1811 O O . LEU A 1 234 ? 9.877 -17.727 -16.353 1.00 95.88 234 LEU A O 1
ATOM 1815 N N . ARG A 1 235 ? 11.417 -18.978 -17.396 1.00 96.50 235 ARG A N 1
ATOM 1816 C CA . ARG A 1 235 ? 11.371 -18.212 -18.644 1.00 96.50 235 ARG A CA 1
ATOM 1817 C C . ARG A 1 235 ? 10.054 -18.448 -19.366 1.00 96.50 235 ARG A C 1
ATOM 1819 O O . ARG A 1 235 ? 9.395 -17.484 -19.737 1.00 96.50 235 ARG A O 1
ATOM 1826 N N . VAL A 1 236 ? 9.653 -19.712 -19.493 1.00 95.88 236 VAL A N 1
ATOM 1827 C CA . VAL A 1 236 ? 8.367 -20.105 -20.085 1.00 95.88 236 VAL A CA 1
ATOM 1828 C C . VAL A 1 236 ? 7.204 -19.454 -19.334 1.00 95.88 236 VAL A C 1
ATOM 1830 O O . VAL A 1 236 ? 6.278 -18.935 -19.957 1.00 95.88 236 VAL A O 1
ATOM 1833 N N . LEU A 1 237 ? 7.264 -19.431 -17.998 1.00 95.25 237 LEU A N 1
ATOM 1834 C CA . LEU A 1 237 ? 6.269 -18.753 -17.168 1.00 95.25 237 LEU A CA 1
ATOM 1835 C C . LEU A 1 237 ? 6.202 -17.248 -17.466 1.00 95.25 237 LEU A C 1
ATOM 1837 O O . LEU A 1 237 ? 5.107 -16.732 -17.693 1.00 95.25 237 LEU A O 1
ATOM 1841 N N . VAL A 1 238 ? 7.348 -16.559 -17.481 1.00 96.00 238 VAL A N 1
ATOM 1842 C CA . VAL A 1 238 ? 7.429 -15.116 -17.761 1.00 96.00 238 VAL A CA 1
ATOM 1843 C C . VAL A 1 238 ? 6.939 -14.793 -19.165 1.00 96.00 238 VAL A C 1
ATOM 1845 O O . VAL A 1 238 ? 6.110 -13.902 -19.309 1.00 96.00 238 VAL A O 1
ATOM 1848 N N . ASP A 1 239 ? 7.396 -15.525 -20.182 1.00 94.69 239 ASP A N 1
ATOM 1849 C CA . ASP A 1 239 ? 6.998 -15.293 -21.571 1.00 94.69 239 ASP A CA 1
ATOM 1850 C C . ASP A 1 239 ? 5.481 -15.497 -21.727 1.00 94.69 239 ASP A C 1
ATOM 1852 O O . ASP A 1 239 ? 4.799 -14.640 -22.288 1.00 94.69 239 ASP A O 1
ATOM 1856 N N . ARG A 1 240 ? 4.921 -16.571 -21.144 1.00 92.56 240 ARG A N 1
ATOM 1857 C CA . ARG A 1 240 ? 3.471 -16.825 -21.138 1.00 92.56 240 ARG A CA 1
ATOM 1858 C C . ARG A 1 240 ? 2.704 -15.680 -20.484 1.00 92.56 240 ARG A C 1
ATOM 1860 O O . ARG A 1 240 ? 1.750 -15.178 -21.074 1.00 92.56 240 ARG A O 1
ATOM 1867 N N . LEU A 1 241 ? 3.098 -15.279 -19.275 1.00 92.62 241 LEU A N 1
ATOM 1868 C CA . LEU A 1 241 ? 2.392 -14.235 -18.532 1.00 92.62 241 LEU A CA 1
ATOM 1869 C C . LEU A 1 241 ? 2.544 -12.861 -19.194 1.00 92.62 241 LEU A C 1
ATOM 1871 O O . LEU A 1 241 ? 1.567 -12.124 -19.286 1.00 92.62 241 LEU A O 1
ATOM 1875 N N . GLY A 1 242 ? 3.726 -12.546 -19.726 1.00 92.44 242 GLY A N 1
ATOM 1876 C CA . GLY A 1 242 ? 4.022 -11.292 -20.418 1.00 92.44 242 GLY A CA 1
ATOM 1877 C C . GLY A 1 242 ? 3.103 -11.030 -21.612 1.00 92.44 242 GLY A C 1
ATOM 1878 O O . GLY A 1 242 ? 2.742 -9.877 -21.857 1.00 92.44 242 GLY A O 1
ATOM 1879 N N . THR A 1 243 ? 2.628 -12.086 -22.289 1.00 91.75 243 THR A N 1
ATOM 1880 C CA . THR A 1 243 ? 1.657 -11.940 -23.388 1.00 91.75 243 THR A CA 1
ATOM 1881 C C . THR A 1 243 ? 0.350 -11.277 -22.952 1.00 91.75 243 THR A C 1
ATOM 1883 O O . THR A 1 243 ? -0.222 -10.512 -23.725 1.00 91.75 243 THR A O 1
ATOM 1886 N N . PHE A 1 244 ? -0.119 -11.493 -21.717 1.00 89.69 244 PHE A N 1
ATOM 1887 C CA . PHE A 1 244 ? -1.357 -10.875 -21.225 1.00 89.69 244 PHE A CA 1
ATOM 1888 C C . PHE A 1 244 ? -1.224 -9.361 -21.053 1.00 89.69 244 PHE A C 1
ATOM 1890 O O . PHE A 1 244 ? -2.200 -8.641 -21.255 1.00 89.69 244 PHE A O 1
ATOM 1897 N N . PHE A 1 245 ? -0.012 -8.891 -20.759 1.00 89.19 245 PHE A N 1
ATOM 1898 C CA . PHE A 1 245 ? 0.335 -7.484 -20.561 1.00 89.19 245 PHE A CA 1
ATOM 1899 C C . PHE A 1 245 ? 0.801 -6.776 -21.841 1.00 89.19 245 PHE A C 1
ATOM 1901 O O . PHE A 1 245 ? 1.146 -5.598 -21.787 1.00 89.19 245 PHE A O 1
ATOM 1908 N N . ALA A 1 246 ? 0.851 -7.486 -22.977 1.00 89.12 246 ALA A N 1
ATOM 1909 C CA . ALA A 1 246 ? 1.445 -6.997 -24.225 1.00 89.12 246 ALA A CA 1
ATOM 1910 C C . ALA A 1 246 ? 2.887 -6.472 -24.046 1.00 89.12 246 ALA A C 1
ATOM 1912 O O . ALA A 1 246 ? 3.289 -5.494 -24.676 1.00 89.12 246 ALA A O 1
ATOM 1913 N N . LEU A 1 247 ? 3.661 -7.116 -23.166 1.00 89.81 247 LEU A N 1
ATOM 1914 C CA . LEU A 1 247 ? 5.055 -6.754 -22.934 1.00 89.81 247 LEU A CA 1
ATOM 1915 C C . LEU A 1 247 ? 5.941 -7.256 -24.076 1.00 89.81 247 LEU A C 1
ATOM 1917 O O . LEU A 1 247 ? 5.801 -8.388 -24.540 1.00 89.81 247 LEU A O 1
ATOM 1921 N N . GLU A 1 248 ? 6.874 -6.406 -24.505 1.00 82.31 248 GLU A N 1
ATOM 1922 C CA . GLU A 1 248 ? 7.981 -6.810 -25.375 1.00 82.31 248 GLU A CA 1
ATOM 1923 C C . GLU A 1 248 ? 8.953 -7.746 -24.629 1.00 82.31 248 GLU A C 1
ATOM 1925 O O . GLU A 1 248 ? 8.807 -8.012 -23.435 1.00 82.31 248 GLU A O 1
ATOM 1930 N N . GLU A 1 249 ? 9.971 -8.254 -25.329 1.00 84.00 249 GLU A N 1
ATOM 1931 C CA . GLU A 1 249 ? 10.977 -9.136 -24.733 1.00 84.00 249 GLU A CA 1
ATOM 1932 C C . GLU A 1 249 ? 11.684 -8.487 -23.532 1.00 84.00 249 GLU A C 1
ATOM 1934 O O . GLU A 1 249 ? 12.444 -7.525 -23.682 1.00 84.00 249 GLU A O 1
ATOM 1939 N N . LEU A 1 250 ? 11.478 -9.076 -22.352 1.00 92.25 250 LEU A N 1
ATOM 1940 C CA . LEU A 1 250 ? 12.178 -8.735 -21.117 1.00 92.25 250 LEU A CA 1
ATOM 1941 C C . LEU A 1 250 ? 13.492 -9.512 -20.997 1.00 92.25 250 LEU A C 1
ATOM 1943 O O . LEU A 1 250 ? 13.600 -10.671 -21.423 1.00 92.25 250 LEU A O 1
ATOM 1947 N N . ASP A 1 251 ? 14.474 -8.886 -20.353 1.00 95.81 251 ASP A N 1
ATOM 1948 C CA . ASP A 1 251 ? 15.648 -9.603 -19.870 1.00 95.81 251 ASP A CA 1
ATOM 1949 C C . ASP A 1 251 ? 15.267 -10.326 -18.568 1.00 95.81 251 ASP A C 1
ATOM 1951 O O . ASP A 1 251 ? 14.685 -9.725 -17.668 1.00 95.81 251 ASP A O 1
ATOM 1955 N N . VAL A 1 252 ? 15.563 -11.624 -18.468 1.00 97.62 252 VAL A N 1
ATOM 1956 C CA . VAL A 1 252 ? 15.195 -12.457 -17.311 1.00 97.62 252 VAL A CA 1
ATOM 1957 C C . VAL A 1 252 ? 16.450 -13.078 -16.717 1.00 97.62 252 VAL A C 1
ATOM 1959 O O . VAL A 1 252 ? 17.264 -13.639 -17.451 1.00 97.62 252 VAL A O 1
ATOM 1962 N N . TYR A 1 253 ? 16.590 -13.012 -15.396 1.00 98.19 253 TYR A N 1
ATOM 1963 C CA . TYR A 1 253 ? 17.704 -13.600 -14.651 1.00 98.19 253 TYR A CA 1
ATOM 1964 C C . TYR A 1 253 ? 17.177 -14.427 -13.480 1.00 98.19 253 TYR A C 1
ATOM 1966 O O . TYR A 1 253 ? 16.105 -14.138 -12.947 1.00 98.19 253 TYR A O 1
ATOM 1974 N N . VAL A 1 254 ? 17.958 -15.422 -13.052 1.00 97.69 254 VAL A N 1
ATOM 1975 C CA . VAL A 1 254 ? 17.715 -16.155 -11.802 1.00 97.69 254 VAL A CA 1
ATOM 1976 C C . VAL A 1 254 ? 18.815 -15.828 -10.803 1.00 97.69 254 VAL A C 1
ATOM 1978 O O . VAL A 1 254 ? 19.990 -16.013 -11.114 1.00 97.69 254 VAL A O 1
ATOM 1981 N N . HIS A 1 255 ? 18.448 -15.386 -9.602 1.00 96.94 255 HIS A N 1
ATOM 1982 C CA . HIS A 1 255 ? 19.391 -15.116 -8.516 1.00 96.94 255 HIS A CA 1
ATOM 1983 C C . HIS A 1 255 ? 19.229 -16.094 -7.346 1.00 96.94 255 HIS A C 1
ATOM 1985 O O . HIS A 1 255 ? 18.229 -16.802 -7.215 1.00 96.94 255 HIS A O 1
ATOM 1991 N N . ARG A 1 256 ? 20.246 -16.134 -6.475 1.00 95.25 256 ARG A N 1
ATOM 1992 C CA . ARG A 1 256 ? 20.313 -17.029 -5.302 1.00 95.25 256 ARG A CA 1
ATOM 1993 C C . ARG A 1 256 ? 20.339 -16.301 -3.955 1.00 95.25 256 ARG A C 1
ATOM 1995 O O . ARG A 1 256 ? 20.505 -16.948 -2.926 1.00 95.25 256 ARG A O 1
ATOM 2002 N N . HIS A 1 257 ? 20.192 -14.976 -3.946 1.00 90.88 257 HIS A N 1
ATOM 2003 C CA . HIS A 1 257 ? 20.154 -14.204 -2.700 1.00 90.88 257 HIS A CA 1
ATOM 2004 C C . HIS A 1 257 ? 18.987 -14.618 -1.811 1.00 90.88 257 HIS A C 1
ATOM 2006 O O . HIS A 1 257 ? 17.827 -14.567 -2.220 1.00 90.88 257 HIS A O 1
ATOM 2012 N N . GLN A 1 258 ? 19.310 -15.010 -0.582 1.00 84.00 258 GLN A N 1
ATOM 2013 C CA . GLN A 1 258 ? 18.317 -15.347 0.428 1.00 84.00 258 GLN A CA 1
ATOM 2014 C C . GLN A 1 258 ? 17.620 -14.075 0.922 1.00 84.00 258 GLN A C 1
ATOM 2016 O O . GLN A 1 258 ? 18.253 -13.038 1.100 1.00 84.00 258 GLN A O 1
ATOM 2021 N N . GLY A 1 259 ? 16.304 -14.151 1.124 1.00 80.75 259 GLY A N 1
ATOM 2022 C CA . GLY A 1 259 ? 15.495 -13.025 1.603 1.00 80.75 259 GLY A CA 1
ATOM 2023 C C . GLY A 1 259 ? 15.129 -11.980 0.544 1.00 80.75 259 GLY A C 1
ATOM 2024 O O . GLY A 1 259 ? 14.325 -11.099 0.832 1.00 80.75 259 GLY A O 1
ATOM 2025 N N . GLN A 1 260 ? 15.651 -12.081 -0.682 1.00 87.38 260 GLN A N 1
ATOM 2026 C CA . GLN A 1 260 ? 15.204 -11.254 -1.804 1.00 87.38 260 GLN A CA 1
ATOM 2027 C C . GLN A 1 260 ? 14.110 -11.975 -2.604 1.00 87.38 260 GLN A C 1
ATOM 2029 O O . GLN A 1 260 ? 14.249 -13.149 -2.955 1.00 87.38 260 GLN A O 1
ATOM 2034 N N . GLY A 1 261 ? 13.010 -11.261 -2.852 1.00 91.31 261 GLY A N 1
ATOM 2035 C CA . GLY A 1 261 ? 11.891 -11.708 -3.681 1.00 91.31 261 GLY A CA 1
ATOM 2036 C C . GLY A 1 261 ? 12.122 -11.473 -5.172 1.00 91.31 261 GLY A C 1
ATOM 2037 O O . GLY A 1 261 ? 13.249 -11.293 -5.620 1.00 91.31 261 GLY A O 1
ATOM 2038 N N . VAL A 1 262 ? 11.029 -11.448 -5.937 1.00 94.69 262 VAL A N 1
ATOM 2039 C CA . VAL A 1 262 ? 11.062 -11.035 -7.345 1.00 94.69 262 VAL A CA 1
ATOM 2040 C C . VAL A 1 262 ? 11.474 -9.564 -7.434 1.00 94.69 262 VAL A C 1
ATOM 2042 O O . VAL A 1 262 ? 10.832 -8.697 -6.845 1.00 94.69 262 VAL A O 1
ATOM 2045 N N . GLY A 1 263 ? 12.545 -9.295 -8.175 1.00 94.38 263 GLY A N 1
ATOM 2046 C CA . GLY A 1 263 ? 13.114 -7.970 -8.385 1.00 94.38 263 GLY A CA 1
ATOM 2047 C C . GLY A 1 263 ? 12.913 -7.443 -9.799 1.00 94.38 263 GLY A C 1
ATOM 2048 O O . GLY A 1 263 ? 12.711 -8.200 -10.749 1.00 94.38 263 GLY A O 1
ATOM 2049 N N . ILE A 1 264 ? 13.018 -6.125 -9.945 1.00 95.69 264 ILE A N 1
ATOM 2050 C CA . ILE A 1 264 ? 13.046 -5.441 -11.239 1.00 95.69 264 ILE A CA 1
ATOM 2051 C C . ILE A 1 264 ? 14.247 -4.501 -11.225 1.00 95.69 264 ILE A C 1
ATOM 2053 O O . ILE A 1 264 ? 14.432 -3.790 -10.243 1.00 95.69 264 ILE A O 1
ATOM 2057 N N . GLU A 1 265 ? 15.037 -4.470 -12.296 1.00 94.75 265 GLU A N 1
ATOM 2058 C CA . GLU A 1 265 ? 16.149 -3.525 -12.452 1.00 94.75 265 GLU A CA 1
ATOM 2059 C C . GLU A 1 265 ? 16.003 -2.691 -13.732 1.00 94.75 265 GLU A C 1
ATOM 2061 O O . GLU A 1 265 ? 15.537 -3.177 -14.769 1.00 94.75 265 GLU A O 1
ATOM 2066 N N . ASN A 1 266 ? 16.399 -1.414 -13.663 1.00 92.88 266 ASN A N 1
ATOM 2067 C CA . ASN A 1 266 ? 16.205 -0.448 -14.748 1.00 92.88 266 ASN A CA 1
ATOM 2068 C C . ASN A 1 266 ? 17.333 -0.478 -15.789 1.00 92.88 266 ASN A C 1
ATOM 2070 O O . ASN A 1 266 ? 18.028 0.516 -16.027 1.00 92.88 266 ASN A O 1
ATOM 2074 N N . THR A 1 267 ? 17.544 -1.639 -16.397 1.00 91.81 267 THR A N 1
ATOM 2075 C CA . THR A 1 267 ? 18.422 -1.782 -17.562 1.00 91.81 267 THR A CA 1
ATOM 2076 C C . THR A 1 267 ? 17.764 -1.199 -18.822 1.00 91.81 267 THR A C 1
ATOM 2078 O O . THR A 1 267 ? 16.651 -0.682 -18.775 1.00 91.81 267 THR A O 1
ATOM 2081 N N . SER A 1 268 ? 18.447 -1.231 -19.972 1.00 85.62 268 SER A N 1
ATOM 2082 C CA . SER A 1 268 ? 17.932 -0.642 -21.227 1.00 85.62 268 SER A CA 1
ATOM 2083 C C . SER A 1 268 ? 16.567 -1.199 -21.649 1.00 85.62 268 SER A C 1
ATOM 2085 O O . SER A 1 268 ? 15.750 -0.478 -22.219 1.00 85.62 268 SER A O 1
ATOM 2087 N N . ARG A 1 269 ? 16.327 -2.474 -21.342 1.00 87.50 269 ARG A N 1
ATOM 2088 C CA . ARG A 1 269 ? 15.006 -3.090 -21.204 1.00 87.50 269 ARG A CA 1
ATOM 2089 C C . ARG A 1 269 ? 14.843 -3.453 -19.731 1.00 87.50 269 ARG A C 1
ATOM 2091 O O . ARG A 1 269 ? 15.837 -3.907 -19.171 1.00 87.50 269 ARG A O 1
ATOM 2098 N N . PRO A 1 270 ? 13.676 -3.284 -19.092 1.00 91.69 270 PRO A N 1
ATOM 2099 C CA . PRO A 1 270 ? 13.498 -3.701 -17.705 1.00 91.69 270 PRO A CA 1
ATOM 2100 C C . PRO A 1 270 ? 13.916 -5.166 -17.515 1.00 91.69 270 PRO A C 1
ATOM 2102 O O . PRO A 1 270 ? 13.451 -6.046 -18.243 1.00 91.69 270 PRO A O 1
ATOM 2105 N N . SER A 1 271 ? 14.821 -5.404 -16.566 1.00 95.44 271 SER A N 1
ATOM 2106 C CA . SER A 1 271 ? 15.278 -6.748 -16.210 1.00 95.44 271 SER A CA 1
ATOM 2107 C C . SER A 1 271 ? 14.402 -7.301 -15.101 1.00 95.44 271 SER A C 1
ATOM 2109 O O . SER A 1 271 ? 14.253 -6.654 -14.066 1.00 95.44 271 SER A O 1
ATOM 2111 N N . LEU A 1 272 ? 13.860 -8.498 -15.296 1.00 97.25 272 LEU A N 1
ATOM 2112 C CA . LEU A 1 272 ? 13.141 -9.245 -14.275 1.00 97.25 272 LEU A CA 1
ATOM 2113 C C . LEU A 1 272 ? 14.094 -10.229 -13.590 1.00 97.25 272 LEU A C 1
ATOM 2115 O O . LEU A 1 272 ? 14.743 -11.051 -14.242 1.00 97.25 272 LEU A O 1
ATOM 2119 N N . LEU A 1 273 ? 14.173 -10.139 -12.269 1.00 97.75 273 LEU A N 1
ATOM 2120 C CA . LEU A 1 273 ? 15.110 -10.885 -11.440 1.00 97.75 273 LEU A CA 1
ATOM 2121 C C . LEU A 1 273 ? 14.301 -11.847 -10.578 1.00 97.75 273 LEU A C 1
ATOM 2123 O O . LEU A 1 273 ? 13.499 -11.425 -9.750 1.00 97.75 273 LEU A O 1
ATOM 2127 N N . LEU A 1 274 ? 14.452 -13.143 -10.828 1.00 97.69 274 LEU A N 1
ATOM 2128 C CA . LEU A 1 274 ? 13.644 -14.172 -10.188 1.00 97.69 274 LEU A CA 1
ATOM 2129 C C . LEU A 1 274 ? 14.485 -14.949 -9.173 1.00 97.69 274 LEU A C 1
ATOM 2131 O O . LEU A 1 274 ? 15.571 -15.417 -9.524 1.00 97.69 274 LEU A O 1
ATOM 2135 N N . PRO A 1 275 ? 14.011 -15.148 -7.939 1.00 96.94 275 PRO A N 1
ATOM 2136 C CA . PRO A 1 275 ? 14.732 -15.981 -6.997 1.00 96.94 275 PRO A CA 1
ATOM 2137 C C . PRO A 1 275 ? 14.628 -17.452 -7.401 1.00 96.94 275 PRO A C 1
ATOM 2139 O O . PRO A 1 275 ? 13.586 -17.907 -7.871 1.00 96.94 275 PRO A O 1
ATOM 2142 N N . ILE A 1 276 ? 15.690 -18.226 -7.174 1.00 95.94 276 ILE A N 1
ATOM 2143 C CA . ILE A 1 276 ? 15.714 -19.655 -7.521 1.00 95.94 276 ILE A CA 1
ATOM 2144 C C . ILE A 1 276 ? 14.597 -20.459 -6.833 1.00 95.94 276 ILE A C 1
ATOM 2146 O O . ILE A 1 276 ? 13.989 -21.318 -7.469 1.00 95.94 276 ILE A O 1
ATOM 2150 N N . TRP A 1 277 ? 14.261 -20.119 -5.582 1.00 94.94 277 TRP A N 1
ATOM 2151 C CA . TRP A 1 277 ? 13.201 -20.775 -4.805 1.00 94.94 277 TRP A CA 1
ATOM 2152 C C . TRP A 1 277 ? 11.801 -20.558 -5.390 1.00 94.94 277 TRP A C 1
ATOM 2154 O O . TRP A 1 277 ? 10.874 -21.290 -5.057 1.00 94.94 277 TRP A O 1
ATOM 2164 N N . LEU A 1 278 ? 11.623 -19.589 -6.298 1.00 95.31 278 LEU A N 1
ATOM 2165 C CA . LEU A 1 278 ? 10.342 -19.367 -6.967 1.00 95.31 278 LEU A CA 1
ATOM 2166 C C . LEU A 1 278 ? 9.880 -20.625 -7.707 1.00 95.31 278 LEU A C 1
ATOM 2168 O O . LEU A 1 278 ? 8.691 -20.917 -7.716 1.00 95.31 278 LEU A O 1
ATOM 2172 N N . GLY A 1 279 ? 10.809 -21.393 -8.288 1.00 93.12 279 GLY A N 1
ATOM 2173 C CA . GLY A 1 279 ? 10.486 -22.633 -8.999 1.00 93.12 279 GLY A CA 1
ATOM 2174 C C . GLY A 1 279 ? 9.940 -23.750 -8.102 1.00 93.12 279 GLY A C 1
ATOM 2175 O O . GLY A 1 279 ? 9.313 -24.675 -8.613 1.00 93.12 279 GLY A O 1
ATOM 2176 N N . GLU A 1 280 ? 10.146 -23.654 -6.788 1.00 93.00 280 GLU A N 1
ATOM 2177 C CA . GLU A 1 280 ? 9.710 -24.642 -5.794 1.00 93.00 280 GLU A CA 1
ATOM 2178 C C . GLU A 1 280 ? 8.304 -24.344 -5.253 1.00 93.00 280 GLU A C 1
ATOM 2180 O O . GLU A 1 280 ? 7.673 -25.205 -4.641 1.00 93.00 280 GLU A O 1
ATOM 2185 N N . LEU A 1 281 ? 7.784 -23.133 -5.487 1.00 91.25 281 LEU A N 1
ATOM 2186 C CA . LEU A 1 281 ? 6.464 -22.742 -5.007 1.00 91.25 281 LEU A CA 1
ATOM 2187 C C . LEU A 1 281 ? 5.329 -23.407 -5.802 1.00 91.25 281 LEU A C 1
ATOM 2189 O O . LEU A 1 281 ? 5.493 -23.711 -6.986 1.00 91.25 281 LEU A O 1
ATOM 2193 N N . PRO A 1 282 ? 4.128 -23.553 -5.212 1.00 89.50 282 PRO A N 1
ATOM 2194 C CA . PRO A 1 282 ? 2.930 -23.931 -5.952 1.00 89.50 282 PRO A CA 1
ATOM 2195 C C . PRO A 1 282 ? 2.693 -23.026 -7.176 1.00 89.50 282 PRO A C 1
ATOM 2197 O O . PRO A 1 282 ? 2.890 -21.810 -7.080 1.00 89.50 282 PRO A O 1
ATOM 2200 N N . PRO A 1 283 ? 2.195 -23.558 -8.312 1.00 87.00 283 PRO A N 1
ATOM 2201 C CA . PRO A 1 283 ? 2.038 -22.786 -9.548 1.00 87.00 283 PRO A CA 1
ATOM 2202 C C . PRO A 1 283 ? 1.232 -21.488 -9.398 1.00 87.00 283 PRO A C 1
ATOM 2204 O O . PRO A 1 283 ? 1.540 -20.494 -10.050 1.00 87.00 283 PRO A O 1
ATOM 2207 N N . SER A 1 284 ? 0.221 -21.472 -8.526 1.00 81.81 284 SER A N 1
ATOM 2208 C CA . SER A 1 284 ? -0.577 -20.275 -8.234 1.00 81.81 284 SER A CA 1
ATOM 2209 C C . SER A 1 284 ? 0.254 -19.156 -7.603 1.00 81.81 284 SER A C 1
ATOM 2211 O O . SER A 1 284 ? 0.119 -18.000 -7.999 1.00 81.81 284 SER A O 1
ATOM 2213 N N . GLN A 1 285 ? 1.152 -19.493 -6.675 1.00 84.19 285 GLN A N 1
ATOM 2214 C CA . GLN A 1 285 ? 2.045 -18.531 -6.028 1.00 84.19 285 GLN A CA 1
ATOM 2215 C C . GLN A 1 285 ? 3.105 -18.013 -7.004 1.00 84.19 285 GLN A C 1
ATOM 2217 O O . GLN A 1 285 ? 3.373 -16.813 -7.034 1.00 84.19 285 GLN A O 1
ATOM 2222 N N . GLN A 1 286 ? 3.647 -18.889 -7.861 1.00 91.81 286 GLN A N 1
ATOM 2223 C CA . GLN A 1 286 ? 4.565 -18.475 -8.927 1.00 91.81 286 GLN A CA 1
ATOM 2224 C C . GLN A 1 286 ? 3.905 -17.457 -9.860 1.00 91.81 286 GLN A C 1
ATOM 2226 O O . GLN A 1 286 ? 4.470 -16.399 -10.135 1.00 91.81 286 GLN A O 1
ATOM 2231 N N . VAL A 1 287 ? 2.688 -17.768 -10.325 1.00 90.31 287 VAL A N 1
ATOM 2232 C CA . VAL A 1 287 ? 1.912 -16.875 -11.190 1.00 90.31 287 VAL A CA 1
ATOM 2233 C C . VAL A 1 287 ? 1.664 -15.546 -10.494 1.00 90.31 287 VAL A C 1
ATOM 2235 O O . VAL A 1 287 ? 1.907 -14.515 -11.112 1.00 90.31 287 VAL A O 1
ATOM 2238 N N . PHE A 1 288 ? 1.235 -15.550 -9.231 1.00 86.06 288 PHE A N 1
ATOM 2239 C CA . PHE A 1 288 ? 0.964 -14.326 -8.479 1.00 86.06 288 PHE A CA 1
ATOM 2240 C C . PHE A 1 288 ? 2.194 -13.406 -8.399 1.00 86.06 288 PHE A C 1
ATOM 2242 O O . PHE A 1 288 ? 2.133 -12.262 -8.852 1.00 86.06 288 PHE A O 1
ATOM 2249 N N . LEU A 1 289 ? 3.328 -13.924 -7.916 1.00 90.25 289 LEU A N 1
ATOM 2250 C CA . LEU A 1 289 ? 4.551 -13.136 -7.720 1.00 90.25 289 LEU A CA 1
ATOM 2251 C C . LEU A 1 289 ? 5.107 -12.579 -9.039 1.00 90.25 289 LEU A C 1
ATOM 2253 O O . LEU A 1 289 ? 5.512 -11.419 -9.111 1.00 90.25 289 LEU A O 1
ATOM 2257 N N . VAL A 1 290 ? 5.099 -13.384 -10.106 1.00 94.12 290 VAL A N 1
ATOM 2258 C CA . VAL A 1 290 ? 5.575 -12.936 -11.424 1.00 94.12 290 VAL A CA 1
ATOM 2259 C C . VAL A 1 290 ? 4.611 -11.919 -12.037 1.00 94.12 290 VAL A C 1
ATOM 2261 O O . VAL A 1 290 ? 5.050 -10.899 -12.562 1.00 94.12 290 VAL A O 1
ATOM 2264 N N . THR A 1 291 ? 3.301 -12.154 -11.944 1.00 91.12 291 THR A N 1
ATOM 2265 C CA . THR A 1 291 ? 2.271 -11.259 -12.501 1.00 91.12 291 THR A CA 1
ATOM 2266 C C . THR A 1 291 ? 2.326 -9.877 -11.856 1.00 91.12 291 THR A C 1
ATOM 2268 O O . THR A 1 291 ? 2.233 -8.881 -12.571 1.00 91.12 291 THR A O 1
ATOM 2271 N N . GLN A 1 292 ? 2.561 -9.795 -10.544 1.00 89.00 292 GLN A N 1
ATOM 2272 C CA . GLN A 1 292 ? 2.727 -8.523 -9.835 1.00 89.00 292 GLN A CA 1
ATOM 2273 C C . GLN A 1 292 ? 3.898 -7.702 -10.405 1.00 89.00 292 GLN A C 1
ATOM 2275 O O . GLN A 1 292 ? 3.753 -6.512 -10.698 1.00 89.00 292 GLN A O 1
ATOM 2280 N N . ALA A 1 293 ? 5.054 -8.336 -10.620 1.00 92.94 293 ALA A N 1
ATOM 2281 C CA . ALA A 1 293 ? 6.213 -7.667 -11.204 1.00 92.94 293 ALA A CA 1
ATOM 2282 C C . ALA A 1 293 ? 5.956 -7.234 -12.658 1.00 92.94 293 ALA A C 1
ATOM 2284 O O . ALA A 1 293 ? 6.256 -6.099 -13.034 1.00 92.94 293 ALA A O 1
ATOM 2285 N N . LEU A 1 294 ? 5.328 -8.096 -13.465 1.00 93.25 294 LEU A N 1
ATOM 2286 C CA . LEU A 1 294 ? 4.949 -7.768 -14.842 1.00 93.25 294 LEU A CA 1
ATOM 2287 C C . LEU A 1 294 ? 3.944 -6.610 -14.907 1.00 93.25 294 LEU A C 1
ATOM 2289 O O . LEU A 1 294 ? 4.078 -5.749 -15.775 1.00 93.25 294 LEU A O 1
ATOM 2293 N N . ALA A 1 295 ? 3.003 -6.520 -13.965 1.00 90.25 295 ALA A N 1
ATOM 2294 C CA . ALA A 1 295 ? 2.067 -5.402 -13.871 1.00 90.25 295 ALA A CA 1
ATOM 2295 C C . ALA A 1 295 ? 2.787 -4.071 -13.619 1.00 90.25 295 ALA A C 1
ATOM 2297 O O . ALA A 1 295 ? 2.472 -3.060 -14.252 1.00 90.25 295 ALA A O 1
ATOM 2298 N N . HIS A 1 296 ? 3.796 -4.066 -12.746 1.00 91.38 296 HIS A N 1
ATOM 2299 C CA . HIS A 1 296 ? 4.632 -2.889 -12.515 1.00 91.38 296 HIS A CA 1
ATOM 2300 C C . HIS A 1 296 ? 5.459 -2.492 -13.741 1.00 91.38 296 HIS A C 1
ATOM 2302 O O . HIS A 1 296 ? 5.593 -1.298 -14.024 1.00 91.38 296 HIS A O 1
ATOM 2308 N N . ILE A 1 297 ? 5.994 -3.468 -14.479 1.00 93.00 297 ILE A N 1
ATOM 2309 C CA . ILE A 1 297 ? 6.726 -3.216 -15.727 1.00 93.00 297 ILE A CA 1
ATOM 2310 C C . ILE A 1 297 ? 5.781 -2.630 -16.783 1.00 93.00 297 ILE A C 1
ATOM 2312 O O . ILE A 1 297 ? 6.060 -1.561 -17.322 1.00 93.00 297 ILE A O 1
ATOM 2316 N N . ALA A 1 298 ? 4.636 -3.271 -17.023 1.00 91.25 298 ALA A N 1
ATOM 2317 C CA . ALA A 1 298 ? 3.655 -2.859 -18.028 1.00 91.25 298 ALA A CA 1
ATOM 2318 C C . ALA A 1 298 ? 3.095 -1.457 -17.776 1.00 91.25 298 ALA A C 1
ATOM 2320 O O . ALA A 1 298 ? 2.840 -0.702 -18.713 1.00 91.25 298 ALA A O 1
ATOM 2321 N N . ARG A 1 299 ? 2.931 -1.087 -16.503 1.00 88.81 299 ARG A N 1
ATOM 2322 C CA . ARG A 1 299 ? 2.449 0.237 -16.097 1.00 88.81 299 ARG A CA 1
ATOM 2323 C C . ARG A 1 299 ? 3.554 1.281 -15.977 1.00 88.81 299 ARG A C 1
ATOM 2325 O O . ARG A 1 299 ? 3.239 2.440 -15.738 1.00 88.81 299 ARG A O 1
ATOM 2332 N N . GLY A 1 300 ? 4.826 0.892 -16.077 1.00 90.81 300 GLY A N 1
ATOM 2333 C CA . GLY A 1 300 ? 5.951 1.787 -15.808 1.00 90.81 300 GLY A CA 1
ATOM 2334 C C . GLY A 1 300 ? 5.999 2.288 -14.357 1.00 90.81 300 GLY A C 1
ATOM 2335 O O . GLY A 1 300 ? 6.508 3.371 -14.096 1.00 90.81 300 GLY A O 1
ATOM 2336 N N . THR A 1 301 ? 5.458 1.522 -13.405 1.00 91.75 301 THR A N 1
ATOM 2337 C CA . THR A 1 301 ? 5.449 1.867 -11.970 1.00 91.75 301 THR A CA 1
ATOM 2338 C C . THR A 1 301 ? 6.475 1.082 -11.159 1.00 91.75 301 THR A C 1
ATOM 2340 O O . THR A 1 301 ? 6.585 1.290 -9.954 1.00 91.75 301 THR A O 1
ATOM 2343 N N . TYR A 1 302 ? 7.289 0.241 -11.805 1.00 92.50 302 TYR A N 1
ATOM 2344 C CA . TYR A 1 302 ? 8.395 -0.476 -11.167 1.00 92.50 302 TYR A CA 1
ATOM 2345 C C . TYR A 1 302 ? 9.451 0.374 -10.431 1.00 92.50 302 TYR A C 1
ATOM 2347 O O . TYR A 1 302 ? 10.114 -0.195 -9.563 1.00 92.50 302 TYR A O 1
ATOM 2355 N N . PRO A 1 303 ? 9.617 1.698 -10.661 1.00 92.19 303 PRO A N 1
ATOM 2356 C CA . PRO A 1 303 ? 10.536 2.509 -9.858 1.00 92.19 303 PRO A CA 1
ATOM 2357 C C . PRO A 1 303 ? 10.250 2.488 -8.353 1.00 92.19 303 PRO A C 1
ATOM 2359 O O . PRO A 1 303 ? 11.156 2.740 -7.561 1.00 92.19 303 PRO A O 1
ATOM 2362 N N . VAL A 1 304 ? 9.022 2.135 -7.963 1.00 90.25 304 VAL A N 1
ATOM 2363 C CA . VAL A 1 304 ? 8.631 1.921 -6.566 1.00 90.25 304 VAL A CA 1
ATOM 2364 C C . VAL A 1 304 ? 9.456 0.824 -5.871 1.00 90.25 304 VAL A C 1
ATOM 2366 O O . VAL A 1 304 ? 9.685 0.905 -4.673 1.00 90.25 304 VAL A O 1
ATOM 2369 N N . HIS A 1 305 ? 9.962 -0.160 -6.624 1.00 87.81 305 HIS A N 1
ATOM 2370 C CA . HIS A 1 305 ? 10.823 -1.238 -6.109 1.00 87.81 305 HIS A CA 1
ATOM 2371 C C . HIS A 1 305 ? 12.301 -0.862 -6.084 1.00 87.81 305 HIS A C 1
ATOM 2373 O O . HIS A 1 305 ? 13.110 -1.531 -5.448 1.00 87.81 305 HIS A O 1
ATOM 2379 N N . LEU A 1 306 ? 12.671 0.193 -6.810 1.00 89.25 306 LEU A N 1
ATOM 2380 C CA . LEU A 1 306 ? 14.052 0.638 -6.906 1.00 89.25 306 LEU A CA 1
ATOM 2381 C C . LEU A 1 306 ? 14.362 1.599 -5.764 1.00 89.25 306 LEU A C 1
ATOM 2383 O O . LEU A 1 306 ? 15.386 1.472 -5.105 1.00 89.25 306 LEU A O 1
ATOM 2387 N N . MET A 1 307 ? 13.500 2.581 -5.527 1.00 90.06 307 MET A N 1
ATOM 2388 C CA . MET A 1 307 ? 13.838 3.730 -4.692 1.00 90.06 307 MET A CA 1
ATOM 2389 C C . MET A 1 307 ? 13.096 3.700 -3.355 1.00 90.06 307 MET A C 1
ATOM 2391 O O . MET A 1 307 ? 11.897 3.423 -3.339 1.00 90.06 307 MET A O 1
ATOM 2395 N N . PRO A 1 308 ? 13.750 4.080 -2.241 1.00 89.69 308 PRO A N 1
ATOM 2396 C CA . PRO A 1 308 ? 13.049 4.383 -1.001 1.00 89.69 308 PRO A CA 1
ATOM 2397 C C . PRO A 1 308 ? 11.950 5.440 -1.222 1.00 89.69 308 PRO A C 1
ATOM 2399 O O . PRO A 1 308 ? 12.125 6.323 -2.072 1.00 89.69 308 PRO A O 1
ATOM 2402 N N . PRO A 1 309 ? 10.865 5.450 -0.422 1.00 87.75 309 PRO A N 1
ATOM 2403 C CA . PRO A 1 309 ? 9.722 6.344 -0.637 1.00 87.75 309 PRO A CA 1
ATOM 2404 C C . PRO A 1 309 ? 10.095 7.819 -0.792 1.00 87.75 309 PRO A C 1
ATOM 2406 O O . PRO A 1 309 ? 9.607 8.510 -1.687 1.00 87.75 309 PRO A O 1
ATOM 2409 N N . ARG A 1 310 ? 11.030 8.300 0.035 1.00 88.38 310 ARG A N 1
ATOM 2410 C CA . ARG A 1 310 ? 11.519 9.680 -0.033 1.00 88.38 310 ARG A CA 1
ATOM 2411 C C . ARG A 1 310 ? 12.242 9.980 -1.347 1.00 88.38 310 ARG A C 1
ATOM 2413 O O . ARG A 1 310 ? 12.049 11.052 -1.911 1.00 88.38 310 ARG A O 1
ATOM 2420 N N . GLU A 1 311 ? 13.058 9.058 -1.849 1.00 92.12 311 GLU A N 1
ATOM 2421 C CA . GLU A 1 311 ? 13.758 9.242 -3.123 1.00 92.12 311 GLU A CA 1
ATOM 2422 C C . GLU A 1 311 ? 12.803 9.207 -4.314 1.00 92.12 311 GLU A C 1
ATOM 2424 O O . GLU A 1 311 ? 12.952 10.022 -5.229 1.00 92.12 311 GLU A O 1
ATOM 2429 N N . LEU A 1 312 ? 11.797 8.328 -4.269 1.00 92.19 312 LEU A N 1
ATOM 2430 C CA . LEU A 1 312 ? 10.737 8.274 -5.271 1.00 92.19 312 LEU A CA 1
ATOM 2431 C C . LEU A 1 312 ? 9.953 9.592 -5.309 1.00 92.19 312 LEU A C 1
ATOM 2433 O O . LEU A 1 312 ? 9.754 10.157 -6.383 1.00 92.19 312 LEU A O 1
ATOM 2437 N N . ALA A 1 313 ? 9.572 10.129 -4.147 1.00 90.81 313 ALA A N 1
ATOM 2438 C CA . ALA A 1 313 ? 8.883 11.415 -4.063 1.00 90.81 313 ALA A CA 1
ATOM 2439 C C . ALA A 1 313 ? 9.729 12.571 -4.615 1.00 90.81 313 ALA A C 1
ATOM 2441 O O . ALA A 1 313 ? 9.207 13.430 -5.325 1.00 90.81 313 ALA A O 1
ATOM 2442 N N . LEU A 1 314 ? 11.044 12.574 -4.362 1.00 92.94 314 LEU A N 1
ATOM 2443 C CA . LEU A 1 314 ? 11.958 13.549 -4.962 1.00 92.94 314 LEU A CA 1
ATOM 2444 C C . LEU A 1 314 ? 12.049 13.395 -6.486 1.00 92.94 314 LEU A C 1
ATOM 2446 O O . LEU A 1 314 ? 12.115 14.403 -7.187 1.00 92.94 314 LEU A O 1
ATOM 2450 N N . ALA A 1 315 ? 12.046 12.166 -7.011 1.00 93.94 315 ALA A N 1
ATOM 2451 C CA . ALA A 1 315 ? 12.040 11.920 -8.453 1.00 93.94 315 ALA A CA 1
ATOM 2452 C C . ALA A 1 315 ? 10.736 12.405 -9.109 1.00 93.94 315 ALA A C 1
ATOM 2454 O O . ALA A 1 315 ? 10.788 13.079 -10.137 1.00 93.94 315 ALA A O 1
ATOM 2455 N N . VAL A 1 316 ? 9.584 12.142 -8.483 1.00 94.19 316 VAL A N 1
ATOM 2456 C CA . VAL A 1 316 ? 8.269 12.639 -8.924 1.00 94.19 316 VAL A CA 1
ATOM 2457 C C . VAL A 1 316 ? 8.223 14.168 -8.888 1.00 94.19 316 VAL A C 1
ATOM 2459 O O . VAL A 1 316 ? 7.872 14.792 -9.887 1.00 94.19 316 VAL A O 1
ATOM 2462 N N . ALA A 1 317 ? 8.647 14.790 -7.785 1.00 94.44 317 ALA A N 1
ATOM 2463 C CA . ALA A 1 317 ? 8.677 16.246 -7.659 1.00 94.44 317 ALA A CA 1
ATOM 2464 C C . ALA A 1 317 ? 9.609 16.896 -8.694 1.00 94.44 317 ALA A C 1
ATOM 2466 O O . ALA A 1 317 ? 9.228 17.882 -9.322 1.00 94.44 317 ALA A O 1
ATOM 2467 N N . ALA A 1 318 ? 10.798 16.328 -8.920 1.00 95.25 318 ALA A N 1
ATOM 2468 C CA . ALA A 1 318 ? 11.730 16.795 -9.944 1.00 95.25 318 ALA A CA 1
ATOM 2469 C C . ALA A 1 318 ? 11.161 16.638 -11.366 1.00 95.25 318 ALA A C 1
ATOM 2471 O O . ALA A 1 318 ? 11.340 17.519 -12.208 1.00 95.25 318 ALA A O 1
ATOM 2472 N N . ALA A 1 319 ? 10.434 15.552 -11.637 1.00 95.88 319 ALA A N 1
ATOM 2473 C CA . ALA A 1 319 ? 9.754 15.349 -12.911 1.00 95.88 319 ALA A CA 1
ATOM 2474 C C . ALA A 1 319 ? 8.655 16.397 -13.147 1.00 95.88 319 ALA A C 1
ATOM 2476 O O . ALA A 1 319 ? 8.597 16.980 -14.228 1.00 95.88 319 ALA A O 1
ATOM 2477 N N . ILE A 1 320 ? 7.843 16.715 -12.133 1.00 96.12 320 ILE A N 1
ATOM 2478 C CA . ILE A 1 320 ? 6.824 17.777 -12.219 1.00 96.12 320 ILE A CA 1
ATOM 2479 C C . ILE A 1 320 ? 7.480 19.138 -12.444 1.00 96.12 320 ILE A C 1
ATOM 2481 O O . ILE A 1 320 ? 7.068 19.910 -13.312 1.00 96.12 320 ILE A O 1
ATOM 2485 N N . ARG A 1 321 ? 8.559 19.403 -11.704 1.00 95.00 321 ARG A N 1
ATOM 2486 C CA . ARG A 1 321 ? 9.318 20.650 -11.779 1.00 95.00 321 ARG A CA 1
ATOM 2487 C C . ARG A 1 321 ? 9.897 20.926 -13.167 1.00 95.00 321 ARG A C 1
ATOM 2489 O O . ARG A 1 321 ? 10.074 22.085 -13.524 1.00 95.00 321 ARG A O 1
ATOM 2496 N N . SER A 1 322 ? 10.129 19.884 -13.969 1.00 93.75 322 SER A N 1
ATOM 2497 C CA . SER A 1 322 ? 10.572 20.029 -15.360 1.00 93.75 322 SER A CA 1
ATOM 2498 C C . SER A 1 322 ? 9.566 20.761 -16.265 1.00 93.75 322 SER A C 1
ATOM 2500 O O . SER A 1 322 ? 9.986 21.352 -17.257 1.00 93.75 322 SER A O 1
ATOM 2502 N N . ALA A 1 323 ? 8.275 20.758 -15.909 1.00 94.19 323 ALA A N 1
ATOM 2503 C CA . ALA A 1 323 ? 7.206 21.473 -16.612 1.00 94.19 323 ALA A CA 1
ATOM 2504 C C . ALA A 1 323 ? 6.615 22.636 -15.791 1.00 94.19 323 ALA A C 1
ATOM 2506 O O . ALA A 1 323 ? 6.073 23.582 -16.360 1.00 94.19 323 ALA A O 1
ATOM 2507 N N . VAL A 1 324 ? 6.710 22.575 -14.457 1.00 94.25 324 VAL A N 1
ATOM 2508 C CA . VAL A 1 324 ? 6.169 23.583 -13.532 1.00 94.25 324 VAL A CA 1
ATOM 2509 C C . VAL A 1 324 ? 7.281 24.079 -12.596 1.00 94.25 324 VAL A C 1
ATOM 2511 O O . VAL A 1 324 ? 7.501 23.496 -11.528 1.00 94.25 324 VAL A O 1
ATOM 2514 N N . PRO A 1 325 ? 8.005 25.151 -12.973 1.00 93.06 325 PRO A N 1
ATOM 2515 C CA . PRO A 1 325 ? 9.078 25.710 -12.155 1.00 93.06 325 PRO A CA 1
ATOM 2516 C C . PRO A 1 325 ? 8.608 26.044 -10.735 1.00 93.06 325 PRO A C 1
ATOM 2518 O O . PRO A 1 325 ? 7.498 26.526 -10.527 1.00 93.06 325 PRO A O 1
ATOM 2521 N N . GLY A 1 326 ? 9.453 25.783 -9.737 1.00 90.12 326 GLY A N 1
ATOM 2522 C CA . GLY A 1 326 ? 9.118 26.035 -8.331 1.00 90.12 326 GLY A CA 1
ATOM 2523 C C . GLY A 1 326 ? 8.332 24.915 -7.636 1.00 90.12 326 GLY A C 1
ATOM 2524 O O . GLY A 1 326 ? 8.249 24.923 -6.402 1.00 90.12 326 GLY A O 1
ATOM 2525 N N . TYR A 1 327 ? 7.827 23.910 -8.365 1.00 92.69 327 TYR A N 1
ATOM 2526 C CA . TYR A 1 327 ? 7.168 22.756 -7.747 1.00 92.69 327 TYR A CA 1
ATOM 2527 C C . TYR A 1 327 ? 8.118 22.006 -6.796 1.00 92.69 327 TYR A C 1
ATOM 2529 O O . TYR A 1 327 ? 9.324 21.904 -7.044 1.00 92.69 327 TYR A O 1
ATOM 2537 N N . GLY A 1 328 ? 7.575 21.500 -5.685 1.00 88.56 328 GLY A N 1
ATOM 2538 C CA . GLY A 1 328 ? 8.317 20.692 -4.713 1.00 88.56 328 GLY A CA 1
ATOM 2539 C C . GLY A 1 328 ? 9.250 21.464 -3.774 1.00 88.56 328 GLY A C 1
ATOM 2540 O O . GLY A 1 328 ? 9.928 20.832 -2.974 1.00 88.56 328 GLY A O 1
ATOM 2541 N N . SER A 1 329 ? 9.265 22.802 -3.792 1.00 89.44 329 SER A N 1
ATOM 2542 C CA . SER A 1 329 ? 10.203 23.605 -2.976 1.00 89.44 329 SER A CA 1
ATOM 2543 C C . SER A 1 329 ? 10.043 23.436 -1.452 1.00 89.44 329 SER A C 1
ATOM 2545 O O . SER A 1 329 ? 10.935 23.802 -0.698 1.00 89.44 329 SER A O 1
ATOM 2547 N N . LYS A 1 330 ? 8.924 22.862 -0.983 1.00 87.31 330 LYS A N 1
ATOM 2548 C CA . LYS A 1 330 ? 8.729 22.469 0.428 1.00 87.31 330 LYS A CA 1
ATOM 2549 C C . LYS A 1 330 ? 9.347 21.105 0.773 1.00 87.31 330 LYS A C 1
ATOM 2551 O O . LYS A 1 330 ? 9.544 20.813 1.944 1.00 87.31 330 LYS A O 1
ATOM 2556 N N . LEU A 1 331 ? 9.610 20.261 -0.228 1.00 86.69 331 LEU A N 1
ATOM 2557 C CA . LEU A 1 331 ? 10.099 18.888 -0.059 1.00 86.69 331 LEU A CA 1
ATOM 2558 C C . LEU A 1 331 ? 11.633 18.824 0.012 1.00 86.69 331 LEU A C 1
ATOM 2560 O O . LEU A 1 331 ? 12.187 18.019 0.760 1.00 86.69 331 LEU A O 1
ATOM 2564 N N . ALA A 1 332 ? 12.318 19.650 -0.781 1.00 91.31 332 ALA A N 1
ATOM 2565 C CA . ALA A 1 332 ? 13.774 19.761 -0.812 1.00 91.31 332 ALA A CA 1
ATOM 2566 C C . ALA A 1 332 ? 14.212 21.126 -1.361 1.00 91.31 332 ALA A C 1
ATOM 2568 O O . ALA A 1 332 ? 13.409 21.856 -1.945 1.00 91.31 332 ALA A O 1
ATOM 2569 N N . ALA A 1 333 ? 15.500 21.441 -1.193 1.00 94.00 333 ALA A N 1
ATOM 2570 C CA . ALA A 1 333 ? 16.106 22.652 -1.733 1.00 94.00 333 ALA A CA 1
ATOM 2571 C C . ALA A 1 333 ? 15.930 22.734 -3.269 1.00 94.00 333 ALA A C 1
ATOM 2573 O O . ALA A 1 333 ? 16.072 21.703 -3.944 1.00 94.00 333 ALA A O 1
ATOM 2574 N N . PRO A 1 334 ? 15.632 23.924 -3.830 1.00 93.44 334 PRO A N 1
ATOM 2575 C CA . PRO A 1 334 ? 15.427 24.128 -5.265 1.00 93.44 334 PRO A CA 1
ATOM 2576 C C . PRO A 1 334 ? 16.527 23.524 -6.142 1.00 93.44 334 PRO A C 1
ATOM 2578 O O . PRO A 1 334 ? 16.222 22.821 -7.103 1.00 93.44 334 PRO A O 1
ATOM 2581 N N . GLU A 1 335 ? 17.789 23.707 -5.754 1.00 94.44 335 GLU A N 1
ATOM 2582 C CA . GLU A 1 335 ? 18.969 23.274 -6.506 1.00 94.44 335 GLU A CA 1
ATOM 2583 C C . GLU A 1 335 ? 18.996 21.750 -6.672 1.00 94.44 335 GLU A C 1
ATOM 2585 O O . GLU A 1 335 ? 19.243 21.235 -7.761 1.00 94.44 335 GLU A O 1
ATOM 2590 N N . VAL A 1 336 ? 18.647 21.014 -5.611 1.00 94.31 336 VAL A N 1
ATOM 2591 C CA . VAL A 1 336 ? 18.596 19.544 -5.622 1.00 94.31 336 VAL A CA 1
ATOM 2592 C C . VAL A 1 336 ? 17.520 19.039 -6.585 1.00 94.31 336 VAL A C 1
ATOM 2594 O O . VAL A 1 336 ? 17.724 18.049 -7.295 1.00 94.31 336 VAL A O 1
ATOM 2597 N N . LEU A 1 337 ? 16.361 19.699 -6.613 1.00 94.69 337 LEU A N 1
ATOM 2598 C CA . LEU A 1 337 ? 15.258 19.321 -7.495 1.00 94.69 337 LEU A CA 1
ATOM 2599 C C . LEU A 1 337 ? 15.546 19.693 -8.952 1.00 94.69 337 LEU A C 1
ATOM 2601 O O . LEU A 1 337 ? 15.247 18.899 -9.844 1.00 94.69 337 LEU A O 1
ATOM 2605 N N . ASP A 1 338 ? 16.162 20.851 -9.190 1.00 95.19 338 ASP A N 1
ATOM 2606 C CA . ASP A 1 338 ? 16.561 21.309 -10.522 1.00 95.19 338 ASP A CA 1
ATOM 2607 C C . ASP A 1 338 ? 17.660 20.414 -11.121 1.00 95.19 338 ASP A C 1
ATOM 2609 O O . ASP A 1 338 ? 17.602 20.045 -12.299 1.00 95.19 338 ASP A O 1
ATOM 2613 N N . ASP A 1 339 ? 18.622 19.967 -10.312 1.00 95.56 339 ASP A N 1
ATOM 2614 C CA . ASP A 1 339 ? 19.643 18.997 -10.721 1.00 95.56 339 ASP A CA 1
ATOM 2615 C C . ASP A 1 339 ? 19.029 17.655 -11.123 1.00 95.56 339 ASP A C 1
ATOM 2617 O O . ASP A 1 339 ? 19.316 17.127 -12.206 1.00 95.56 339 ASP A O 1
ATOM 2621 N N . ARG A 1 340 ? 18.123 17.125 -10.292 1.00 95.44 340 ARG A N 1
ATOM 2622 C CA . ARG A 1 340 ? 17.404 15.879 -10.590 1.00 95.44 340 ARG A CA 1
ATOM 2623 C C . ARG A 1 340 ? 16.539 16.006 -11.843 1.00 95.44 340 ARG A C 1
ATOM 2625 O O . ARG A 1 340 ? 16.560 15.102 -12.679 1.00 95.44 340 ARG A O 1
ATOM 2632 N N . ALA A 1 341 ? 15.837 17.125 -12.021 1.00 95.50 341 ALA A N 1
ATOM 2633 C CA . ALA A 1 341 ? 15.016 17.381 -13.204 1.00 95.50 341 ALA A CA 1
ATOM 2634 C C . ALA A 1 341 ? 15.871 17.379 -14.483 1.00 95.50 341 ALA A C 1
ATOM 2636 O O . ALA A 1 341 ? 15.518 16.736 -15.477 1.00 95.50 341 ALA A O 1
ATOM 2637 N N . ARG A 1 342 ? 17.049 18.020 -14.444 1.00 95.62 342 ARG A N 1
ATOM 2638 C CA . ARG A 1 342 ? 18.007 18.016 -15.563 1.00 95.62 342 ARG A CA 1
ATOM 2639 C C . ARG A 1 342 ? 18.527 16.613 -15.878 1.00 95.62 342 ARG A C 1
ATOM 2641 O O . ARG A 1 342 ? 18.626 16.262 -17.056 1.00 95.62 342 ARG A O 1
ATOM 2648 N N . LEU A 1 343 ? 18.854 15.808 -14.864 1.00 95.00 343 LEU A N 1
ATOM 2649 C CA . LEU A 1 343 ? 19.309 14.425 -15.055 1.00 95.00 343 LEU A CA 1
ATOM 2650 C C . LEU A 1 343 ? 18.222 13.546 -15.685 1.00 95.00 343 LEU A C 1
ATOM 2652 O O . LEU A 1 343 ? 18.505 12.846 -16.661 1.00 95.00 343 LEU A O 1
ATOM 2656 N N . LEU A 1 344 ? 16.982 13.648 -15.200 1.00 94.19 344 LEU A N 1
ATOM 2657 C CA . LEU A 1 344 ? 15.828 12.948 -15.771 1.00 94.19 344 LEU A CA 1
ATOM 2658 C C . LEU A 1 344 ? 15.628 13.310 -17.248 1.00 94.19 344 LEU A C 1
ATOM 2660 O O . LEU A 1 344 ? 15.629 12.430 -18.109 1.00 94.19 344 LEU A O 1
ATOM 2664 N N . LEU A 1 345 ? 15.549 14.605 -17.573 1.00 93.94 345 LEU A N 1
ATOM 2665 C CA . LEU A 1 345 ? 15.347 15.082 -18.949 1.00 93.94 345 LEU A CA 1
ATOM 2666 C C . LEU A 1 345 ? 16.473 14.681 -19.915 1.00 93.94 345 LEU A C 1
ATOM 2668 O O . LEU A 1 345 ? 16.241 14.530 -21.123 1.00 93.94 345 LEU A O 1
ATOM 2672 N N . ARG A 1 346 ? 17.704 14.536 -19.409 1.00 94.56 346 ARG A N 1
ATOM 2673 C CA . ARG A 1 346 ? 18.845 14.035 -20.191 1.00 94.56 346 ARG A CA 1
ATOM 2674 C C . ARG A 1 346 ? 18.710 12.552 -20.520 1.00 94.56 346 ARG A C 1
ATOM 2676 O O . ARG A 1 346 ? 19.168 12.149 -21.586 1.00 94.56 346 ARG A O 1
ATOM 2683 N N . GLY A 1 347 ? 18.127 11.760 -19.625 1.00 91.19 347 GLY A N 1
ATOM 2684 C CA . GLY A 1 347 ? 17.906 10.334 -19.849 1.00 91.19 347 GLY A CA 1
ATOM 2685 C C . GLY A 1 347 ? 16.668 10.031 -20.701 1.00 91.19 347 GLY A C 1
ATOM 2686 O O . GLY A 1 347 ? 16.681 9.072 -21.466 1.00 91.19 347 GLY A O 1
ATOM 2687 N N . VAL A 1 348 ? 15.627 10.869 -20.640 1.00 93.00 348 VAL A N 1
ATOM 2688 C CA . VAL A 1 348 ? 14.389 10.657 -21.409 1.00 93.00 348 VAL A CA 1
ATOM 2689 C C . VAL A 1 348 ? 14.597 10.927 -22.913 1.00 93.00 348 VAL A C 1
ATOM 2691 O O . VAL A 1 348 ? 15.018 12.030 -23.297 1.00 93.00 348 VAL A O 1
ATOM 2694 N N . PRO A 1 349 ? 14.245 9.973 -23.804 1.00 92.50 349 PRO A N 1
ATOM 2695 C CA . PRO A 1 349 ? 14.331 10.158 -25.250 1.00 92.50 349 PRO A CA 1
ATOM 2696 C C . PRO A 1 349 ? 13.530 11.370 -25.731 1.00 92.50 349 PRO A C 1
ATOM 2698 O O . PRO A 1 349 ? 12.396 11.583 -25.305 1.00 92.50 349 PRO A O 1
ATOM 2701 N N . ARG A 1 350 ? 14.065 12.122 -26.706 1.00 93.19 350 ARG A N 1
ATOM 2702 C CA . ARG A 1 350 ? 13.422 13.344 -27.239 1.00 93.19 350 ARG A CA 1
ATOM 2703 C C . ARG A 1 350 ? 11.949 13.138 -27.618 1.00 93.19 350 ARG A C 1
ATOM 2705 O O . ARG A 1 350 ? 11.120 13.967 -27.268 1.00 93.19 350 ARG A O 1
ATOM 2712 N N . ARG A 1 351 ? 11.618 12.005 -28.249 1.00 93.00 351 ARG A N 1
ATOM 2713 C CA . ARG A 1 351 ? 10.245 11.636 -28.649 1.00 93.00 351 ARG A CA 1
ATOM 2714 C C . ARG A 1 351 ? 9.256 11.487 -27.483 1.00 93.00 351 ARG A C 1
ATOM 2716 O O . ARG A 1 351 ? 8.067 11.690 -27.683 1.00 93.00 351 ARG A O 1
ATOM 2723 N N . LYS A 1 352 ? 9.732 11.153 -26.277 1.00 92.25 352 LYS A N 1
ATOM 2724 C CA . LYS A 1 352 ? 8.905 10.976 -25.070 1.00 92.25 352 LYS A CA 1
ATOM 2725 C C . LYS A 1 352 ? 8.814 12.245 -24.210 1.00 92.25 352 LYS A C 1
ATOM 2727 O O . LYS A 1 352 ? 8.015 12.285 -23.282 1.00 92.25 352 LYS A O 1
ATOM 2732 N N . ARG A 1 353 ? 9.572 13.306 -24.522 1.00 94.12 353 ARG A N 1
ATOM 2733 C CA . ARG A 1 353 ? 9.596 14.542 -23.712 1.00 94.12 353 ARG A CA 1
ATOM 2734 C C . ARG A 1 353 ? 8.243 15.241 -23.629 1.00 94.12 353 ARG A C 1
ATOM 2736 O O . ARG A 1 353 ? 7.872 15.682 -22.554 1.00 94.12 353 ARG A O 1
ATOM 2743 N N . ARG A 1 354 ? 7.481 15.274 -24.727 1.00 94.69 354 ARG A N 1
ATOM 2744 C CA . ARG A 1 354 ? 6.128 15.856 -24.732 1.00 94.69 354 ARG A CA 1
ATOM 2745 C C . ARG A 1 354 ? 5.166 15.090 -23.818 1.00 94.69 354 ARG A C 1
ATOM 2747 O O . ARG A 1 354 ? 4.342 15.701 -23.150 1.00 94.69 354 ARG A O 1
ATOM 2754 N N . VAL A 1 355 ? 5.290 13.759 -23.782 1.00 94.19 355 VAL A N 1
ATOM 2755 C CA . VAL A 1 355 ? 4.489 12.896 -22.898 1.00 94.19 355 VAL A CA 1
ATOM 2756 C C . VAL A 1 355 ? 4.831 13.177 -21.437 1.00 94.19 355 VAL A C 1
ATOM 2758 O O . VAL A 1 355 ? 3.924 13.364 -20.633 1.00 94.19 355 VAL A O 1
ATOM 2761 N N . LEU A 1 356 ? 6.126 13.280 -21.115 1.00 95.12 356 LEU A N 1
ATOM 2762 C CA . LEU A 1 356 ? 6.592 13.675 -19.786 1.00 95.12 356 LEU A CA 1
ATOM 2763 C C . LEU A 1 356 ? 6.037 15.043 -19.371 1.00 95.12 356 LEU A C 1
ATOM 2765 O O . LEU A 1 356 ? 5.472 15.159 -18.292 1.00 95.12 356 LEU A O 1
ATOM 2769 N N . GLU A 1 357 ? 6.162 16.056 -20.227 1.00 95.50 357 GLU A N 1
ATOM 2770 C CA . GLU A 1 357 ? 5.685 17.413 -19.940 1.00 95.50 357 GLU A CA 1
ATOM 2771 C C . GLU A 1 357 ? 4.171 17.449 -19.678 1.00 95.50 357 GLU A C 1
ATOM 2773 O O . GLU A 1 357 ? 3.725 18.028 -18.689 1.00 95.50 357 GLU A O 1
ATOM 2778 N N . SER A 1 358 ? 3.388 16.744 -20.503 1.00 95.62 358 SER A N 1
ATOM 2779 C CA . SER A 1 358 ? 1.932 16.646 -20.328 1.00 95.62 358 SER A CA 1
ATOM 2780 C C . SER A 1 358 ? 1.562 15.928 -19.024 1.00 95.62 358 SER A C 1
ATOM 2782 O O . SER A 1 358 ? 0.713 16.406 -18.275 1.00 95.62 358 SER A O 1
ATOM 2784 N N . ALA A 1 359 ? 2.222 14.806 -18.712 1.00 95.06 359 ALA A N 1
ATOM 2785 C CA . ALA A 1 359 ? 1.994 14.076 -17.464 1.00 95.06 359 ALA A CA 1
ATOM 2786 C C . ALA A 1 359 ? 2.392 14.908 -16.232 1.00 95.06 359 ALA A C 1
ATOM 2788 O O . ALA A 1 359 ? 1.683 14.908 -15.227 1.00 95.06 359 ALA A O 1
ATOM 2789 N N . ALA A 1 360 ? 3.494 15.657 -16.322 1.00 95.81 360 ALA A N 1
ATOM 2790 C CA . ALA A 1 360 ? 3.968 16.553 -15.274 1.00 95.81 360 ALA A CA 1
ATOM 2791 C C . ALA A 1 360 ? 2.962 17.676 -14.983 1.00 95.81 360 ALA A C 1
ATOM 2793 O O . ALA A 1 360 ? 2.665 17.933 -13.817 1.00 95.81 360 ALA A O 1
ATOM 2794 N N . GLN A 1 361 ? 2.392 18.300 -16.019 1.00 95.56 361 GLN A N 1
ATOM 2795 C CA . GLN A 1 361 ? 1.352 19.322 -15.859 1.00 95.56 361 GLN A CA 1
ATOM 2796 C C . GLN A 1 361 ? 0.074 18.769 -15.231 1.00 95.56 361 GLN A C 1
ATOM 2798 O O . GLN A 1 361 ? -0.443 19.384 -14.301 1.00 95.56 361 GLN A O 1
ATOM 2803 N N . VAL A 1 362 ? -0.400 17.594 -15.660 1.00 94.06 362 VAL A N 1
ATOM 2804 C CA . VAL A 1 362 ? -1.566 16.946 -15.032 1.00 94.06 362 VAL A CA 1
ATOM 2805 C C . VAL A 1 362 ? -1.291 16.672 -13.552 1.00 94.06 362 VAL A C 1
ATOM 2807 O O . VAL A 1 362 ? -2.075 17.086 -12.701 1.00 94.06 362 VAL A O 1
ATOM 2810 N N . CYS A 1 363 ? -0.146 16.066 -13.223 1.00 92.50 363 CYS A N 1
ATOM 2811 C CA . CYS A 1 363 ? 0.258 15.826 -11.835 1.00 92.50 363 CYS A CA 1
ATOM 2812 C C . CYS A 1 363 ? 0.323 17.106 -10.995 1.00 92.50 363 CYS A C 1
ATOM 2814 O O . CYS A 1 363 ? -0.074 17.084 -9.834 1.00 92.50 363 CYS A O 1
ATOM 2816 N N . ALA A 1 364 ? 0.802 18.219 -11.559 1.00 93.00 364 ALA A N 1
ATOM 2817 C CA . ALA A 1 364 ? 0.926 19.486 -10.839 1.00 93.00 364 ALA A CA 1
ATOM 2818 C C . ALA A 1 364 ? -0.423 20.066 -10.385 1.00 93.00 364 ALA A C 1
ATOM 2820 O O . ALA A 1 364 ? -0.465 20.796 -9.397 1.00 93.00 364 ALA A O 1
ATOM 2821 N N . THR A 1 365 ? -1.511 19.746 -11.094 1.00 91.62 365 THR A N 1
ATOM 2822 C CA . THR A 1 365 ? -2.873 20.179 -10.733 1.00 91.62 365 THR A CA 1
ATOM 2823 C C . THR A 1 365 ? -3.510 19.331 -9.630 1.00 91.62 365 THR A C 1
ATOM 2825 O O . THR A 1 365 ? -4.557 19.702 -9.104 1.00 91.62 365 THR A O 1
ATOM 2828 N N . MET A 1 366 ? -2.885 18.208 -9.263 1.00 87.81 366 MET A N 1
ATOM 2829 C CA . MET A 1 366 ? -3.413 17.250 -8.296 1.00 87.81 366 MET A CA 1
ATOM 2830 C C . MET A 1 366 ? -2.784 17.435 -6.912 1.00 87.81 366 MET A C 1
ATOM 2832 O O . MET A 1 366 ? -1.628 17.841 -6.771 1.00 87.81 366 MET A O 1
ATOM 2836 N N . ILE A 1 367 ? -3.532 17.059 -5.872 1.00 80.06 367 ILE A N 1
ATOM 2837 C CA . ILE A 1 367 ? -2.984 16.906 -4.521 1.00 80.06 367 ILE A CA 1
ATOM 2838 C C . ILE A 1 367 ? -2.253 15.564 -4.474 1.00 80.06 367 ILE A C 1
ATOM 2840 O O . ILE A 1 367 ? -2.874 14.505 -4.377 1.00 80.06 367 ILE A O 1
ATOM 2844 N N . ILE A 1 368 ? -0.926 15.607 -4.577 1.00 77.69 368 ILE A N 1
ATOM 2845 C CA . ILE A 1 368 ? -0.089 14.413 -4.446 1.00 77.69 368 ILE A CA 1
ATOM 2846 C C . ILE A 1 368 ? 0.002 14.058 -2.960 1.00 77.69 368 ILE A C 1
ATOM 2848 O O . ILE A 1 368 ? 0.332 14.934 -2.155 1.00 77.69 368 ILE A O 1
ATOM 2852 N N . PRO A 1 369 ? -0.302 12.808 -2.575 1.00 75.31 369 PRO A N 1
ATOM 2853 C CA . PRO A 1 369 ? -0.239 12.404 -1.182 1.00 75.31 369 PRO A CA 1
ATOM 2854 C C . PRO A 1 369 ? 1.215 12.327 -0.699 1.00 75.31 369 PRO A C 1
ATOM 2856 O O . PRO A 1 369 ? 2.169 12.414 -1.477 1.00 75.31 369 PRO A O 1
ATOM 2859 N N . GLU A 1 370 ? 1.392 12.122 0.602 1.00 78.06 370 GLU A N 1
ATOM 2860 C CA . GLU A 1 370 ? 2.717 11.933 1.186 1.00 78.06 370 GLU A CA 1
ATOM 2861 C C . GLU A 1 370 ? 3.478 10.745 0.564 1.00 78.06 370 GLU A C 1
ATOM 2863 O O . GLU A 1 370 ? 2.857 9.788 0.093 1.00 78.06 370 GLU A O 1
ATOM 2868 N N . PRO A 1 371 ? 4.827 10.756 0.592 1.00 76.56 371 PRO A N 1
ATOM 2869 C CA . PRO A 1 371 ? 5.659 9.750 -0.076 1.00 76.56 371 PRO A CA 1
ATOM 2870 C C . PRO A 1 371 ? 5.282 8.297 0.232 1.00 76.56 371 PRO A C 1
ATOM 2872 O O . PRO A 1 371 ? 5.232 7.467 -0.674 1.00 76.56 371 PRO A O 1
ATOM 2875 N N . ASN A 1 372 ? 4.984 7.994 1.498 1.00 72.19 372 ASN A N 1
ATOM 2876 C CA . ASN A 1 372 ? 4.620 6.643 1.925 1.00 72.19 372 ASN A CA 1
ATOM 2877 C C . ASN A 1 372 ? 3.260 6.222 1.359 1.00 72.19 372 ASN A C 1
ATOM 2879 O O . ASN A 1 372 ? 3.132 5.117 0.844 1.00 72.19 372 ASN A O 1
ATOM 2883 N N . VAL A 1 373 ? 2.274 7.124 1.373 1.00 76.44 373 VAL A N 1
ATOM 2884 C CA . VAL A 1 373 ? 0.941 6.888 0.798 1.00 76.44 373 VAL A CA 1
ATOM 2885 C C . VAL A 1 373 ? 1.027 6.709 -0.718 1.00 76.44 373 VAL A C 1
ATOM 2887 O O . VAL A 1 373 ? 0.340 5.860 -1.282 1.00 76.44 373 VAL A O 1
ATOM 2890 N N . LEU A 1 374 ? 1.906 7.460 -1.384 1.00 77.62 374 LEU A N 1
ATOM 2891 C CA . LEU A 1 374 ? 2.134 7.321 -2.817 1.00 77.62 374 LEU A CA 1
ATOM 2892 C C . LEU A 1 374 ? 2.712 5.945 -3.183 1.00 77.62 374 LEU A C 1
ATOM 2894 O O . LEU A 1 374 ? 2.183 5.270 -4.066 1.00 77.62 374 LEU A O 1
ATOM 2898 N N . VAL A 1 375 ? 3.797 5.536 -2.516 1.00 78.38 375 VAL A N 1
ATOM 2899 C CA . VAL A 1 375 ? 4.410 4.205 -2.694 1.00 78.38 375 VAL A CA 1
ATOM 2900 C C . VAL A 1 375 ? 3.374 3.114 -2.467 1.00 78.38 375 VAL A C 1
ATOM 2902 O O . VAL A 1 375 ? 3.214 2.204 -3.281 1.00 78.38 375 VAL A O 1
ATOM 2905 N N . TYR A 1 376 ? 2.616 3.269 -1.390 1.00 75.31 376 TYR A N 1
ATOM 2906 C CA . TYR A 1 376 ? 1.546 2.376 -1.008 1.00 75.31 376 TYR A CA 1
ATOM 2907 C C . TYR A 1 376 ? 0.467 2.253 -2.100 1.00 75.31 376 TYR A C 1
ATOM 2909 O O . TYR A 1 376 ? 0.158 1.135 -2.518 1.00 75.31 376 TYR A O 1
ATOM 2917 N N . TRP A 1 377 ? -0.032 3.364 -2.660 1.00 80.38 377 TRP A N 1
ATOM 2918 C CA . TRP A 1 377 ? -0.986 3.323 -3.777 1.00 80.38 377 TRP A CA 1
ATOM 2919 C C . TRP A 1 377 ? -0.420 2.548 -4.970 1.00 80.38 377 TRP A C 1
ATOM 2921 O O . TRP A 1 377 ? -1.102 1.716 -5.570 1.00 80.38 377 TRP A O 1
ATOM 2931 N N . LEU A 1 378 ? 0.840 2.799 -5.327 1.00 79.12 378 LEU A N 1
ATOM 2932 C CA . LEU A 1 378 ? 1.462 2.185 -6.499 1.00 79.12 378 LEU A CA 1
ATOM 2933 C C . LEU A 1 378 ? 1.652 0.670 -6.345 1.00 79.12 378 LEU A C 1
ATOM 2935 O O . LEU A 1 378 ? 1.422 -0.048 -7.323 1.00 79.12 378 LEU A O 1
ATOM 2939 N N . HIS A 1 379 ? 1.999 0.185 -5.149 1.00 76.69 379 HIS A N 1
ATOM 2940 C CA . HIS A 1 379 ? 2.059 -1.251 -4.854 1.00 76.69 379 HIS A CA 1
ATOM 2941 C C . HIS A 1 379 ? 0.677 -1.910 -4.858 1.00 76.69 379 HIS A C 1
ATOM 2943 O O . HIS A 1 379 ? 0.510 -2.973 -5.455 1.00 76.69 379 HIS A O 1
ATOM 2949 N N . GLN A 1 380 ? -0.333 -1.273 -4.260 1.00 68.44 380 GLN A N 1
ATOM 2950 C CA . GLN A 1 380 ? -1.676 -1.849 -4.138 1.00 68.44 380 GLN A CA 1
ATOM 2951 C C . GLN A 1 380 ? -2.294 -2.272 -5.473 1.00 68.44 380 GLN A C 1
ATOM 2953 O O . GLN A 1 380 ? -2.916 -3.326 -5.558 1.00 68.44 380 GLN A O 1
ATOM 2958 N N . THR A 1 381 ? -2.125 -1.470 -6.523 1.00 57.06 381 THR A N 1
ATOM 2959 C CA . THR A 1 381 ? -2.721 -1.772 -7.837 1.00 57.06 381 THR A CA 1
ATOM 2960 C C . THR A 1 381 ? -1.986 -2.879 -8.589 1.00 57.06 381 THR A C 1
ATOM 2962 O O . THR A 1 381 ? -2.496 -3.363 -9.587 1.00 57.06 381 THR A O 1
ATOM 2965 N N . ALA A 1 382 ? -0.786 -3.270 -8.158 1.00 51.34 382 ALA A N 1
ATOM 2966 C CA . ALA A 1 382 ? -0.111 -4.446 -8.704 1.00 51.34 382 ALA A CA 1
ATOM 2967 C C . ALA A 1 382 ? -0.426 -5.727 -7.916 1.00 51.34 382 ALA A C 1
ATOM 2969 O O . ALA A 1 382 ? -0.308 -6.816 -8.468 1.00 51.34 382 ALA A O 1
ATOM 2970 N N . SER A 1 383 ? -0.802 -5.603 -6.638 1.00 50.28 383 SER A N 1
ATOM 2971 C CA . SER A 1 383 ? -1.161 -6.733 -5.766 1.00 50.28 383 SER A CA 1
ATOM 2972 C C . SER A 1 383 ? -2.613 -7.210 -5.923 1.00 50.28 383 SER A C 1
ATOM 2974 O O . SER A 1 383 ? -2.962 -8.256 -5.379 1.00 50.28 383 SER A O 1
ATOM 2976 N N . ARG A 1 384 ? -3.460 -6.434 -6.610 1.00 49.66 384 ARG A N 1
ATOM 2977 C CA . ARG A 1 384 ? -4.847 -6.771 -6.967 1.00 49.66 384 ARG A CA 1
ATOM 2978 C C . ARG A 1 384 ? -4.924 -7.295 -8.385 1.00 49.66 384 ARG A C 1
ATOM 2980 O O . ARG A 1 384 ? -5.747 -8.211 -8.603 1.00 49.66 384 ARG A O 1
#

Foldseek 3Di:
DLLVLLQVCLVPHCPDPSNVVLVVPDDDLVSLVSNLVSLVSNLVPPDDDDDSSLVSLVVSLVSCCPVVVNLPVSLVSLVVSCVRNVRDLVSLQVNLVSCVVVVNLVVSLVSLLVSCVVCVLPLVSLQSNLVSCVSVVVNVRSLVSLVSCVVNVNRDPVSVVSNVPDDDPVVPQAFQNQEPVVLQVLFDVHLLLNLLLLLLLLLLLLCCLVPNWDCVVQVDDPVQWDDQPDPDPLNVLLVVLLRSLVDDDETEGEGADPPDAWAWTSDNHIYIYHYPCLVVDDPVSNNLRSQLCSSCSSSSNRVLRVDDLLVSVLLLQLLLCLQPPPGCCVSDPNVSSVVSVVSSVVSRDPVSVVSSNVSSVSSVVDDNDGSVVSSVRSSSSSND

Radius of gyration: 25.36 Å; chains: 1; bounding box: 51×51×73 Å